Protein AF-A0A7U9R9L7-F1 (afdb_monomer_lite)

pLDDT: mean 89.04, std 12.91, range [28.12, 98.88]

Foldseek 3Di:
DVVLVVQLVVLVVLLVVLVVVLVVVLVVLCVVQVWDAFPLQVVLVVVLSVLLSVVCSVLQTCVLPFAPDFQPVLEAPDPPPVVVVCCVPVNPVSLVVLLQSQLSLLASCQLQEVVPLDLVSSCCLQLVLQVVSLVSCSRGNNGHSHPHSSVSNSNSSVNSNVVNVVCCVVCVCSNPNNYIGGDPDDDRDPCNVCVSVVSNVSSNCSNNVVSVVVNVVVVVVVVVVVVVVVVVVVVVVVVVVVVVVVVVVVVVVLDQAEDPDADDDDAQFQWKWKAFLVVSYTRHIDQQQDWAQCFQLLLLLLLVLLVVQDDQADKFFQAPQLVVDDPPDFALPDDGGWMAGNLLLSLSCFFSVHLSSQLRSQQVSLCRLVVHPPDDSVNSNVSSLVSSVVSLVVLVQPRAHPDGSSSADDPRGTGGQNSSVSSVSSLVVDPSSLVNFLDQWDFRDIPPDTDIGGGPDQCNHPPGPLHDPQKRGRHWGDDPQWIKDWTWGDEPNTIMIMIGTRHGPVSNSVRVVSSVCVVNVNDPPDPDPDPPPDDDD

Radius of gyration: 52.56 Å; chains: 1; bounding box: 102×72×144 Å

Sequence (537 aa):
MSDYVMSTGSYLLIGLLVYLVFRAVIWLLYYKGEMRVPILHEAGFVLLAFLFLALFASSVSPALGFSLKPDWKTISLIPVKGSIDLVKTQGIGALFGAVLKFIPFGFLIPVLFRRYQQFFKVLFLCGGVSLCIEVFQIFLTGATASLDEFLLSLAGIFLGYFLFGIVRIYFREIERMGTVKRSRRRDVPFVVKKELEFLVILLLVAVVGKGTGIEVQRVKEEKAAQAELEKKQEEERKAAKEAEAARIAEEEAKKLKVSEQMPDLSLEAGAACLFSLDDDMILYEKNGTERVVPASTTKLLTALTVLKYCGTDEVLTAGEEISLISQGASTASLKVGMRGSVRTFLGAMLIPSGNDAAYSLANYTGHKILGNENASTEEAVEAFMGAMNECAAELELEDSNFVRPDGDQVENQYTTARDMVRIAKACMENETIMEIVKGKSFRALFENADITYQNSNQLVRPGDTYYYEGAVGLKTGSLDETKCLVGALEAGGRRYVAAVMQDTDEGRYKDIKILFDEVTGGGGEAPEPEPEGEEEE

Structure (mmCIF, N/CA/C/O backbone):
data_AF-A0A7U9R9L7-F1
#
_entry.id   AF-A0A7U9R9L7-F1
#
loop_
_atom_site.group_PDB
_atom_site.id
_atom_site.type_symbol
_atom_site.label_atom_id
_atom_site.label_alt_id
_atom_site.label_comp_id
_atom_site.label_asym_id
_atom_site.label_entity_id
_atom_site.label_seq_id
_atom_site.pdbx_PDB_ins_code
_atom_site.Cartn_x
_atom_site.Cartn_y
_atom_site.Cartn_z
_atom_site.occupancy
_atom_site.B_iso_or_equiv
_atom_site.auth_seq_id
_atom_site.auth_comp_id
_atom_site.auth_asym_id
_atom_site.auth_atom_id
_atom_site.pdbx_PDB_model_num
ATOM 1 N N . MET A 1 1 ? -28.895 21.921 40.226 1.00 30.83 1 MET A N 1
ATOM 2 C CA . MET A 1 1 ? -29.992 22.574 40.990 1.00 30.83 1 MET A CA 1
ATOM 3 C C . MET A 1 1 ? -31.381 22.237 40.440 1.00 30.83 1 MET A C 1
ATOM 5 O O . MET A 1 1 ? -32.238 21.916 41.252 1.00 30.83 1 MET A O 1
ATOM 9 N N . SER A 1 2 ? -31.594 22.232 39.113 1.00 28.12 2 SER A N 1
ATOM 10 C CA . SER A 1 2 ? -32.857 21.806 38.465 1.00 28.12 2 SER A CA 1
ATOM 11 C C . SER A 1 2 ? -33.317 20.392 38.878 1.00 28.12 2 SER A C 1
ATOM 13 O O . SER A 1 2 ? -34.432 20.224 39.371 1.00 28.12 2 SER A O 1
ATOM 15 N N . ASP A 1 3 ? -32.418 19.401 38.828 1.00 40.28 3 ASP A N 1
ATOM 16 C CA . ASP A 1 3 ? -32.747 18.004 39.174 1.00 40.28 3 ASP A CA 1
ATOM 17 C C . ASP A 1 3 ? -33.026 17.781 40.668 1.00 40.28 3 ASP A C 1
ATOM 19 O O . ASP A 1 3 ? -33.827 16.926 41.047 1.00 40.28 3 ASP A O 1
ATOM 23 N N . TYR A 1 4 ? -32.429 18.600 41.538 1.00 43.84 4 TYR A N 1
ATOM 24 C CA . TYR A 1 4 ? -32.621 18.514 42.989 1.00 43.84 4 TYR A CA 1
ATOM 25 C C . TYR A 1 4 ? -34.026 18.986 43.404 1.00 43.84 4 TYR A C 1
ATOM 27 O O . TYR A 1 4 ? -34.670 18.390 44.271 1.00 43.84 4 TYR A O 1
ATOM 35 N N . VAL A 1 5 ? -34.542 20.029 42.743 1.00 38.72 5 VAL A N 1
ATOM 36 C CA . VAL A 1 5 ? -35.880 20.579 43.009 1.00 38.72 5 VAL A CA 1
ATOM 37 C C . VAL A 1 5 ? -36.973 19.680 42.415 1.00 38.72 5 VAL A C 1
ATOM 39 O O . VAL A 1 5 ? -37.970 19.421 43.093 1.00 38.72 5 VAL A O 1
ATOM 42 N N . MET A 1 6 ? -36.769 19.124 41.211 1.00 46.22 6 MET A N 1
ATOM 43 C CA . MET A 1 6 ? -37.716 18.168 40.612 1.00 46.22 6 MET A CA 1
ATOM 44 C C . MET A 1 6 ? -37.776 16.832 41.375 1.00 46.22 6 MET A C 1
ATOM 46 O O . MET A 1 6 ? -38.866 16.299 41.593 1.00 46.22 6 MET A O 1
ATOM 50 N N . SER A 1 7 ? -36.634 16.330 41.862 1.00 58.00 7 SER A N 1
ATOM 51 C CA . SER A 1 7 ? -36.555 15.114 42.686 1.00 58.00 7 SER A CA 1
ATOM 52 C C . SER A 1 7 ? -37.317 15.275 44.007 1.00 58.00 7 SER A C 1
ATOM 54 O O . SER A 1 7 ? -38.211 14.477 44.308 1.00 58.00 7 SER A O 1
ATOM 56 N N . THR A 1 8 ? -37.062 16.359 44.752 1.00 60.47 8 THR A N 1
ATOM 57 C CA . THR A 1 8 ? -37.680 16.609 46.071 1.00 60.47 8 THR A CA 1
ATOM 58 C C . THR A 1 8 ? -39.204 16.786 45.982 1.00 60.47 8 THR A C 1
ATOM 60 O O . THR A 1 8 ? -39.941 16.280 46.832 1.00 60.47 8 THR A O 1
ATOM 63 N N . GLY A 1 9 ? -39.701 17.428 44.916 1.00 66.75 9 GLY A N 1
ATOM 64 C CA . GLY A 1 9 ? -41.137 17.643 44.691 1.00 66.75 9 GLY A CA 1
ATOM 65 C C . GLY A 1 9 ? -41.948 16.347 44.614 1.00 66.75 9 GLY A C 1
ATOM 66 O O . GLY A 1 9 ? -43.081 16.276 45.092 1.00 66.75 9 GLY A O 1
ATOM 67 N N . SER A 1 10 ? -41.343 15.278 44.098 1.00 71.19 10 SER A N 1
ATOM 68 C CA . SER A 1 10 ? -41.992 13.978 43.986 1.00 71.19 10 SER A CA 1
ATOM 69 C C . SER A 1 10 ? -42.237 13.319 45.366 1.00 71.19 10 SER A C 1
ATOM 71 O O . SER A 1 10 ? -43.274 12.672 45.555 1.00 71.19 10 SER A O 1
ATOM 73 N N . TYR A 1 11 ? -41.354 13.523 46.352 1.00 75.75 11 TYR A N 1
ATOM 74 C CA . TYR A 1 11 ? -41.514 13.023 47.732 1.00 75.75 11 TYR A CA 1
ATOM 75 C C . TYR A 1 11 ? -42.521 13.845 48.524 1.00 75.75 11 TYR A C 1
ATOM 77 O O . TYR A 1 11 ? -43.325 13.294 49.276 1.00 75.75 11 TYR A O 1
ATOM 85 N N . LEU A 1 12 ? -42.523 15.159 48.302 1.00 79.19 12 LEU A N 1
ATOM 86 C CA . LEU A 1 12 ? -43.519 16.049 48.885 1.00 79.19 12 LEU A CA 1
ATOM 87 C C . LEU A 1 12 ? -44.932 15.662 48.429 1.00 79.19 12 LEU A C 1
ATOM 89 O O . LEU A 1 12 ? -45.838 15.598 49.255 1.00 79.19 12 LEU A O 1
ATOM 93 N N . LEU A 1 13 ? -45.112 15.313 47.149 1.00 83.50 13 LEU A N 1
ATOM 94 C CA . LEU A 1 13 ? -46.400 14.858 46.614 1.00 83.50 13 LEU A CA 1
ATOM 95 C C . LEU A 1 13 ? -46.885 13.546 47.250 1.00 83.50 13 LEU A C 1
ATOM 97 O O . LEU A 1 13 ? -48.041 13.467 47.667 1.00 83.50 13 LEU A O 1
ATOM 101 N N . ILE A 1 14 ? -46.024 12.523 47.355 1.00 84.38 14 ILE A N 1
ATOM 102 C CA . ILE A 1 14 ? -46.439 11.236 47.943 1.00 84.38 14 ILE A CA 1
ATOM 103 C C . ILE A 1 14 ? -46.692 11.359 49.449 1.00 84.38 14 ILE A C 1
ATOM 105 O O . ILE A 1 14 ? -47.676 10.821 49.951 1.00 84.38 14 ILE A O 1
ATOM 109 N N . GLY A 1 15 ? -45.861 12.123 50.162 1.00 85.38 15 GLY A N 1
ATOM 110 C CA . GLY A 1 15 ? -46.044 12.374 51.588 1.00 85.38 15 GLY A CA 1
ATOM 111 C C . GLY A 1 15 ? -47.296 13.194 51.890 1.00 85.38 15 GLY A C 1
ATOM 112 O O . GLY A 1 15 ? -48.018 12.877 52.832 1.00 85.38 15 GLY A O 1
ATOM 113 N N . LEU A 1 16 ? -47.610 14.195 51.059 1.00 88.44 16 LEU A N 1
ATOM 114 C CA . LEU A 1 16 ? -48.850 14.961 51.167 1.00 88.44 16 LEU A CA 1
ATOM 115 C C . LEU A 1 16 ? -50.076 14.071 50.939 1.00 88.44 16 LEU A C 1
ATOM 117 O O . LEU A 1 16 ? -51.026 14.142 51.714 1.00 88.44 16 LEU A O 1
ATOM 121 N N . LEU A 1 17 ? -50.054 13.202 49.924 1.00 89.94 17 LEU A N 1
ATOM 122 C CA . LEU A 1 17 ? -51.152 12.270 49.654 1.00 89.94 17 LEU A CA 1
ATOM 123 C C . LEU A 1 17 ? -51.375 11.312 50.833 1.00 89.94 17 LEU A C 1
ATOM 125 O O . LEU A 1 17 ? -52.505 11.158 51.298 1.00 89.94 17 LEU A O 1
ATOM 129 N N . VAL A 1 18 ? -50.298 10.729 51.367 1.00 90.19 18 VAL A N 1
ATOM 130 C CA . VAL A 1 18 ? -50.348 9.855 52.550 1.00 90.19 18 VAL A CA 1
ATOM 131 C C . VAL A 1 18 ? -50.887 10.603 53.768 1.00 90.19 18 VAL A C 1
ATOM 133 O O . VAL A 1 18 ? -51.750 10.080 54.476 1.00 90.19 18 VAL A O 1
ATOM 136 N N . TYR A 1 19 ? -50.446 11.844 53.983 1.00 92.69 19 TYR A N 1
ATOM 137 C CA . TYR A 1 19 ? -50.960 12.698 55.047 1.00 92.69 19 TYR A CA 1
ATOM 138 C C . TYR A 1 19 ? -52.459 12.972 54.901 1.00 92.69 19 TYR A C 1
ATOM 140 O O . TYR A 1 19 ? -53.191 12.820 55.874 1.00 92.69 19 TYR A O 1
ATOM 148 N N . LEU A 1 20 ? -52.937 13.344 53.710 1.00 92.75 20 LEU A N 1
ATOM 149 C CA . LEU A 1 20 ? -54.350 13.658 53.471 1.00 92.75 20 LEU A CA 1
ATOM 150 C C . LEU A 1 20 ? -55.251 12.442 53.713 1.00 92.75 20 LEU A C 1
ATOM 152 O O . LEU A 1 20 ? -56.279 12.563 54.383 1.00 92.75 20 LEU A O 1
ATOM 156 N N . VAL A 1 21 ? -54.840 11.261 53.238 1.00 92.31 21 VAL A N 1
ATOM 157 C CA . VAL A 1 21 ? -55.556 10.000 53.490 1.00 92.31 21 VAL A CA 1
ATOM 158 C C . VAL A 1 21 ? -55.584 9.694 54.986 1.00 92.31 21 VAL A C 1
ATOM 160 O O . VAL A 1 21 ? -56.649 9.445 55.553 1.00 92.31 21 VAL A O 1
ATOM 163 N N . PHE A 1 22 ? -54.431 9.772 55.655 1.00 92.75 22 PHE A N 1
ATOM 164 C CA . PHE A 1 22 ? -54.342 9.545 57.095 1.00 92.75 22 PHE A CA 1
ATOM 165 C C . PHE A 1 22 ? -55.193 10.548 57.888 1.00 92.75 22 PHE A C 1
ATOM 167 O O . PHE A 1 22 ? -55.903 10.172 58.824 1.00 92.75 22 PHE A O 1
ATOM 174 N N . ARG A 1 23 ? -55.196 11.819 57.475 1.00 91.81 23 ARG A N 1
ATOM 175 C CA . ARG A 1 23 ? -55.983 12.885 58.094 1.00 91.81 23 ARG A CA 1
ATOM 176 C C . ARG A 1 23 ? -57.478 12.630 57.955 1.00 91.81 23 ARG A C 1
ATOM 178 O O . ARG A 1 23 ? -58.191 12.785 58.943 1.00 91.81 23 ARG A O 1
ATOM 185 N N . ALA A 1 24 ? -57.945 12.191 56.788 1.00 91.50 24 ALA A N 1
ATOM 186 C CA . ALA A 1 24 ? -59.345 11.829 56.579 1.00 91.50 24 ALA A CA 1
ATOM 187 C C . ALA A 1 24 ? -59.784 10.688 57.516 1.00 91.50 24 ALA A C 1
ATOM 189 O O . ALA A 1 24 ? -60.855 10.759 58.124 1.00 91.50 24 ALA A O 1
ATOM 190 N N . VAL A 1 25 ? -58.928 9.675 57.706 1.00 91.44 25 VAL A N 1
ATOM 191 C CA . VAL A 1 25 ? -59.182 8.561 58.636 1.00 91.44 25 VAL A CA 1
ATOM 192 C C . VAL A 1 2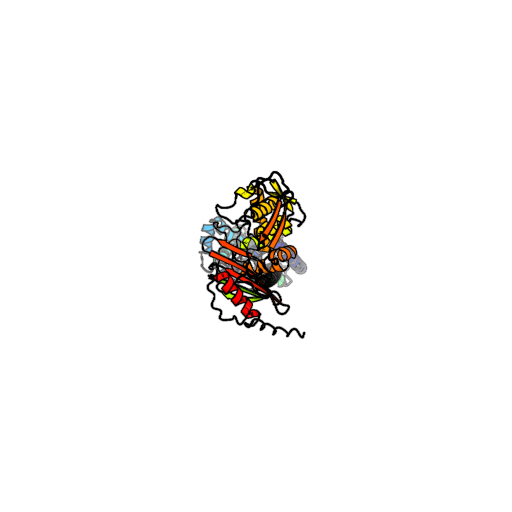5 ? -59.260 9.051 60.084 1.00 91.44 25 VAL A C 1
ATOM 194 O O . VAL A 1 25 ? -60.225 8.741 60.784 1.00 91.44 25 VAL A O 1
ATOM 197 N N . ILE A 1 26 ? -58.284 9.840 60.541 1.00 89.88 26 ILE A N 1
ATOM 198 C CA . ILE A 1 26 ? -58.262 10.381 61.909 1.00 89.88 26 ILE A CA 1
ATOM 199 C C . ILE A 1 26 ? -59.462 11.297 62.164 1.00 89.88 26 ILE A C 1
ATOM 201 O O . ILE A 1 26 ? -60.109 11.186 63.204 1.00 89.88 26 ILE A O 1
ATOM 205 N N . TRP A 1 27 ? -59.812 12.150 61.203 1.00 90.50 27 TRP A N 1
ATOM 206 C CA . TRP A 1 27 ? -60.969 13.036 61.298 1.00 90.50 27 TRP A CA 1
ATOM 207 C C . TRP A 1 27 ? -62.282 12.255 61.444 1.00 90.50 27 TRP A C 1
ATOM 209 O O . TRP A 1 27 ? -63.095 12.562 62.317 1.00 90.50 27 TRP A O 1
ATOM 219 N N . LEU A 1 28 ? -62.456 11.176 60.676 1.00 89.88 28 LEU A N 1
ATOM 220 C CA . LEU A 1 28 ? -63.617 10.292 60.790 1.00 89.88 28 LEU A CA 1
ATOM 221 C C . LEU A 1 28 ? -63.680 9.606 62.166 1.00 89.88 28 LEU A C 1
ATOM 223 O O . LEU A 1 28 ? -64.763 9.452 62.737 1.00 89.88 28 LEU A O 1
ATOM 227 N N . LEU A 1 29 ? -62.530 9.232 62.735 1.00 88.56 29 LEU A N 1
ATOM 228 C CA . LEU A 1 29 ? -62.448 8.675 64.088 1.00 88.56 29 LEU A CA 1
ATOM 229 C C . LEU A 1 29 ? -62.744 9.723 65.171 1.00 88.56 29 LEU A C 1
ATOM 231 O O . LEU A 1 29 ? -63.414 9.391 66.152 1.00 88.56 29 LEU A O 1
ATOM 235 N N . TYR A 1 30 ? -62.312 10.976 64.997 1.00 88.75 30 TYR A N 1
ATOM 236 C CA . TYR A 1 30 ? -62.703 12.087 65.871 1.00 88.75 30 TYR A CA 1
ATOM 237 C C . TYR A 1 30 ? -64.211 12.313 65.860 1.00 88.75 30 TYR A C 1
ATOM 239 O O . TYR A 1 30 ? -64.816 12.408 66.931 1.00 88.75 30 TYR A O 1
ATOM 247 N N . TYR A 1 31 ? -64.809 12.321 64.667 1.00 86.25 31 TYR A N 1
ATOM 248 C CA . TYR A 1 31 ? -66.244 12.483 64.473 1.00 86.25 31 TYR A CA 1
ATOM 249 C C . TYR A 1 31 ? -67.039 11.352 65.144 1.00 86.25 31 TYR A C 1
ATOM 251 O O . TYR A 1 31 ? -67.883 11.614 65.999 1.00 86.25 31 TYR A O 1
ATOM 259 N N . LYS A 1 32 ? -66.709 10.082 64.854 1.00 85.31 32 LYS A N 1
ATOM 260 C CA . LYS A 1 32 ? -67.362 8.912 65.481 1.00 85.31 32 LYS A CA 1
ATOM 261 C C . LYS A 1 32 ? -67.158 8.847 67.000 1.00 85.31 32 LYS A C 1
ATOM 263 O O . LYS A 1 32 ? -68.019 8.353 67.729 1.00 85.31 32 LYS A O 1
ATOM 268 N N . GLY A 1 33 ? -66.012 9.322 67.482 1.00 82.56 33 GLY A N 1
ATOM 269 C CA . GLY A 1 33 ? -65.667 9.351 68.901 1.00 82.56 33 GLY A CA 1
ATOM 270 C C . GLY A 1 33 ? -66.282 10.510 69.690 1.00 82.56 33 GLY A C 1
ATOM 271 O O . GLY A 1 33 ? -66.017 10.595 70.889 1.00 82.56 33 GLY A O 1
ATOM 272 N N . GLU A 1 34 ? -67.059 11.398 69.049 1.00 82.19 34 GLU A N 1
ATOM 273 C CA . GLU A 1 34 ? -67.597 12.634 69.650 1.00 82.19 34 GLU A CA 1
ATOM 274 C C . GLU A 1 34 ? -66.502 13.456 70.363 1.00 82.19 34 GLU A C 1
ATOM 276 O O . GLU A 1 34 ? -66.698 14.029 71.440 1.00 82.19 34 GLU A O 1
ATOM 281 N N . MET A 1 35 ? -65.298 13.468 69.783 1.00 85.56 35 MET A N 1
ATOM 282 C CA . MET A 1 35 ? -64.140 14.156 70.345 1.00 85.56 35 MET A CA 1
ATOM 283 C C . MET A 1 35 ? -64.164 15.635 69.964 1.00 85.56 35 MET A C 1
ATOM 285 O O . MET A 1 35 ? -64.422 15.995 68.819 1.00 85.56 35 MET A O 1
ATOM 289 N N . ARG A 1 36 ? -63.856 16.513 70.925 1.00 85.12 36 ARG A N 1
ATOM 290 C CA . ARG A 1 36 ? -63.698 17.947 70.651 1.00 85.12 36 ARG A CA 1
ATOM 291 C C . ARG A 1 36 ? -62.236 18.236 70.346 1.00 85.12 36 ARG A C 1
ATOM 293 O O . ARG A 1 36 ? -61.398 18.194 71.251 1.00 85.12 36 ARG A O 1
ATOM 300 N N . VAL A 1 37 ? -61.953 18.530 69.083 1.00 87.94 37 VAL A N 1
ATOM 301 C CA . VAL A 1 37 ? -60.611 18.843 68.582 1.00 87.94 37 VAL A CA 1
ATOM 302 C C . VAL A 1 37 ? -60.435 20.365 68.535 1.00 87.94 37 VAL A C 1
ATOM 304 O O . VAL A 1 37 ? -61.222 21.044 67.877 1.00 87.94 37 VAL A O 1
ATOM 307 N N . PRO A 1 38 ? -59.453 20.936 69.251 1.00 89.19 38 PRO A N 1
ATOM 308 C CA . PRO A 1 38 ? -59.141 22.358 69.148 1.00 89.19 38 PRO A CA 1
ATOM 309 C C . PRO A 1 38 ? -58.592 22.727 67.764 1.00 89.19 38 PRO A C 1
ATOM 311 O O . PRO A 1 38 ? -57.820 21.965 67.189 1.00 89.19 38 PRO A O 1
ATOM 314 N N . ILE A 1 39 ? -58.878 23.943 67.285 1.00 88.44 39 ILE A N 1
ATOM 315 C CA . ILE A 1 39 ? -58.275 24.488 66.049 1.00 88.44 39 ILE A CA 1
ATOM 316 C C . ILE A 1 39 ? -56.741 24.471 66.139 1.00 88.44 39 ILE A C 1
ATOM 318 O O . ILE A 1 39 ? -56.059 24.158 65.169 1.00 88.44 39 ILE A O 1
ATOM 322 N N . LEU A 1 40 ? -56.194 24.735 67.331 1.00 88.81 40 LEU A N 1
ATOM 323 C CA . LEU A 1 40 ? -54.755 24.670 67.577 1.00 88.81 40 LEU A CA 1
ATOM 324 C C . LEU A 1 40 ? -54.183 23.259 67.349 1.00 88.81 40 LEU A C 1
ATOM 326 O O . LEU A 1 40 ? -53.063 23.138 66.862 1.00 88.81 40 LEU A O 1
ATOM 330 N N . HIS A 1 41 ? -54.949 22.205 67.660 1.00 90.88 41 HIS A N 1
ATOM 331 C CA . HIS A 1 41 ? -54.539 20.829 67.380 1.00 90.88 41 HIS A CA 1
ATOM 332 C C . HIS A 1 41 ? -54.470 20.575 65.876 1.00 90.88 41 HIS A C 1
ATOM 334 O O . HIS A 1 41 ? -53.476 20.052 65.396 1.00 90.88 41 HIS A O 1
ATOM 340 N N . GLU A 1 42 ? -55.498 20.989 65.132 1.00 89.69 42 GLU A N 1
ATOM 341 C CA . GLU A 1 42 ? -55.557 20.852 63.669 1.00 89.69 42 GLU A CA 1
ATOM 342 C C . GLU A 1 42 ? -54.384 21.554 62.984 1.00 89.69 42 GLU A C 1
ATOM 344 O O . GLU A 1 42 ? -53.619 20.930 62.249 1.00 89.69 42 GLU A O 1
ATOM 349 N N . ALA A 1 43 ? -54.205 22.845 63.276 1.00 91.38 43 ALA A N 1
ATOM 350 C CA . ALA A 1 43 ? -53.145 23.650 62.683 1.00 91.38 43 ALA A CA 1
ATOM 351 C C . ALA A 1 43 ? -51.755 23.114 63.058 1.00 91.38 43 ALA A C 1
ATOM 353 O O . ALA A 1 43 ? -50.880 22.988 62.202 1.00 91.38 43 ALA A O 1
ATOM 354 N N . GLY A 1 44 ? -51.562 22.742 64.326 1.00 91.88 44 GLY A N 1
ATOM 355 C CA . GLY A 1 44 ? -50.305 22.170 64.790 1.00 91.88 44 GLY A CA 1
ATOM 356 C C . GLY A 1 44 ? -50.011 20.794 64.192 1.00 91.88 44 GLY A C 1
ATOM 357 O O . GLY A 1 44 ? -48.855 20.504 63.902 1.00 91.88 44 GLY A O 1
ATOM 358 N N . PHE A 1 45 ? -51.029 19.964 63.956 1.00 92.12 45 PHE A N 1
ATOM 359 C CA . PHE A 1 45 ? -50.867 18.646 63.341 1.00 92.12 45 PHE A CA 1
ATOM 360 C C . PHE A 1 45 ? -50.466 18.749 61.865 1.00 92.12 45 PHE A C 1
ATOM 362 O O . PHE A 1 45 ? -49.566 18.034 61.429 1.00 92.12 45 PHE A O 1
ATOM 369 N N . VAL A 1 46 ? -51.077 19.676 61.115 1.00 93.12 46 VAL A N 1
ATOM 370 C CA . VAL A 1 46 ? -50.679 19.996 59.731 1.00 93.12 46 VAL A CA 1
ATOM 371 C C . VAL A 1 46 ? -49.231 20.480 59.693 1.00 93.12 46 VAL A C 1
ATOM 373 O O . VAL A 1 46 ? -48.437 19.982 58.897 1.00 93.12 46 VAL A O 1
ATOM 376 N N . LEU A 1 47 ? -48.872 21.412 60.581 1.00 94.00 47 LEU A N 1
ATOM 377 C CA . LEU A 1 47 ? -47.510 21.931 60.673 1.00 94.00 47 LEU A CA 1
ATOM 378 C C . LEU A 1 47 ? -46.511 20.815 61.000 1.00 94.00 47 LEU A C 1
ATOM 380 O O . LEU A 1 47 ? -45.458 20.728 60.378 1.00 94.00 47 LEU A O 1
ATOM 384 N N . LEU A 1 48 ? -46.852 19.927 61.932 1.00 93.38 48 LEU A N 1
ATOM 385 C CA . LEU A 1 48 ? -46.002 18.808 62.320 1.00 93.38 48 LEU A CA 1
ATOM 386 C C . LEU A 1 48 ? -45.821 17.795 61.181 1.00 93.38 48 LEU A C 1
ATOM 388 O O . LEU A 1 48 ? -44.709 17.323 60.960 1.00 93.38 48 LEU A O 1
ATOM 392 N N . ALA A 1 49 ? -46.881 17.501 60.423 1.00 92.75 49 ALA A N 1
ATOM 393 C CA . ALA A 1 49 ? -46.804 16.660 59.232 1.00 92.75 49 ALA A CA 1
ATOM 394 C C . ALA A 1 49 ? -45.902 17.274 58.156 1.00 92.75 49 ALA A C 1
ATOM 396 O O . ALA A 1 49 ? -45.066 16.573 57.590 1.00 92.75 49 ALA A O 1
ATOM 397 N N . PHE A 1 50 ? -46.022 18.582 57.918 1.00 91.62 50 PHE A N 1
ATOM 398 C CA . PHE A 1 50 ? -45.149 19.300 56.994 1.00 91.62 50 PHE A CA 1
ATOM 399 C C . PHE A 1 50 ? -43.685 19.267 57.450 1.00 91.62 50 PHE A C 1
ATOM 401 O O . PHE A 1 50 ? -42.804 18.980 56.646 1.00 91.62 50 PHE A O 1
ATOM 408 N N . LEU A 1 51 ? -43.422 19.496 58.739 1.00 92.38 51 LEU A N 1
ATOM 409 C CA . LEU A 1 51 ? -42.072 19.456 59.303 1.00 92.38 51 LEU A CA 1
ATOM 410 C C . LEU A 1 51 ? -41.444 18.058 59.197 1.00 92.38 51 LEU A C 1
ATOM 412 O O . LEU A 1 51 ? -40.293 17.950 58.783 1.00 92.38 51 LEU A O 1
ATOM 416 N N . PHE A 1 52 ? -42.182 16.988 59.520 1.00 92.25 52 PHE A N 1
ATOM 417 C CA . PHE A 1 52 ? -41.691 15.615 59.342 1.00 92.25 52 PHE A CA 1
ATOM 418 C C . PHE A 1 52 ? -41.462 15.272 57.872 1.00 92.25 52 PHE A C 1
ATOM 420 O O . PHE A 1 52 ? -40.451 14.664 57.538 1.00 92.25 52 PHE A O 1
ATOM 427 N N . LEU A 1 53 ? -42.371 15.677 56.986 1.00 89.19 53 LEU A N 1
ATOM 428 C CA . LEU A 1 53 ? -42.229 15.429 55.559 1.00 89.19 53 LEU A CA 1
ATOM 429 C C . LEU A 1 53 ? -41.027 16.174 54.972 1.00 89.19 53 LEU A C 1
ATOM 431 O O . LEU A 1 53 ? -40.280 15.587 54.198 1.00 89.19 53 LEU A O 1
ATOM 435 N N . ALA A 1 54 ? -40.807 17.431 55.362 1.00 87.69 54 ALA A N 1
ATOM 436 C CA . ALA A 1 54 ? -39.632 18.195 54.960 1.00 87.69 54 ALA A CA 1
ATOM 437 C C . ALA A 1 54 ? -38.341 17.550 55.483 1.00 87.69 54 ALA A C 1
ATOM 439 O O . ALA A 1 54 ? -37.392 17.410 54.719 1.00 87.69 54 ALA A O 1
ATOM 440 N N . LEU A 1 55 ? -38.333 17.099 56.744 1.00 89.12 55 LEU A N 1
ATOM 441 C CA . LEU A 1 55 ? -37.201 16.400 57.353 1.00 89.12 55 LEU A CA 1
ATOM 442 C C . LEU A 1 55 ? -36.872 15.097 56.607 1.00 89.12 55 LEU A C 1
ATOM 444 O O . LEU A 1 55 ? -35.728 14.881 56.214 1.00 89.12 55 LEU A O 1
ATOM 448 N N . PHE A 1 56 ? -37.868 14.245 56.353 1.00 88.50 56 PHE A N 1
ATOM 449 C CA . PHE A 1 56 ? -37.655 13.004 55.608 1.00 88.50 56 PHE A CA 1
ATOM 450 C C . PHE A 1 56 ? -37.269 13.278 54.155 1.00 88.50 56 PHE A C 1
ATOM 452 O O . PHE A 1 56 ? -36.319 12.689 53.659 1.00 88.50 56 PHE A O 1
ATOM 459 N N . ALA A 1 57 ? -37.923 14.217 53.475 1.00 83.12 57 ALA A N 1
ATOM 460 C CA . ALA A 1 57 ? -37.564 14.567 52.106 1.00 83.12 57 ALA A CA 1
ATOM 461 C C . ALA A 1 57 ? -36.153 15.172 52.001 1.00 83.12 57 ALA A C 1
ATOM 463 O O . ALA A 1 57 ? -35.497 14.968 50.988 1.00 83.12 57 ALA A O 1
ATOM 464 N N . SER A 1 58 ? -35.648 15.884 53.015 1.00 81.75 58 SER A N 1
ATOM 465 C CA . SER A 1 58 ? -34.277 16.408 52.984 1.00 81.75 58 SER A CA 1
ATOM 466 C C . SER A 1 58 ? -33.218 15.364 53.326 1.00 81.75 58 SER A C 1
ATOM 468 O O . SER A 1 58 ? -32.106 15.454 52.818 1.00 81.75 58 SER A O 1
ATOM 470 N N . SER A 1 59 ? -33.544 14.400 54.190 1.00 81.12 59 SER A N 1
ATOM 471 C CA . SER A 1 59 ? -32.549 13.498 54.789 1.00 81.12 59 SER A CA 1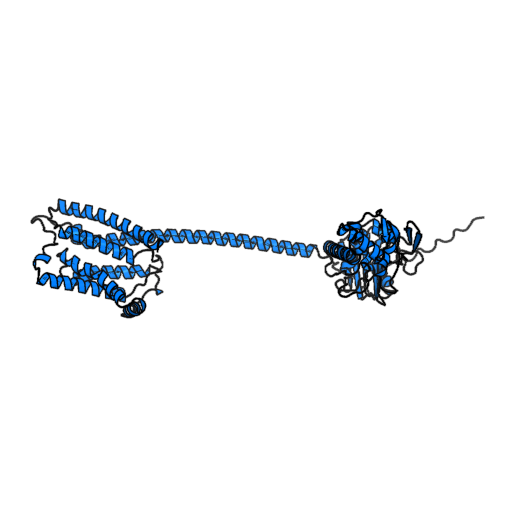
ATOM 472 C C . SER A 1 59 ? -32.605 12.060 54.265 1.00 81.12 59 SER A C 1
ATOM 474 O O . SER A 1 59 ? -31.657 11.308 54.453 1.00 81.12 59 SER A O 1
ATOM 476 N N . VAL A 1 60 ? -33.707 11.677 53.618 1.00 76.12 60 VAL A N 1
ATOM 477 C CA . VAL A 1 60 ? -34.014 10.316 53.129 1.00 76.12 60 VAL A CA 1
ATOM 478 C C . VAL A 1 60 ? -34.226 10.335 51.598 1.00 76.12 60 VAL A C 1
ATOM 480 O O . VAL A 1 60 ? -34.607 9.336 50.995 1.00 76.12 60 VAL A O 1
ATOM 483 N N . SER A 1 61 ? -33.996 11.475 50.932 1.00 69.44 61 SER A N 1
ATOM 484 C CA . SER A 1 61 ? -34.213 11.603 49.485 1.00 69.44 61 SER A CA 1
ATOM 485 C C . SER A 1 61 ? -33.164 10.844 48.660 1.00 69.44 61 SER A C 1
ATOM 487 O O . SER A 1 61 ? -31.970 10.984 48.907 1.00 69.44 61 SER A O 1
ATOM 489 N N . PRO A 1 62 ? -33.571 10.146 47.590 1.00 61.94 62 PRO A N 1
ATOM 490 C CA . PRO A 1 62 ? -32.688 9.549 46.585 1.00 61.94 62 PRO A CA 1
ATOM 491 C C . PRO A 1 62 ? -31.928 10.536 45.718 1.00 61.94 62 PRO A C 1
ATOM 493 O O . PRO A 1 62 ? -31.092 10.101 44.938 1.00 61.94 62 PRO A O 1
ATOM 496 N N . ALA A 1 63 ? -32.163 11.848 45.837 1.00 62.28 63 ALA A N 1
ATOM 497 C CA . ALA A 1 63 ? -31.183 12.815 45.337 1.00 62.28 63 ALA A CA 1
ATOM 498 C C . ALA A 1 63 ? -29.800 12.594 45.985 1.00 62.28 63 ALA A C 1
ATOM 500 O O . ALA A 1 63 ? -28.784 12.969 45.412 1.00 62.28 63 ALA A O 1
ATOM 501 N N . LEU A 1 64 ? -29.772 11.950 47.155 1.00 63.66 64 LEU A N 1
ATOM 502 C CA . LEU A 1 64 ? -28.572 11.499 47.847 1.00 63.66 64 LEU A CA 1
ATOM 503 C C . LEU A 1 64 ? -28.119 10.097 47.382 1.00 63.66 64 LEU A C 1
ATOM 505 O O . LEU A 1 64 ? -27.203 9.557 47.977 1.00 63.66 64 LEU A O 1
ATOM 509 N N . GLY A 1 65 ? -28.731 9.507 46.345 1.00 67.56 65 GLY A N 1
ATOM 510 C CA . GLY A 1 65 ? -28.418 8.194 45.757 1.00 67.56 65 GLY A CA 1
ATOM 511 C C . GLY A 1 65 ? -28.715 7.019 46.690 1.00 67.56 65 GLY A C 1
ATOM 512 O O . GLY A 1 65 ? -28.087 6.891 47.725 1.00 67.56 65 GLY A O 1
ATOM 513 N N . PHE A 1 66 ? -29.674 6.152 46.367 1.00 73.31 66 PHE A N 1
ATOM 514 C CA . PHE A 1 66 ? -30.025 5.006 47.220 1.00 73.31 66 PHE A CA 1
ATOM 515 C C . PHE A 1 66 ? -29.260 3.745 46.791 1.00 73.31 66 PHE A C 1
ATOM 517 O O . PHE A 1 66 ? -29.032 3.541 45.610 1.00 73.31 66 PHE A O 1
ATOM 524 N N . SER A 1 67 ? -28.881 2.871 47.724 1.00 71.00 67 SER A N 1
ATOM 525 C CA . SER A 1 67 ? -28.233 1.587 47.438 1.00 71.00 67 SER A CA 1
ATOM 526 C C . SER A 1 67 ? -28.740 0.502 48.386 1.00 71.00 67 SER A C 1
ATOM 528 O O . SER A 1 67 ? -28.789 0.686 49.597 1.00 71.00 67 SER A O 1
ATOM 530 N N . LEU A 1 68 ? -29.055 -0.683 47.847 1.00 69.25 68 LEU A N 1
ATOM 531 C CA . LEU A 1 68 ? -29.360 -1.871 48.662 1.00 69.25 68 LEU A CA 1
ATOM 532 C C . LEU A 1 68 ? -28.128 -2.405 49.405 1.00 69.25 68 LEU A C 1
ATOM 534 O O . LEU A 1 68 ? -28.265 -3.142 50.381 1.00 69.25 68 LEU A O 1
ATOM 538 N N . LYS A 1 69 ? -26.923 -2.060 48.937 1.00 77.56 69 LYS A N 1
ATOM 539 C CA . LYS A 1 69 ? -25.679 -2.363 49.639 1.00 77.56 69 LYS A CA 1
ATOM 540 C C . LYS A 1 69 ? -25.362 -1.203 50.589 1.00 77.56 69 LYS A C 1
ATOM 542 O O . LYS A 1 69 ? -25.181 -0.094 50.085 1.00 77.56 69 LYS A O 1
ATOM 547 N N . PRO A 1 70 ? -25.280 -1.442 51.910 1.00 78.88 70 PRO A N 1
ATOM 548 C CA . PRO A 1 70 ? -24.918 -0.402 52.867 1.00 78.88 70 PRO A CA 1
ATOM 549 C C . PRO A 1 70 ? -23.501 0.107 52.587 1.00 78.88 70 PRO A C 1
ATOM 551 O O . PRO A 1 70 ? -22.583 -0.698 52.395 1.00 78.88 70 PRO A O 1
ATOM 554 N N . ASP A 1 71 ? -23.323 1.427 52.586 1.00 80.50 71 ASP A N 1
ATOM 555 C CA . ASP A 1 71 ? -22.006 2.044 52.498 1.00 80.50 71 ASP A CA 1
ATOM 556 C C . ASP A 1 71 ? -21.447 2.278 53.902 1.00 80.50 71 ASP A C 1
ATOM 558 O O . ASP A 1 71 ? -21.679 3.287 54.561 1.00 80.50 71 ASP A O 1
ATOM 562 N N . TRP A 1 72 ? -20.682 1.305 54.386 1.00 80.12 72 TRP A N 1
ATOM 563 C CA . TRP A 1 72 ? -20.061 1.392 55.706 1.00 80.12 72 TRP A CA 1
ATOM 564 C C . TRP A 1 72 ? -18.979 2.480 55.795 1.00 80.12 72 TRP A C 1
ATOM 566 O O . TRP A 1 72 ? -18.555 2.814 56.901 1.00 80.12 72 TRP A O 1
ATOM 576 N N . LYS A 1 73 ? -18.510 3.031 54.663 1.00 78.56 73 LYS A N 1
ATOM 577 C CA . LYS A 1 73 ? -17.448 4.049 54.638 1.00 78.56 73 LYS A CA 1
ATOM 578 C C . LYS A 1 73 ? -17.965 5.454 54.942 1.00 78.56 73 LYS A C 1
ATOM 580 O O . LYS A 1 73 ? -17.162 6.312 55.300 1.00 78.56 73 LYS A O 1
ATOM 585 N N . THR A 1 74 ? -19.272 5.691 54.835 1.00 77.12 74 THR A N 1
ATOM 586 C CA . THR A 1 74 ? -19.898 7.005 55.063 1.00 77.12 74 THR A CA 1
ATOM 587 C C . THR A 1 74 ? -20.345 7.220 56.512 1.00 77.12 74 THR A C 1
ATOM 589 O O . THR A 1 74 ? -20.964 8.239 56.823 1.00 77.12 74 THR A O 1
ATOM 592 N N . ILE A 1 75 ? -20.011 6.295 57.422 1.00 84.00 75 ILE A N 1
ATOM 593 C CA . ILE A 1 75 ? -20.377 6.378 58.838 1.00 84.00 75 ILE A CA 1
ATOM 594 C C . ILE A 1 75 ? -19.317 7.161 59.622 1.00 84.00 75 ILE A C 1
ATOM 596 O O . ILE A 1 75 ? -18.155 6.760 59.708 1.00 84.00 75 ILE A O 1
ATOM 600 N N . SER A 1 76 ? -19.740 8.237 60.283 1.00 85.94 76 SER A N 1
ATOM 601 C CA . SER A 1 76 ? -18.922 8.997 61.228 1.00 85.94 76 SER A CA 1
ATOM 602 C C . SER A 1 76 ? -19.441 8.823 62.654 1.00 85.94 76 SER A C 1
ATOM 604 O O . SER A 1 76 ? -20.410 9.458 63.066 1.00 85.94 76 SER A O 1
ATOM 606 N N . LEU A 1 77 ? -18.768 7.979 63.441 1.00 84.19 77 LEU A N 1
ATOM 607 C CA . LEU A 1 77 ? -19.083 7.763 64.863 1.00 84.19 77 LEU A CA 1
ATOM 608 C C . LEU A 1 77 ? -18.236 8.615 65.814 1.00 84.19 77 LEU A C 1
ATOM 610 O O . LEU A 1 77 ? -18.293 8.415 67.024 1.00 84.19 77 LEU A O 1
ATOM 614 N N . ILE A 1 78 ? -17.417 9.529 65.290 1.00 84.44 78 ILE A N 1
ATOM 615 C CA . ILE A 1 78 ? -16.530 10.355 66.112 1.00 84.44 78 ILE A CA 1
ATOM 616 C C . ILE A 1 78 ? -17.340 11.544 66.642 1.00 84.44 78 ILE A C 1
ATOM 618 O O . ILE A 1 78 ? -17.700 12.404 65.836 1.00 84.44 78 ILE A O 1
ATOM 622 N N . PRO A 1 79 ? -17.598 11.638 67.962 1.00 83.69 79 PRO A N 1
ATOM 623 C CA . PRO A 1 79 ? -18.347 12.753 68.516 1.00 83.69 79 PRO A CA 1
ATOM 624 C C . PRO A 1 79 ? -17.597 14.070 68.311 1.00 83.69 79 PRO A C 1
ATOM 626 O O . PRO A 1 79 ? -16.372 14.129 68.415 1.00 83.69 79 PRO A O 1
ATOM 629 N N . VAL A 1 80 ? -18.348 15.142 68.093 1.00 84.75 80 VAL A N 1
ATOM 630 C CA . VAL A 1 80 ? -17.925 16.540 67.953 1.00 84.75 80 VAL A CA 1
ATOM 631 C C . VAL A 1 80 ? -17.109 16.840 66.684 1.00 84.75 80 VAL A C 1
ATOM 633 O O . VAL A 1 80 ? -17.013 18.002 66.285 1.00 84.75 80 VAL A O 1
ATOM 636 N N . LYS A 1 81 ? -16.554 15.836 66.000 1.00 86.12 81 LYS A N 1
ATOM 637 C CA . LYS A 1 81 ? -15.715 16.028 64.809 1.00 86.12 81 LYS A CA 1
ATOM 638 C C . LYS A 1 81 ? -16.486 16.649 63.641 1.00 86.12 81 LYS A C 1
ATOM 640 O O . LYS A 1 81 ? -16.080 17.689 63.138 1.00 86.12 81 LYS A O 1
ATOM 645 N N . GLY A 1 82 ? -17.604 16.053 63.248 1.00 81.38 82 GLY A N 1
ATOM 646 C CA . GLY A 1 82 ? -18.494 16.577 62.213 1.00 81.38 82 GLY A CA 1
ATOM 647 C C . GLY A 1 82 ? -19.077 17.942 62.579 1.00 81.38 82 GLY A C 1
ATOM 648 O O . GLY A 1 82 ? -19.201 18.801 61.715 1.00 81.38 82 GLY A O 1
ATOM 649 N N . SER A 1 83 ? -19.342 18.199 63.863 1.00 85.56 83 SER A N 1
ATOM 650 C CA . SER A 1 83 ? -19.739 19.538 64.332 1.00 85.56 83 SER A CA 1
ATOM 651 C C . SER A 1 83 ? -18.637 20.583 64.110 1.00 85.56 83 SER A C 1
ATOM 653 O O . SER A 1 83 ? -18.914 21.688 63.644 1.00 85.56 83 SER A O 1
ATOM 655 N N . ILE A 1 84 ? -17.378 20.247 64.414 1.00 86.75 84 ILE A N 1
ATOM 656 C CA . ILE A 1 84 ? -16.219 21.120 64.169 1.00 86.75 84 ILE A CA 1
ATOM 657 C C . ILE A 1 84 ? -16.013 21.330 62.668 1.00 86.75 84 ILE A C 1
ATOM 659 O O . ILE A 1 84 ? -15.793 22.460 62.231 1.00 86.75 84 ILE A O 1
ATOM 663 N N . ASP A 1 85 ? -16.092 20.259 61.884 1.00 84.88 85 ASP A N 1
ATOM 664 C CA . ASP A 1 85 ? -15.899 20.306 60.438 1.00 84.88 85 ASP A CA 1
ATOM 665 C C . ASP A 1 85 ? -16.998 21.141 59.767 1.00 84.88 85 ASP A C 1
ATOM 667 O O . ASP A 1 85 ? -16.701 21.969 58.905 1.00 84.88 85 ASP A O 1
ATOM 671 N N . LEU A 1 86 ? -18.245 21.039 60.233 1.00 84.25 86 LEU A N 1
ATOM 672 C CA . LEU A 1 86 ? -19.363 21.867 59.781 1.00 84.25 86 LEU A CA 1
ATOM 673 C C . LEU A 1 86 ? -19.119 23.358 60.054 1.00 84.25 86 LEU A C 1
ATOM 675 O O . LEU A 1 86 ? -19.329 24.191 59.176 1.00 84.25 86 LEU A O 1
ATOM 679 N N . VAL A 1 87 ? -18.618 23.707 61.243 1.00 88.62 87 VAL A N 1
ATOM 680 C CA . VAL A 1 87 ? -18.286 25.102 61.584 1.00 88.62 87 VAL A CA 1
ATOM 681 C C . VAL A 1 87 ? -17.106 25.614 60.759 1.00 88.62 87 VAL A C 1
ATOM 683 O O . VAL A 1 87 ? -17.129 26.758 60.311 1.00 88.62 87 VAL A O 1
ATOM 686 N N . LYS A 1 88 ? -16.084 24.786 60.530 1.00 89.56 88 LYS A N 1
ATOM 687 C CA . LYS A 1 88 ? -14.915 25.158 59.719 1.00 89.56 88 LYS A CA 1
ATOM 688 C C . LYS A 1 88 ? -15.264 25.372 58.247 1.00 89.56 88 LYS A C 1
ATOM 690 O O . LYS A 1 88 ? -14.681 26.244 57.615 1.00 89.56 88 LYS A O 1
ATOM 695 N N . THR A 1 89 ? -16.183 24.573 57.710 1.00 87.19 89 THR A N 1
ATOM 696 C CA . THR A 1 89 ? -16.526 24.574 56.279 1.00 87.19 89 THR A CA 1
ATOM 697 C C . THR A 1 89 ? -17.658 25.538 55.934 1.00 87.19 89 THR A C 1
ATOM 699 O O . THR A 1 89 ? -17.588 26.211 54.911 1.00 87.19 89 THR A O 1
ATOM 702 N N . GLN A 1 90 ? -18.691 25.627 56.774 1.00 85.88 90 GLN A N 1
ATOM 703 C CA . GLN A 1 90 ? -19.921 26.382 56.494 1.00 85.88 90 GLN A CA 1
ATOM 704 C C . GLN A 1 90 ? -20.205 27.487 57.525 1.00 85.88 90 GLN A C 1
ATOM 706 O O . GLN A 1 90 ? -21.214 28.189 57.439 1.00 85.88 90 GLN A O 1
ATOM 711 N N . GLY A 1 91 ? -19.314 27.670 58.501 1.00 90.94 91 GLY A N 1
ATOM 712 C CA . GLY A 1 91 ? -19.461 28.659 59.561 1.00 90.94 91 GLY A CA 1
ATOM 713 C C . GLY A 1 91 ? -20.406 28.221 60.681 1.00 90.94 91 GLY A C 1
ATOM 714 O O . GLY A 1 91 ? -21.144 27.238 60.595 1.00 90.94 91 GLY A O 1
ATOM 715 N N . ILE A 1 92 ? -20.414 28.999 61.766 1.00 89.75 92 ILE A N 1
ATOM 716 C CA . ILE A 1 92 ? -21.220 28.695 62.960 1.00 89.75 92 ILE A CA 1
ATOM 717 C C . ILE A 1 92 ? -22.734 28.690 62.679 1.00 89.75 92 ILE A C 1
ATOM 719 O O . ILE A 1 92 ? -23.492 27.996 63.354 1.00 89.75 92 ILE A O 1
ATOM 723 N N . GLY A 1 93 ? -23.181 29.414 61.647 1.00 87.25 93 GLY A N 1
ATOM 724 C CA . GLY A 1 93 ? -24.582 29.448 61.223 1.00 87.25 93 GLY A CA 1
ATOM 725 C C . GLY A 1 93 ? -25.120 28.083 60.782 1.00 87.25 93 GLY A C 1
ATOM 726 O O . GLY A 1 93 ? -26.282 27.782 61.045 1.00 87.25 93 GLY A O 1
ATOM 727 N N . ALA A 1 94 ? -24.284 27.227 60.187 1.00 85.31 94 ALA A N 1
ATOM 728 C CA . ALA A 1 94 ? -24.685 25.885 59.765 1.00 85.31 94 ALA A CA 1
ATOM 729 C C . ALA A 1 94 ? -24.959 24.960 60.960 1.00 85.31 94 ALA A C 1
ATOM 731 O O . ALA A 1 94 ? -25.952 24.229 60.966 1.00 85.31 94 ALA A O 1
ATOM 732 N N . LEU A 1 95 ? -24.145 25.071 62.015 1.00 88.44 95 LEU A N 1
ATOM 733 C CA . LEU A 1 95 ? -24.357 24.376 63.286 1.00 88.44 95 LEU A CA 1
ATOM 734 C C . LEU A 1 95 ? -25.693 24.791 63.923 1.00 88.44 95 LEU A C 1
ATOM 736 O O . LEU A 1 95 ? -26.497 23.939 64.303 1.00 88.44 95 LEU A O 1
ATOM 740 N N . PHE A 1 96 ? -25.971 26.099 63.979 1.00 88.56 96 PHE A N 1
ATOM 741 C CA . PHE A 1 96 ? -27.261 26.601 64.457 1.00 88.56 96 PHE A CA 1
ATOM 742 C C . PHE A 1 96 ? -28.421 26.124 63.586 1.00 88.56 96 PHE A C 1
ATOM 744 O O . PHE A 1 96 ? -29.455 25.739 64.122 1.00 88.56 96 PHE A O 1
ATOM 751 N N . GLY A 1 97 ? -28.252 26.099 62.263 1.00 86.56 97 GLY A N 1
ATOM 752 C CA . GLY A 1 97 ? -29.249 25.581 61.332 1.00 86.56 97 GLY A CA 1
ATOM 753 C C . GLY A 1 97 ? -29.590 24.111 61.585 1.00 86.56 97 GLY A C 1
ATOM 754 O O . GLY A 1 97 ? -30.767 23.752 61.573 1.00 86.56 97 GLY A O 1
ATOM 755 N N . ALA A 1 98 ? -28.590 23.269 61.866 1.00 87.00 98 ALA A N 1
ATOM 756 C CA . ALA A 1 98 ? -28.791 21.859 62.203 1.00 87.00 98 ALA A CA 1
ATOM 757 C C . ALA A 1 98 ? -29.625 21.685 63.483 1.00 87.00 98 ALA A C 1
ATOM 759 O O . ALA A 1 98 ? -30.575 20.907 63.494 1.00 87.00 98 ALA A O 1
ATOM 760 N N . VAL A 1 99 ? -29.343 22.472 64.525 1.00 93.00 99 VAL A N 1
ATOM 761 C CA . VAL A 1 99 ? -30.104 22.466 65.789 1.00 93.00 99 VAL A CA 1
ATOM 762 C C . VAL A 1 99 ? -31.517 23.035 65.598 1.00 93.00 99 VAL A C 1
ATOM 764 O O . VAL A 1 99 ? -32.499 22.456 66.068 1.00 93.00 99 VAL A O 1
ATOM 767 N N . LEU A 1 100 ? -31.641 24.157 64.880 1.00 92.56 100 LEU A N 1
ATOM 768 C CA . LEU A 1 100 ? -32.884 24.911 64.688 1.00 92.56 100 LEU A CA 1
ATOM 769 C C . LEU A 1 100 ? -33.985 24.069 64.036 1.00 92.56 100 LEU A C 1
ATOM 771 O O . LEU A 1 100 ? -35.145 24.183 64.428 1.00 92.56 100 LEU A O 1
ATOM 775 N N . LYS A 1 101 ? -33.624 23.180 63.101 1.00 90.81 101 LYS A N 1
ATOM 776 C CA . LYS A 1 101 ? -34.552 22.249 62.431 1.00 90.81 101 LYS A CA 1
ATOM 777 C C . LYS A 1 101 ? -35.357 21.392 63.411 1.00 90.81 101 LYS A C 1
ATOM 779 O O . LYS A 1 101 ? -36.502 21.054 63.120 1.00 90.81 101 LYS A O 1
ATOM 784 N N . PHE A 1 102 ? -34.790 21.061 64.573 1.00 94.25 102 PHE A N 1
ATOM 785 C CA . PHE A 1 102 ? -35.404 20.143 65.533 1.00 94.25 102 PHE A CA 1
ATOM 786 C C . PHE A 1 102 ? -36.164 20.834 66.681 1.00 94.25 102 PHE A C 1
ATOM 788 O O . PHE A 1 102 ? -36.982 20.198 67.354 1.00 94.25 102 PHE A O 1
ATOM 795 N N . ILE A 1 103 ? -35.969 22.145 66.866 1.00 95.75 103 ILE A N 1
ATOM 796 C CA . ILE A 1 103 ? -36.654 22.955 67.891 1.00 95.75 103 ILE A CA 1
ATOM 797 C C . ILE A 1 103 ? -38.188 22.878 67.775 1.00 95.75 103 ILE A C 1
ATOM 799 O O . ILE A 1 103 ? -38.842 22.651 68.799 1.00 95.75 103 ILE A O 1
ATOM 803 N N . PRO A 1 104 ? -38.803 22.999 66.578 1.00 96.19 104 PRO A N 1
ATOM 804 C CA . PRO A 1 104 ? -40.256 22.932 66.449 1.00 96.19 104 PRO A CA 1
ATOM 805 C C . PRO A 1 104 ? -40.856 21.629 66.981 1.00 96.19 104 PRO A C 1
ATOM 807 O O . PRO A 1 104 ? -41.920 21.660 67.591 1.00 96.19 104 PRO A O 1
ATOM 810 N N . PHE A 1 105 ? -40.177 20.490 66.821 1.00 95.50 105 PHE A N 1
ATOM 811 C CA . PHE A 1 105 ? -40.666 19.202 67.320 1.00 95.50 105 PHE A CA 1
ATOM 812 C C . PHE A 1 105 ? -40.642 19.143 68.848 1.00 95.50 105 PHE A C 1
ATOM 814 O O . PHE A 1 105 ? -41.621 18.719 69.463 1.00 95.50 105 PHE A O 1
ATOM 821 N N . GLY A 1 106 ? -39.555 19.624 69.465 1.00 94.75 106 GLY A N 1
ATOM 822 C CA . GLY A 1 106 ? -39.434 19.720 70.922 1.00 94.75 106 GLY A CA 1
ATOM 823 C C . GLY A 1 106 ? -40.517 20.599 71.556 1.00 94.75 106 GLY A C 1
ATOM 824 O O . GLY A 1 106 ? -40.974 20.308 72.659 1.00 94.75 106 GLY A O 1
ATOM 825 N N . PHE A 1 107 ? -40.956 21.638 70.838 1.00 95.50 107 PHE A N 1
ATOM 826 C CA . PHE A 1 107 ? -41.977 22.580 71.293 1.00 95.50 107 PHE A CA 1
ATOM 827 C C . PHE A 1 107 ? -43.415 22.126 70.988 1.00 95.50 107 PHE A C 1
ATOM 829 O O . PHE A 1 107 ? -44.253 22.069 71.883 1.00 95.50 107 PHE A O 1
ATOM 836 N N . LEU A 1 108 ? -43.728 21.798 69.731 1.00 94.69 108 LEU A N 1
ATOM 837 C CA . LEU A 1 108 ? -45.100 21.550 69.270 1.00 94.69 108 LEU A CA 1
ATOM 838 C C . LEU A 1 108 ? -45.678 20.245 69.816 1.00 94.69 108 LEU A C 1
ATOM 840 O O . LEU A 1 108 ? -46.850 20.189 70.180 1.00 94.69 108 LEU A O 1
ATOM 844 N N . ILE A 1 109 ? -44.874 19.186 69.901 1.00 94.50 109 ILE A N 1
ATOM 845 C CA . ILE A 1 109 ? -45.350 17.867 70.331 1.00 94.50 109 ILE A CA 1
ATOM 846 C C . ILE A 1 109 ? -45.943 17.894 71.755 1.00 94.50 109 ILE A C 1
ATOM 848 O O . ILE A 1 109 ? -47.072 17.427 71.926 1.00 94.50 109 ILE A O 1
ATOM 852 N N . PRO A 1 110 ? -45.283 18.455 72.787 1.00 93.62 110 PRO A N 1
ATOM 853 C CA . PRO A 1 110 ? -45.889 18.554 74.117 1.00 93.62 110 PRO A CA 1
ATOM 854 C C . PRO A 1 110 ? -47.069 19.545 74.200 1.00 93.62 110 PRO A C 1
ATOM 856 O O . PRO A 1 110 ? -47.924 19.376 75.075 1.00 93.62 110 PRO A O 1
ATOM 859 N N . VAL A 1 111 ? -47.152 20.539 73.301 1.00 93.00 111 VAL A N 1
ATOM 860 C CA . VAL A 1 111 ? -48.300 21.469 73.192 1.00 93.00 111 VAL A CA 1
ATOM 861 C C . VAL A 1 111 ? -49.543 20.754 72.660 1.00 93.00 111 VAL A C 1
ATOM 863 O O . VAL A 1 111 ? -50.646 20.934 73.180 1.00 93.00 111 VAL A O 1
ATOM 866 N N . LEU A 1 112 ? -49.373 19.934 71.624 1.00 91.38 112 LEU A N 1
ATOM 867 C CA . LEU A 1 112 ? -50.473 19.260 70.934 1.00 91.38 112 LEU A CA 1
ATOM 868 C C . LEU A 1 112 ? -50.908 17.988 71.672 1.00 91.38 112 LEU A C 1
ATOM 870 O O . LEU A 1 112 ? -52.101 17.713 71.811 1.00 91.38 112 LEU A O 1
ATOM 874 N N . PHE A 1 113 ? -49.954 17.236 72.228 1.00 91.25 113 PHE A N 1
ATOM 875 C CA . PHE A 1 113 ? -50.209 15.907 72.769 1.00 91.25 113 PHE A CA 1
ATOM 876 C C . PHE A 1 113 ? -49.903 15.812 74.261 1.00 91.25 113 PHE A C 1
ATOM 878 O O . PHE A 1 113 ? -48.755 15.712 74.695 1.00 91.25 113 PHE A O 1
ATOM 885 N N . ARG A 1 114 ? -50.960 15.661 75.068 1.00 87.50 114 ARG A N 1
ATOM 886 C CA . ARG A 1 114 ? -50.847 15.505 76.530 1.00 87.50 114 ARG A CA 1
ATOM 887 C C . ARG A 1 114 ? -49.919 14.361 76.955 1.00 87.50 114 ARG A C 1
ATOM 889 O O . ARG A 1 114 ? -49.231 14.451 77.966 1.00 87.50 114 ARG A O 1
ATOM 896 N N . ARG A 1 115 ? -49.893 13.268 76.184 1.00 88.19 115 ARG A N 1
ATOM 897 C CA . ARG A 1 115 ? -49.035 12.099 76.445 1.00 88.19 115 ARG A CA 1
ATOM 898 C C . ARG A 1 115 ? -47.549 12.463 76.447 1.00 88.19 115 ARG A C 1
ATOM 900 O O . ARG A 1 115 ? -46.794 11.813 77.166 1.00 88.19 115 ARG A O 1
ATOM 907 N N . TYR A 1 116 ? -47.163 13.475 75.678 1.00 91.31 116 TYR A N 1
ATOM 908 C CA . TYR A 1 116 ? -45.788 13.883 75.431 1.00 91.31 116 TYR A CA 1
ATOM 909 C C . TYR A 1 116 ? -45.357 15.104 76.252 1.00 91.31 116 TYR A C 1
ATOM 911 O O . TYR A 1 116 ? -44.289 15.644 76.029 1.00 91.31 116 TYR A O 1
ATOM 919 N N . GLN A 1 117 ? -46.115 15.504 77.275 1.00 89.81 117 GLN A N 1
ATOM 920 C CA . GLN A 1 117 ? -45.710 16.585 78.191 1.00 89.81 117 GLN A CA 1
ATOM 921 C C . GLN A 1 117 ? -44.520 16.235 79.097 1.00 89.81 117 GLN A C 1
ATOM 923 O O . GLN A 1 117 ? -44.067 17.078 79.862 1.00 89.81 117 GLN A O 1
ATOM 928 N N . GLN A 1 118 ? -44.041 14.989 79.062 1.00 92.44 118 GLN A N 1
ATOM 929 C CA . GLN A 1 118 ? -42.825 14.570 79.751 1.00 92.44 118 GLN A CA 1
ATOM 930 C C . GLN A 1 118 ? -41.664 14.558 78.762 1.00 92.44 118 GLN A C 1
ATOM 932 O O . GLN A 1 118 ? -41.744 13.868 77.745 1.00 92.44 118 GLN A O 1
ATOM 937 N N . PHE A 1 119 ? -40.573 15.241 79.114 1.00 92.62 119 PHE A N 1
ATOM 938 C CA . PHE A 1 119 ? -39.366 15.378 78.295 1.00 92.62 119 PHE A CA 1
ATOM 939 C C . PHE A 1 119 ? -38.909 14.059 77.672 1.00 92.62 119 PHE A C 1
ATOM 941 O O . PHE A 1 119 ? -38.800 13.962 76.454 1.00 92.62 119 PHE A O 1
ATOM 948 N N . PHE A 1 120 ? -38.739 13.014 78.488 1.00 93.44 120 PHE A N 1
ATOM 949 C CA . PHE A 1 120 ? -38.252 11.721 78.007 1.00 93.44 120 PHE A CA 1
ATOM 950 C C . PHE A 1 120 ? -39.131 11.119 76.907 1.00 93.44 120 PHE A C 1
ATOM 952 O O . PHE A 1 120 ? -38.614 10.476 76.007 1.00 93.44 120 PHE A O 1
ATOM 959 N N . LYS A 1 121 ? -40.448 11.361 76.906 1.00 92.81 121 LYS A N 1
ATOM 960 C CA . LYS A 1 121 ? -41.329 10.853 75.844 1.00 92.81 121 LYS A CA 1
ATOM 961 C C . LYS A 1 121 ? -41.143 11.604 74.528 1.00 92.81 121 LYS A C 1
ATOM 963 O O . LYS A 1 121 ? -41.227 10.976 73.477 1.00 92.81 121 LYS A O 1
ATOM 968 N N . VAL A 1 122 ? -40.901 12.915 74.583 1.00 93.44 122 VAL A N 1
ATOM 969 C CA . VAL A 1 122 ? -40.556 13.722 73.398 1.00 93.44 122 VAL A CA 1
ATOM 970 C C . VAL A 1 122 ? -39.195 13.292 72.865 1.00 93.44 122 VAL A C 1
ATOM 972 O O . VAL A 1 122 ? -39.055 13.043 71.672 1.00 93.44 122 VAL A O 1
ATOM 975 N N . LEU A 1 123 ? -38.225 13.118 73.767 1.00 93.44 123 LEU A N 1
ATOM 976 C CA . LEU A 1 123 ? -36.876 12.674 73.444 1.00 93.44 123 LEU A CA 1
ATOM 977 C C . LEU A 1 123 ? -36.872 11.291 72.781 1.00 93.44 123 LEU A C 1
ATOM 979 O O . LEU A 1 123 ? -36.251 11.133 71.740 1.00 93.44 123 LEU A O 1
ATOM 983 N N . PHE A 1 124 ? -37.593 10.305 73.326 1.00 93.25 124 PHE A N 1
ATOM 984 C CA . PHE A 1 124 ? -37.656 8.963 72.735 1.00 93.25 124 PHE A CA 1
ATOM 985 C C . PHE A 1 124 ? -38.324 8.951 71.360 1.00 93.25 124 PHE A C 1
ATOM 987 O O . PHE A 1 124 ? -37.868 8.232 70.478 1.00 93.25 124 PHE A O 1
ATOM 994 N N . LEU A 1 125 ? -39.386 9.737 71.159 1.00 92.19 125 LEU A N 1
ATOM 995 C CA . LEU A 1 125 ? -40.038 9.817 69.855 1.00 92.19 125 LEU A CA 1
ATOM 996 C C . LEU A 1 125 ? -39.125 10.492 68.828 1.00 92.19 125 LEU A C 1
ATOM 998 O O . LEU A 1 125 ? -38.795 9.889 67.815 1.00 92.19 125 LEU A O 1
ATOM 1002 N N . CYS A 1 126 ? -38.712 11.732 69.086 1.00 91.94 126 CYS A N 1
ATOM 1003 C CA . CYS A 1 126 ? -37.965 12.524 68.112 1.00 91.94 126 CYS A CA 1
ATOM 1004 C C . CYS A 1 126 ? -36.525 12.032 67.947 1.00 91.94 126 CYS A C 1
ATOM 1006 O O . CYS A 1 126 ? -36.017 12.006 66.832 1.00 91.94 126 CYS A O 1
ATOM 1008 N N . GLY A 1 127 ? -35.888 11.589 69.032 1.00 92.25 127 GLY A N 1
ATOM 1009 C CA . GLY A 1 127 ? -34.590 10.923 68.985 1.00 92.25 127 GLY A CA 1
ATOM 1010 C C . GLY A 1 127 ? -34.672 9.583 68.258 1.00 92.25 127 GLY A C 1
ATOM 1011 O O . GLY A 1 127 ? -33.810 9.291 67.443 1.00 92.25 127 GLY A O 1
ATOM 1012 N N . GLY A 1 128 ? -35.741 8.804 68.455 1.00 91.50 128 GLY A N 1
ATOM 1013 C CA . GLY A 1 128 ? -35.974 7.585 67.676 1.00 91.50 128 GLY A CA 1
ATOM 1014 C C . GLY A 1 128 ? -36.103 7.867 66.177 1.00 91.50 128 GLY A C 1
ATOM 1015 O O . GLY A 1 128 ? -35.472 7.192 65.373 1.00 91.50 128 GLY A O 1
ATOM 1016 N N . VAL A 1 129 ? -36.853 8.908 65.801 1.00 91.31 129 VAL A N 1
ATOM 1017 C CA . VAL A 1 129 ? -36.972 9.350 64.400 1.00 91.31 129 VAL A CA 1
ATOM 1018 C C . VAL A 1 129 ? -35.626 9.782 63.827 1.00 91.31 129 VAL A C 1
ATOM 1020 O O . VAL A 1 129 ? -35.280 9.357 62.730 1.00 91.31 129 VAL A O 1
ATOM 1023 N N . SER A 1 130 ? -34.870 10.592 64.568 1.00 91.75 130 SER A N 1
ATOM 1024 C CA . SER A 1 130 ? -33.539 11.044 64.159 1.00 91.75 130 SER A CA 1
ATOM 1025 C C . SER A 1 130 ? -32.590 9.863 63.943 1.00 91.75 130 SER A C 1
ATOM 1027 O O . SER A 1 130 ? -32.001 9.727 62.879 1.00 91.75 130 SER A O 1
ATOM 1029 N N . LEU A 1 131 ? -32.550 8.916 64.883 1.00 91.56 131 LEU A N 1
ATOM 1030 C CA . LEU A 1 131 ? -31.742 7.705 64.752 1.00 91.56 131 LEU A CA 1
ATOM 1031 C C . LEU A 1 131 ? -32.148 6.857 63.536 1.00 91.56 131 LEU A C 1
ATOM 1033 O O . LEU A 1 131 ? -31.288 6.320 62.847 1.00 91.56 131 LEU A O 1
ATOM 1037 N N . CYS A 1 132 ? -33.448 6.735 63.249 1.00 89.12 132 CYS A N 1
ATOM 1038 C CA . CYS A 1 132 ? -33.915 6.032 62.053 1.00 89.12 132 CYS A CA 1
ATOM 1039 C C . CYS A 1 132 ? -33.437 6.698 60.756 1.00 89.12 132 CYS A C 1
ATOM 1041 O O . CYS A 1 132 ? -33.149 5.987 59.796 1.00 89.12 132 CYS A O 1
ATOM 1043 N N . ILE A 1 133 ? -33.348 8.031 60.725 1.00 89.25 133 ILE A N 1
ATOM 1044 C CA . ILE A 1 133 ? -32.806 8.771 59.581 1.00 89.25 133 ILE A CA 1
ATOM 1045 C C . ILE A 1 133 ? -31.322 8.436 59.398 1.00 89.25 133 ILE A C 1
ATOM 1047 O O . ILE A 1 133 ? -30.938 8.051 58.299 1.00 89.25 133 ILE A O 1
ATOM 1051 N N . GLU A 1 134 ? -30.522 8.487 60.465 1.00 89.31 134 GLU A N 1
ATOM 1052 C CA . GLU A 1 134 ? -29.088 8.148 60.417 1.00 89.31 134 GLU A CA 1
ATOM 1053 C C . GLU A 1 134 ? -28.852 6.716 59.924 1.00 89.31 134 GLU A C 1
ATOM 1055 O O . GLU A 1 134 ? -28.026 6.465 59.050 1.00 89.31 134 GLU A O 1
ATOM 1060 N N . VAL A 1 135 ? -29.626 5.754 60.438 1.00 88.19 135 VAL A N 1
ATOM 1061 C CA . VAL A 1 135 ? -29.542 4.354 59.991 1.00 88.19 135 VAL A CA 1
ATOM 1062 C C . VAL A 1 135 ? -29.907 4.228 58.513 1.00 88.19 135 VAL A C 1
ATOM 1064 O O . VAL A 1 135 ? -29.296 3.441 57.793 1.00 88.19 135 VAL A O 1
ATOM 1067 N N . PHE A 1 136 ? -30.886 5.000 58.040 1.00 84.50 136 PHE A N 1
ATOM 1068 C CA . PHE A 1 136 ? -31.266 4.993 56.633 1.00 84.50 136 PHE A CA 1
ATOM 1069 C C . PHE A 1 136 ? -30.200 5.627 55.731 1.00 84.50 136 PHE A C 1
ATOM 1071 O O . PHE A 1 136 ? -29.975 5.138 54.628 1.00 84.50 136 PHE A O 1
ATOM 1078 N N . GLN A 1 137 ? -29.503 6.666 56.198 1.00 86.44 137 GLN A N 1
ATOM 1079 C CA . GLN A 1 137 ? -28.434 7.329 55.444 1.00 86.44 137 GLN A CA 1
ATOM 1080 C C . GLN A 1 137 ? -27.250 6.408 55.123 1.00 86.44 137 GLN A C 1
ATOM 1082 O O . GLN A 1 137 ? -26.551 6.658 54.152 1.00 86.44 137 GLN A O 1
ATOM 1087 N N . ILE A 1 138 ? -27.070 5.295 55.843 1.00 86.06 138 ILE A N 1
ATOM 1088 C CA . ILE A 1 138 ? -26.083 4.251 55.493 1.00 86.06 138 ILE A CA 1
ATOM 1089 C C . ILE A 1 138 ? -26.378 3.637 54.111 1.00 86.06 138 ILE A C 1
ATOM 1091 O O . ILE A 1 138 ? -25.481 3.163 53.415 1.00 86.06 138 ILE A O 1
ATOM 1095 N N . PHE A 1 139 ? -27.643 3.645 53.695 1.00 81.50 139 PHE A N 1
ATOM 1096 C CA . PHE A 1 139 ? -28.084 3.173 52.383 1.00 81.50 139 PHE A CA 1
ATOM 1097 C C . PHE A 1 139 ? -28.123 4.299 51.343 1.00 81.50 139 PHE A C 1
ATOM 1099 O O . PHE A 1 139 ? -28.614 4.079 50.236 1.00 81.50 139 PHE A O 1
ATOM 1106 N N . LEU A 1 140 ? -27.632 5.497 51.682 1.00 80.62 140 LEU A N 1
ATOM 1107 C CA . LEU A 1 140 ? -27.563 6.643 50.785 1.00 80.62 140 LEU A CA 1
ATOM 1108 C C . LEU A 1 140 ? -26.103 6.972 50.437 1.00 80.62 140 LEU A C 1
ATOM 1110 O O . LEU A 1 140 ? -25.314 7.333 51.302 1.00 80.62 140 LEU A O 1
ATOM 1114 N N . THR A 1 141 ? -25.734 6.886 49.161 1.00 74.38 141 THR A N 1
ATOM 1115 C CA . THR A 1 141 ? -24.352 7.045 48.667 1.00 74.38 141 THR A CA 1
ATOM 1116 C C . THR A 1 141 ? -23.807 8.474 48.777 1.00 74.38 141 THR A C 1
ATOM 1118 O O . THR A 1 141 ? -22.603 8.691 48.771 1.00 74.38 141 THR A O 1
ATOM 1121 N N . GLY A 1 142 ? -24.692 9.463 48.846 1.00 73.81 142 GLY A N 1
ATOM 1122 C CA . GLY A 1 142 ? -24.410 10.893 48.960 1.00 73.81 142 GLY A CA 1
ATOM 1123 C C . GLY A 1 142 ? -24.799 11.472 50.318 1.00 73.81 142 GLY A C 1
ATOM 1124 O O . GLY A 1 142 ? -24.823 12.693 50.466 1.00 73.81 142 GLY A O 1
ATOM 1125 N N . ALA A 1 143 ? -25.128 10.619 51.293 1.00 78.69 143 ALA A N 1
ATOM 1126 C CA . ALA A 1 143 ? -25.350 11.019 52.674 1.00 78.69 143 ALA A CA 1
ATOM 1127 C C . ALA A 1 143 ? -24.304 10.374 53.588 1.00 78.69 143 ALA A C 1
ATOM 1129 O O . ALA A 1 143 ? -23.724 9.335 53.279 1.00 78.69 143 ALA A O 1
ATOM 1130 N N . THR A 1 144 ? -24.079 10.997 54.737 1.00 81.81 144 THR A N 1
ATOM 1131 C CA . THR A 1 144 ? -23.186 10.477 55.770 1.00 81.81 144 THR A CA 1
ATOM 1132 C C . THR A 1 144 ? -23.971 10.290 57.050 1.00 81.81 144 THR A C 1
ATOM 1134 O O . THR A 1 144 ? -24.456 11.275 57.599 1.00 81.81 144 THR A O 1
ATOM 1137 N N . ALA A 1 145 ? -24.058 9.052 57.533 1.00 86.12 145 ALA A N 1
ATOM 1138 C CA . ALA A 1 145 ? -24.622 8.773 58.847 1.00 86.12 145 ALA A CA 1
ATOM 1139 C C . ALA A 1 145 ? -23.649 9.291 59.917 1.00 86.12 145 ALA A C 1
ATOM 1141 O O . ALA A 1 145 ? -22.520 8.803 60.037 1.00 86.12 145 ALA A O 1
ATOM 1142 N N . SER A 1 146 ? -24.057 10.304 60.672 1.00 87.12 146 SER A N 1
ATOM 1143 C CA . SER A 1 146 ? -23.195 11.067 61.564 1.00 87.12 146 SER A CA 1
ATOM 1144 C C . SER A 1 146 ? -23.742 11.081 62.983 1.00 87.12 146 SER A C 1
ATOM 1146 O O . SER A 1 146 ? -24.819 11.603 63.272 1.00 87.12 146 SER A O 1
ATOM 1148 N N . LEU A 1 147 ? -22.925 10.598 63.922 1.00 88.69 147 LEU A N 1
ATOM 1149 C CA . LEU A 1 147 ? -23.230 10.711 65.346 1.00 88.69 147 LEU A CA 1
ATOM 1150 C C . LEU A 1 147 ? -23.449 12.175 65.764 1.00 88.69 147 LEU A C 1
ATOM 1152 O O . LEU A 1 147 ? -24.235 12.445 66.669 1.00 88.69 147 LEU A O 1
ATOM 1156 N N . ASP A 1 148 ? -22.805 13.128 65.091 1.00 88.75 148 ASP A N 1
ATOM 1157 C CA . ASP A 1 148 ? -22.952 14.547 65.401 1.00 88.75 148 ASP A CA 1
ATOM 1158 C C . ASP A 1 148 ? -24.279 15.133 64.942 1.00 88.75 148 ASP A C 1
ATOM 1160 O O . ASP A 1 148 ? -24.855 15.943 65.664 1.00 88.75 148 ASP A O 1
ATOM 1164 N N . GLU A 1 149 ? -24.803 14.710 63.793 1.00 88.81 149 GLU A N 1
ATOM 1165 C CA . GLU A 1 149 ? -26.134 15.134 63.342 1.00 88.81 149 GLU A CA 1
ATOM 1166 C C . GLU A 1 149 ? -27.211 14.619 64.298 1.00 88.81 149 GLU A C 1
ATOM 1168 O O . GLU A 1 149 ? -28.071 15.389 64.749 1.00 88.81 149 GLU A O 1
ATOM 1173 N N . PHE A 1 150 ? -27.075 13.365 64.735 1.00 92.44 150 PHE A N 1
ATOM 1174 C CA . PHE A 1 150 ? -27.901 12.809 65.796 1.00 92.44 150 PHE A CA 1
ATOM 1175 C C . PHE A 1 150 ? -27.817 13.644 67.083 1.00 92.44 150 PHE A C 1
ATOM 1177 O O . PHE A 1 150 ? -28.849 14.054 67.619 1.00 92.44 150 PHE A O 1
ATOM 1184 N N . LEU A 1 151 ? -26.619 13.970 67.573 1.00 92.94 151 LEU A N 1
ATOM 1185 C CA . LEU A 1 151 ? -26.447 14.770 68.793 1.00 92.94 151 LEU A CA 1
ATOM 1186 C C . LEU A 1 151 ? -27.018 16.193 68.658 1.00 92.94 151 LEU A C 1
ATOM 1188 O O . LEU A 1 151 ? -27.683 16.679 69.579 1.00 92.94 151 LEU A O 1
ATOM 1192 N N . LEU A 1 152 ? -26.827 16.850 67.511 1.00 92.69 152 LEU A N 1
ATOM 1193 C CA . LEU A 1 152 ? -27.386 18.176 67.227 1.00 92.69 152 LEU A CA 1
ATOM 1194 C C . LEU A 1 152 ? -28.918 18.143 67.167 1.00 92.69 152 LEU A C 1
ATOM 1196 O O . LEU A 1 152 ? -29.576 19.071 67.649 1.00 92.69 152 LEU A O 1
ATOM 1200 N N . SER A 1 153 ? -29.500 17.051 66.663 1.00 93.62 153 SER A N 1
ATOM 1201 C CA . SER A 1 153 ? -30.949 16.850 66.689 1.00 93.62 153 SER A CA 1
ATOM 1202 C C . SER A 1 153 ? -31.490 16.767 68.120 1.00 93.62 153 SER A C 1
ATOM 1204 O O . SER A 1 153 ? -32.486 17.420 68.445 1.00 93.62 153 SER A O 1
ATOM 1206 N N . LEU A 1 154 ? -30.794 16.048 69.013 1.00 95.50 154 LEU A N 1
ATOM 1207 C CA . LEU A 1 154 ? -31.158 15.945 70.428 1.00 95.50 154 LEU A CA 1
ATOM 1208 C C . LEU A 1 154 ? -31.057 17.303 71.131 1.00 95.50 154 LEU A C 1
ATOM 1210 O O . LEU A 1 154 ? -31.941 17.647 71.920 1.00 95.50 154 LEU A O 1
ATOM 1214 N N . ALA A 1 155 ? -30.031 18.098 70.811 1.00 95.44 155 ALA A N 1
ATOM 1215 C CA . ALA A 1 155 ? -29.884 19.458 71.325 1.00 95.44 155 ALA A CA 1
ATOM 1216 C C . ALA A 1 155 ? -31.052 20.364 70.893 1.00 95.44 155 ALA A C 1
ATOM 1218 O O . ALA A 1 155 ? -31.607 21.095 71.716 1.00 95.44 155 ALA A O 1
ATOM 1219 N N . GLY A 1 156 ? -31.485 20.272 69.631 1.00 95.88 156 GLY A N 1
ATOM 1220 C CA . GLY A 1 156 ? -32.643 21.014 69.124 1.00 95.88 156 GLY A CA 1
ATOM 1221 C C . GLY A 1 156 ? -33.953 20.594 69.793 1.00 95.88 156 GLY A C 1
ATOM 1222 O O . GLY A 1 156 ? -34.727 21.449 70.227 1.00 95.88 156 GLY A O 1
ATOM 1223 N N . ILE A 1 157 ? -34.174 19.285 69.966 1.00 96.44 157 ILE A N 1
ATOM 1224 C CA . ILE A 1 157 ? -35.332 18.742 70.698 1.00 96.44 157 ILE A CA 1
ATOM 1225 C C . ILE A 1 157 ? -35.352 19.264 72.139 1.00 96.44 157 ILE A C 1
ATOM 1227 O O . ILE A 1 157 ? -36.399 19.701 72.625 1.00 96.44 157 ILE A O 1
ATOM 1231 N N . PHE A 1 158 ? -34.203 19.242 72.820 1.00 97.06 158 PHE A N 1
ATOM 1232 C CA . PHE A 1 158 ? -34.066 19.758 74.179 1.00 97.06 158 PHE A CA 1
ATOM 1233 C C . PHE A 1 158 ? -34.404 21.248 74.253 1.00 97.06 158 PHE A C 1
ATOM 1235 O O . PHE A 1 158 ? -35.212 21.642 75.093 1.00 97.06 158 PHE A O 1
ATOM 1242 N N . LEU A 1 159 ? -33.856 22.065 73.351 1.00 96.94 159 LEU A N 1
ATOM 1243 C CA . LEU A 1 159 ? -34.105 23.505 73.327 1.00 96.94 159 LEU A CA 1
ATOM 1244 C C . LEU A 1 159 ? -35.580 23.828 73.040 1.00 96.94 159 LEU A C 1
ATOM 1246 O O . LEU A 1 159 ? -36.172 24.663 73.721 1.00 96.94 159 LEU A O 1
ATOM 1250 N N . GLY A 1 160 ? -36.212 23.116 72.104 1.00 96.69 160 GLY A N 1
ATOM 1251 C CA . GLY A 1 160 ? -37.649 23.237 71.843 1.00 96.69 160 GLY A CA 1
ATOM 1252 C C . GLY A 1 160 ? -38.511 22.879 73.053 1.00 96.69 160 GLY A C 1
ATOM 1253 O O . GLY A 1 160 ? -39.454 23.597 73.389 1.00 96.69 160 GLY A O 1
ATOM 1254 N N . TYR A 1 161 ? -38.162 21.801 73.757 1.00 96.06 161 TYR A N 1
ATOM 1255 C CA . TYR A 1 161 ? -38.867 21.400 74.972 1.00 96.06 161 TYR A CA 1
ATOM 1256 C C . TYR A 1 161 ? -38.640 22.388 76.127 1.00 96.06 161 TYR A C 1
ATOM 1258 O O . TYR A 1 161 ? -39.558 22.680 76.895 1.00 96.06 161 TYR A O 1
ATOM 1266 N N . PHE A 1 162 ? -37.433 22.939 76.246 1.00 96.19 162 PHE A N 1
ATOM 1267 C CA . PHE A 1 162 ? -37.113 23.982 77.215 1.00 96.19 162 PHE A CA 1
ATOM 1268 C C . PHE A 1 162 ? -37.953 25.243 76.975 1.00 96.19 162 PHE A C 1
ATOM 1270 O O . PHE A 1 162 ? -38.555 25.763 77.915 1.00 96.19 162 PHE A O 1
ATOM 1277 N N . LEU A 1 163 ? -38.093 25.673 75.715 1.00 95.62 163 LEU A N 1
ATOM 1278 C CA . LEU A 1 163 ? -38.990 26.768 75.331 1.00 95.62 163 LEU A CA 1
ATOM 1279 C C . LEU A 1 163 ? -40.447 26.468 75.700 1.00 95.62 163 LEU A C 1
ATOM 1281 O O . LEU A 1 163 ? -41.127 27.335 76.248 1.00 95.62 163 LEU A O 1
ATOM 1285 N N . PHE A 1 164 ? -40.919 25.237 75.482 1.00 94.38 164 PHE A N 1
ATOM 1286 C CA . PHE A 1 164 ? -42.241 24.815 75.954 1.00 94.38 164 PHE A CA 1
ATOM 1287 C C . PHE A 1 164 ? -42.361 24.957 77.480 1.00 94.38 164 PHE A C 1
ATOM 1289 O O . PHE A 1 164 ? -43.364 25.473 77.971 1.00 94.38 164 PHE A O 1
ATOM 1296 N N . GLY A 1 165 ? -41.327 24.566 78.230 1.00 92.88 165 GLY A N 1
ATOM 1297 C CA . GLY A 1 165 ? -41.247 24.734 79.681 1.00 92.88 165 GLY A CA 1
ATOM 1298 C C . GLY A 1 165 ? -41.340 26.193 80.137 1.00 92.88 165 GLY A C 1
ATOM 1299 O O . GLY A 1 165 ? -42.091 26.483 81.066 1.00 92.88 165 GLY A O 1
ATOM 1300 N N . ILE A 1 166 ? -40.646 27.116 79.463 1.00 93.75 166 ILE A N 1
ATOM 1301 C CA . ILE A 1 166 ? -40.736 28.559 79.741 1.00 93.75 166 ILE A CA 1
ATOM 1302 C C . ILE A 1 166 ? -42.154 29.059 79.472 1.00 93.75 166 ILE A C 1
ATOM 1304 O O . ILE A 1 166 ? -42.779 29.650 80.351 1.00 93.75 166 ILE A O 1
ATOM 1308 N N . VAL A 1 167 ? -42.693 28.793 78.280 1.00 92.06 167 VAL A N 1
ATOM 1309 C CA . VAL A 1 167 ? -44.036 29.257 77.905 1.00 92.06 167 VAL A CA 1
ATOM 1310 C C . VAL A 1 167 ? -45.086 28.706 78.869 1.00 92.06 167 VAL A C 1
ATOM 1312 O O . VAL A 1 167 ? -45.988 29.431 79.273 1.00 92.06 167 VAL A O 1
ATOM 1315 N N . ARG A 1 168 ? -44.929 27.461 79.321 1.00 89.38 168 ARG A N 1
ATOM 1316 C CA . ARG A 1 168 ? -45.787 26.818 80.321 1.00 89.38 168 ARG A CA 1
ATOM 1317 C C . ARG A 1 168 ? -45.804 27.544 81.673 1.00 89.38 168 ARG A C 1
ATOM 1319 O O . ARG A 1 168 ? -46.845 27.540 82.330 1.00 89.38 168 ARG A O 1
ATOM 1326 N N . ILE A 1 169 ? -44.693 28.151 82.101 1.00 89.94 169 ILE A N 1
ATOM 1327 C CA . ILE A 1 169 ? -44.626 28.917 83.360 1.00 89.94 169 ILE A CA 1
ATOM 1328 C C . ILE A 1 169 ? -45.531 30.153 83.282 1.00 89.94 169 ILE A C 1
ATOM 1330 O O . ILE A 1 169 ? -46.292 30.407 84.216 1.00 89.94 169 ILE A O 1
ATOM 1334 N N . TYR A 1 170 ? -45.484 30.878 82.162 1.00 90.56 170 TYR A N 1
ATOM 1335 C CA . TYR A 1 170 ? -46.241 32.119 81.964 1.00 90.56 170 TYR A CA 1
ATOM 1336 C C . TYR A 1 170 ? -47.684 31.880 81.490 1.00 90.56 170 TYR A C 1
ATOM 1338 O O . TYR A 1 170 ? -48.593 32.609 81.878 1.00 90.56 170 TYR A O 1
ATOM 1346 N N . PHE A 1 171 ? -47.919 30.824 80.710 1.00 89.62 171 PHE A N 1
ATOM 1347 C CA . PHE A 1 171 ? -49.210 30.474 80.118 1.00 89.62 171 PHE A CA 1
ATOM 1348 C C . PHE A 1 171 ? -49.614 29.053 80.511 1.00 89.62 171 PHE A C 1
ATOM 1350 O O . PHE A 1 171 ? -49.530 28.113 79.721 1.00 89.62 171 PHE A O 1
ATOM 1357 N N . ARG A 1 172 ? -50.114 28.884 81.741 1.00 80.50 172 ARG A N 1
ATOM 1358 C CA . ARG A 1 172 ? -50.535 27.572 82.279 1.00 80.50 172 ARG A CA 1
ATOM 1359 C C . ARG A 1 172 ? -51.590 26.851 81.431 1.00 80.50 172 ARG A C 1
ATOM 1361 O O . ARG A 1 172 ? -51.709 25.629 81.494 1.00 80.50 172 ARG A O 1
ATOM 1368 N N . GLU A 1 173 ? -52.362 27.588 80.640 1.00 81.50 173 GLU A N 1
ATOM 1369 C CA . GLU A 1 173 ? -53.413 27.036 79.782 1.00 81.50 173 GLU A CA 1
ATOM 1370 C C . GLU A 1 173 ? -52.877 26.307 78.542 1.00 81.50 173 GLU A C 1
ATOM 1372 O O . GLU A 1 173 ? -53.595 25.472 77.984 1.00 81.50 173 GLU A O 1
ATOM 1377 N N . ILE A 1 174 ? -51.614 26.538 78.152 1.00 80.81 174 ILE A N 1
ATOM 1378 C CA . ILE A 1 174 ? -51.014 25.945 76.946 1.00 80.81 174 ILE A CA 1
ATOM 1379 C C . ILE A 1 174 ? -51.064 24.412 76.957 1.00 80.81 174 ILE A C 1
ATOM 1381 O O . ILE A 1 174 ? -51.285 23.785 75.924 1.00 80.81 174 ILE A O 1
ATOM 1385 N N . GLU A 1 175 ? -50.989 23.802 78.144 1.00 75.44 175 GLU A N 1
ATOM 1386 C CA . GLU A 1 175 ? -51.104 22.353 78.343 1.00 75.44 175 GLU A CA 1
ATOM 1387 C C . GLU A 1 175 ? -52.455 21.767 77.919 1.00 75.44 175 GLU A C 1
ATOM 1389 O O . GLU A 1 175 ? -52.581 20.555 77.743 1.00 75.44 175 GLU A O 1
ATOM 1394 N N . ARG A 1 176 ? -53.492 22.606 77.856 1.00 77.12 176 ARG A N 1
ATOM 1395 C CA . ARG A 1 176 ? -54.878 22.202 77.606 1.00 77.12 176 ARG A CA 1
ATOM 1396 C C . ARG A 1 176 ? -55.414 22.752 76.288 1.00 77.12 176 ARG A C 1
ATOM 1398 O O . ARG A 1 176 ? -56.424 22.234 75.814 1.00 77.12 176 ARG A O 1
ATOM 1405 N N . MET A 1 177 ? -54.752 23.754 75.708 1.00 78.31 177 MET A N 1
ATOM 1406 C CA . MET A 1 177 ? -55.170 24.448 74.485 1.00 78.31 177 MET A CA 1
ATOM 1407 C C . MET A 1 177 ? -55.105 23.558 73.244 1.00 78.31 177 MET A C 1
ATOM 1409 O O . MET A 1 177 ? -56.054 23.537 72.465 1.00 78.31 177 MET A O 1
ATOM 1413 N N . GLY A 1 178 ? -54.014 22.808 73.071 1.00 73.38 178 GLY A N 1
ATOM 1414 C CA . GLY A 1 178 ? -53.822 21.927 71.916 1.00 73.38 178 GLY A CA 1
ATOM 1415 C C . GLY A 1 178 ? -54.422 20.535 72.094 1.00 73.38 178 GLY A C 1
ATOM 1416 O O . GLY A 1 178 ? -54.557 19.803 71.130 1.00 73.38 178 GLY A O 1
ATOM 1417 N N . THR A 1 179 ? -54.812 20.144 73.308 1.00 79.56 179 THR A N 1
ATOM 1418 C CA . THR A 1 179 ? -55.157 18.741 73.581 1.00 79.56 179 THR A CA 1
ATOM 1419 C C . THR A 1 179 ? -56.603 18.400 73.215 1.00 79.56 179 THR A C 1
ATOM 1421 O O . THR A 1 179 ? -57.544 19.085 73.625 1.00 79.56 179 THR A O 1
ATOM 1424 N N . VAL A 1 180 ? -56.793 17.295 72.489 1.00 80.19 180 VAL A N 1
ATOM 1425 C CA . VAL A 1 180 ? -58.120 16.768 72.132 1.00 80.19 180 VAL A CA 1
ATOM 1426 C C . VAL A 1 180 ? -58.905 16.385 73.395 1.00 80.19 180 VAL A C 1
ATOM 1428 O O . VAL A 1 180 ? -58.445 15.592 74.227 1.00 80.19 180 VAL A O 1
ATOM 1431 N N . LYS A 1 181 ? -60.110 16.950 73.555 1.00 77.00 181 LYS A N 1
ATOM 1432 C CA . LYS A 1 181 ? -60.974 16.738 74.729 1.00 77.00 181 LYS A CA 1
ATOM 1433 C C . LYS A 1 181 ? -61.937 15.567 74.497 1.00 77.00 181 LYS A C 1
ATOM 1435 O O . LYS A 1 181 ? -62.552 15.445 73.439 1.00 77.00 181 LYS A O 1
ATOM 1440 N N . ARG A 1 182 ? -62.070 14.711 75.518 1.00 70.94 182 ARG A N 1
ATOM 1441 C CA . ARG A 1 182 ? -62.811 13.434 75.476 1.00 70.94 182 ARG A CA 1
ATOM 1442 C C . ARG A 1 182 ? -64.289 13.596 75.855 1.00 70.94 182 ARG A C 1
ATOM 1444 O O . ARG A 1 182 ? -64.597 14.342 76.785 1.00 70.94 182 ARG A O 1
ATOM 1451 N N . SER A 1 183 ? -65.170 12.817 75.223 1.00 59.28 183 SER A N 1
ATOM 1452 C CA . SER A 1 183 ? -66.518 12.523 75.736 1.00 59.28 183 SER A CA 1
ATOM 1453 C C . SER A 1 183 ? -66.423 11.523 76.903 1.00 59.28 183 SER A C 1
ATOM 1455 O O . SER A 1 183 ? -65.624 10.588 76.863 1.00 59.28 183 SER A O 1
ATOM 1457 N N . ARG A 1 184 ? -67.204 11.717 77.975 1.00 57.25 184 ARG A N 1
ATOM 1458 C CA . ARG A 1 184 ? -67.085 10.983 79.258 1.00 57.25 184 ARG A CA 1
ATOM 1459 C C . ARG A 1 184 ? -67.489 9.491 79.206 1.00 57.25 184 ARG A C 1
ATOM 1461 O O . ARG A 1 184 ? -67.475 8.859 80.256 1.00 57.25 184 ARG A O 1
ATOM 1468 N N . ARG A 1 185 ? -67.858 8.919 78.047 1.00 58.91 185 ARG A N 1
ATOM 1469 C CA . ARG A 1 185 ? -68.481 7.575 77.968 1.00 58.91 185 ARG A CA 1
ATOM 1470 C C . ARG A 1 185 ? -67.958 6.602 76.893 1.00 58.91 185 ARG A C 1
ATOM 1472 O O . ARG A 1 185 ? -68.488 5.500 76.820 1.00 58.91 185 ARG A O 1
ATOM 1479 N N . ARG A 1 186 ? -66.946 6.935 76.078 1.00 65.50 186 ARG A N 1
ATOM 1480 C CA . ARG A 1 186 ? -66.409 6.017 75.042 1.00 65.50 186 ARG A CA 1
ATOM 1481 C C . ARG A 1 186 ? -64.893 5.848 75.121 1.00 65.50 186 ARG A C 1
ATOM 1483 O O . ARG A 1 186 ? -64.169 6.806 75.393 1.00 65.50 186 ARG A O 1
ATOM 1490 N N . ASP A 1 187 ? -64.430 4.632 74.834 1.00 73.38 187 ASP A N 1
ATOM 1491 C CA . ASP A 1 187 ? -63.011 4.328 74.671 1.00 73.38 187 ASP A CA 1
ATOM 1492 C C . ASP A 1 187 ? -62.445 4.974 73.401 1.00 73.38 187 ASP A C 1
ATOM 1494 O O . ASP A 1 187 ? -63.052 4.939 72.331 1.00 73.38 187 ASP A O 1
ATOM 1498 N N . VAL A 1 188 ? -61.256 5.570 73.518 1.00 74.50 188 VAL A N 1
ATOM 1499 C CA . VAL A 1 188 ? -60.570 6.197 72.378 1.00 74.50 188 VAL A CA 1
ATOM 1500 C C . VAL A 1 188 ? -59.918 5.103 71.520 1.00 74.50 188 VAL A C 1
ATOM 1502 O O . VAL A 1 188 ? -59.136 4.316 72.076 1.00 74.50 188 VAL A O 1
ATOM 1505 N N . PRO A 1 189 ? -60.169 5.067 70.194 1.00 83.56 189 PRO A N 1
ATOM 1506 C CA . PRO A 1 189 ? -59.538 4.110 69.291 1.00 83.56 189 PRO A CA 1
ATOM 1507 C C . PRO A 1 189 ? -58.012 4.128 69.410 1.00 83.56 189 PRO A C 1
ATOM 1509 O O . PRO A 1 189 ? -57.400 5.186 69.578 1.00 83.56 189 PRO A O 1
ATOM 1512 N N . PHE A 1 190 ? -57.382 2.958 69.290 1.00 85.12 190 PHE A N 1
ATOM 1513 C CA . PHE A 1 190 ? -55.924 2.829 69.377 1.00 85.12 190 PHE A CA 1
ATOM 1514 C C . PHE A 1 190 ? -55.193 3.735 68.374 1.00 85.12 190 PHE A C 1
ATOM 1516 O O . PHE A 1 190 ? -54.228 4.395 68.749 1.00 85.12 190 PHE A O 1
ATOM 1523 N N . VAL A 1 191 ? -55.713 3.835 67.145 1.00 85.94 191 VAL A N 1
ATOM 1524 C CA . VAL A 1 191 ? -55.161 4.679 66.071 1.00 85.94 191 VAL A CA 1
ATOM 1525 C C . VAL A 1 191 ? -55.094 6.151 66.483 1.00 85.94 191 VAL A C 1
ATOM 1527 O O . VAL A 1 191 ? -54.074 6.793 66.278 1.00 85.94 191 VAL A O 1
ATOM 1530 N N . VAL A 1 192 ? -56.125 6.661 67.162 1.00 85.81 192 VAL A N 1
ATOM 1531 C CA . VAL A 1 192 ? -56.160 8.045 67.666 1.00 85.81 192 VAL A CA 1
ATOM 1532 C C . VAL A 1 192 ? -55.195 8.237 68.842 1.00 85.81 192 VAL A C 1
ATOM 1534 O O . VAL A 1 192 ? -54.505 9.245 68.935 1.00 85.81 192 VAL A O 1
ATOM 1537 N N . LYS A 1 193 ? -55.064 7.244 69.737 1.00 85.94 193 LYS A N 1
ATOM 1538 C CA . LYS A 1 193 ? -54.080 7.288 70.844 1.00 85.94 193 LYS A CA 1
ATOM 1539 C C . LYS A 1 193 ? -52.620 7.311 70.362 1.00 85.94 193 LYS A C 1
ATOM 1541 O O . LYS A 1 193 ? -51.736 7.614 71.170 1.00 85.94 193 LYS A O 1
ATOM 1546 N N . LYS A 1 194 ? -52.387 6.909 69.112 1.00 89.94 194 LYS A N 1
ATOM 1547 C CA . LYS A 1 194 ? -51.082 6.706 68.474 1.00 89.94 194 LYS A CA 1
ATOM 1548 C C . LYS A 1 194 ? -50.923 7.502 67.178 1.00 89.94 194 LYS A C 1
ATOM 1550 O O . LYS A 1 194 ? -50.095 7.170 66.337 1.00 89.94 194 LYS A O 1
ATOM 1555 N N . GLU A 1 195 ? -51.742 8.532 66.994 1.00 91.00 195 GLU A N 1
ATOM 1556 C CA . GLU A 1 195 ? -51.857 9.241 65.719 1.00 91.00 195 GLU A CA 1
ATOM 1557 C C . GLU A 1 195 ? -50.558 9.925 65.283 1.00 91.00 195 GLU A C 1
ATOM 1559 O O . GLU A 1 195 ? -50.257 9.969 64.094 1.00 91.00 195 GLU A O 1
ATOM 1564 N N . LEU A 1 196 ? -49.757 10.396 66.241 1.00 91.50 196 LEU A N 1
ATOM 1565 C CA . LEU A 1 196 ? -48.448 10.975 65.970 1.00 91.50 196 LEU A CA 1
ATOM 1566 C C . LEU A 1 196 ? -47.451 9.911 65.501 1.00 91.50 196 LEU A C 1
ATOM 1568 O O . LEU A 1 196 ? -46.762 10.107 64.505 1.00 91.50 196 LEU A O 1
ATOM 1572 N N . GLU A 1 197 ? -47.384 8.772 66.191 1.00 92.88 197 GLU A N 1
ATOM 1573 C CA . GLU A 1 197 ? -46.489 7.682 65.802 1.00 92.88 197 GLU A CA 1
ATOM 1574 C C . GLU A 1 197 ? -46.866 7.101 64.432 1.00 92.88 197 GLU A C 1
ATOM 1576 O O . GLU A 1 197 ? -45.986 6.845 63.612 1.00 92.88 197 GLU A O 1
ATOM 1581 N N . PHE A 1 198 ? -48.164 6.954 64.146 1.00 92.56 198 PHE A N 1
ATOM 1582 C CA . PHE A 1 198 ? -48.635 6.514 62.833 1.00 92.56 198 PHE A CA 1
ATOM 1583 C C . PHE A 1 198 ? -48.306 7.518 61.727 1.00 92.56 198 PHE A C 1
ATOM 1585 O O . PHE A 1 198 ? -47.850 7.097 60.668 1.00 92.56 198 PHE A O 1
ATOM 1592 N N . LEU A 1 199 ? -48.477 8.822 61.971 1.00 92.12 199 LEU A N 1
ATOM 1593 C CA . LEU A 1 199 ? -48.091 9.864 61.017 1.00 92.12 199 LEU A CA 1
ATOM 1594 C C . LEU A 1 199 ? -46.608 9.749 60.642 1.00 92.12 199 LEU A C 1
ATOM 1596 O O . LEU A 1 199 ? -46.268 9.717 59.463 1.00 92.12 199 LEU A O 1
ATOM 1600 N N . VAL A 1 200 ? -45.739 9.658 61.649 1.00 90.88 200 VAL A N 1
ATOM 1601 C CA . VAL A 1 200 ? -44.287 9.548 61.471 1.00 90.88 200 VAL A CA 1
ATOM 1602 C C . VAL A 1 200 ? -43.922 8.310 60.648 1.00 90.88 200 VAL A C 1
ATOM 1604 O O . VAL A 1 200 ? -43.190 8.426 59.669 1.00 90.88 200 VAL A O 1
ATOM 1607 N N . ILE A 1 201 ? -44.460 7.139 61.009 1.00 90.56 201 ILE A N 1
ATOM 1608 C CA . ILE A 1 201 ? -44.171 5.875 60.314 1.00 90.56 201 ILE A CA 1
ATOM 1609 C C . ILE A 1 201 ? -44.656 5.928 58.861 1.00 90.56 201 ILE A C 1
ATOM 1611 O O . ILE A 1 201 ? -43.918 5.549 57.955 1.00 90.56 201 ILE A O 1
ATOM 1615 N N . LEU A 1 202 ? -45.878 6.410 58.625 1.00 90.94 202 LEU A N 1
ATOM 1616 C CA . LEU A 1 202 ? -46.464 6.469 57.286 1.00 90.94 202 LEU A CA 1
ATOM 1617 C C . LEU A 1 202 ? -45.684 7.400 56.354 1.00 90.94 202 LEU A C 1
ATOM 1619 O O . LEU A 1 202 ? -45.432 7.039 55.206 1.00 90.94 202 LEU A O 1
ATOM 1623 N N . LEU A 1 203 ? -45.271 8.573 56.845 1.00 90.00 203 LEU A N 1
ATOM 1624 C CA . LEU A 1 203 ? -44.463 9.507 56.061 1.00 90.00 203 LEU A CA 1
ATOM 1625 C C . LEU A 1 203 ? -43.073 8.936 55.756 1.00 90.00 203 LEU A C 1
ATOM 1627 O O . LEU A 1 203 ? -42.619 9.036 54.618 1.00 90.00 203 LEU A O 1
ATOM 1631 N N . LEU A 1 204 ? -42.427 8.292 56.733 1.00 86.38 204 LEU A N 1
ATOM 1632 C CA . LEU A 1 204 ? -41.121 7.663 56.534 1.00 86.38 204 LEU A CA 1
ATOM 1633 C C . LEU A 1 204 ? -41.194 6.544 55.481 1.00 86.38 204 LEU A C 1
ATOM 1635 O O . LEU A 1 204 ? -40.418 6.548 54.528 1.00 86.38 204 LEU A O 1
ATOM 1639 N N . VAL A 1 205 ? -42.164 5.629 55.596 1.00 86.00 205 VAL A N 1
ATOM 1640 C CA . VAL A 1 205 ? -42.357 4.522 54.639 1.00 86.00 205 VAL A CA 1
ATOM 1641 C C . VAL A 1 205 ? -42.634 5.040 53.227 1.00 86.00 205 VAL A C 1
ATOM 1643 O O . VAL A 1 205 ? -42.108 4.488 52.263 1.00 86.00 205 VAL A O 1
ATOM 1646 N N . ALA A 1 206 ? -43.421 6.109 53.085 1.00 85.44 206 ALA A N 1
ATOM 1647 C CA . ALA A 1 206 ? -43.730 6.695 51.783 1.00 85.44 206 ALA A CA 1
ATOM 1648 C C . ALA A 1 206 ? -42.484 7.247 51.072 1.00 85.44 206 ALA A C 1
ATOM 1650 O O . ALA A 1 206 ? -42.307 7.026 49.872 1.00 85.44 206 ALA A O 1
ATOM 1651 N N . VAL A 1 207 ? -41.611 7.939 51.812 1.00 82.38 207 VAL A N 1
ATOM 1652 C CA . VAL A 1 207 ? -40.365 8.501 51.269 1.00 82.38 207 VAL A CA 1
ATOM 1653 C C . VAL A 1 207 ? -39.378 7.387 50.915 1.00 82.38 207 VAL A C 1
ATOM 1655 O O . VAL A 1 207 ? -38.872 7.362 49.793 1.00 82.38 207 VAL A O 1
ATOM 1658 N N . VAL A 1 208 ? -39.184 6.416 51.814 1.00 79.00 208 VAL A N 1
ATOM 1659 C CA . VAL A 1 208 ? -38.300 5.260 51.590 1.00 79.00 208 VAL A CA 1
ATOM 1660 C C . VAL A 1 208 ? -38.765 4.415 50.399 1.00 79.00 208 VAL A C 1
ATOM 1662 O O . VAL A 1 208 ? -37.975 4.102 49.510 1.00 79.00 208 VAL A O 1
ATOM 1665 N N . GLY A 1 209 ? -40.057 4.078 50.337 1.00 78.94 209 GLY A N 1
ATOM 1666 C CA . GLY A 1 209 ? -40.625 3.259 49.265 1.00 78.94 209 GLY A CA 1
ATOM 1667 C C . GLY A 1 209 ? -40.478 3.918 47.896 1.00 78.94 209 GLY A C 1
ATOM 1668 O O . GLY A 1 209 ? -40.026 3.282 46.944 1.00 78.94 209 GLY A O 1
ATOM 1669 N N . LYS A 1 210 ? -40.760 5.222 47.800 1.00 78.81 210 LYS A N 1
ATOM 1670 C CA . LYS A 1 210 ? -40.534 5.971 46.560 1.00 78.81 210 LYS A CA 1
ATOM 1671 C C . LYS A 1 210 ? -39.062 5.971 46.154 1.00 78.81 210 LYS A C 1
ATOM 1673 O O . LYS A 1 210 ? -38.763 5.861 44.966 1.00 78.81 210 LYS A O 1
ATOM 1678 N N . GLY A 1 211 ? -38.161 6.041 47.132 1.00 72.19 211 GLY A N 1
ATOM 1679 C CA . GLY A 1 211 ? -36.740 6.079 46.848 1.00 72.19 211 GLY A CA 1
ATOM 1680 C C . GLY A 1 211 ? -36.139 4.786 46.330 1.00 72.19 211 GLY A C 1
ATOM 1681 O O . GLY A 1 211 ? -35.366 4.810 45.375 1.00 72.19 211 GLY A O 1
ATOM 1682 N N . THR A 1 212 ? -36.584 3.655 46.868 1.00 71.31 212 THR A N 1
ATOM 1683 C CA . THR A 1 212 ? -36.191 2.336 46.356 1.00 71.31 212 THR A CA 1
ATOM 1684 C C . THR A 1 212 ? -36.613 2.122 44.896 1.00 71.31 212 THR A C 1
ATOM 1686 O O . THR A 1 212 ? -35.860 1.542 44.117 1.00 71.31 212 THR A O 1
ATOM 1689 N N . GLY A 1 213 ? -37.793 2.617 44.497 1.00 71.62 213 GLY A N 1
ATOM 1690 C CA . GLY A 1 213 ? -38.325 2.430 43.144 1.00 71.62 213 GLY A CA 1
ATOM 1691 C C . GLY A 1 213 ? -37.522 3.148 42.056 1.00 71.62 213 GLY A C 1
ATOM 1692 O O . GLY A 1 213 ? -37.294 2.578 40.992 1.00 71.62 213 GLY A O 1
ATOM 1693 N N . ILE A 1 214 ? -37.059 4.369 42.335 1.00 72.31 214 ILE A N 1
ATOM 1694 C CA . ILE A 1 214 ? -36.274 5.170 41.381 1.00 72.31 214 ILE A CA 1
ATOM 1695 C C . ILE A 1 214 ? -34.892 4.548 41.139 1.00 72.31 214 ILE A C 1
ATOM 1697 O O . ILE A 1 214 ? -34.451 4.459 39.995 1.00 72.31 214 ILE A O 1
ATOM 1701 N N . GLU A 1 215 ? -34.236 4.039 42.183 1.00 68.69 215 GLU A N 1
ATOM 1702 C CA . GLU A 1 215 ? -32.911 3.426 42.037 1.00 68.69 215 GLU A CA 1
ATOM 1703 C C . GLU A 1 215 ? -32.946 2.127 41.223 1.00 68.69 215 GLU A C 1
ATOM 1705 O O . GLU A 1 215 ? -32.084 1.883 40.379 1.00 68.69 215 GLU A O 1
ATOM 1710 N N . VAL A 1 216 ? -33.972 1.296 41.428 1.00 71.06 216 VAL A N 1
ATOM 1711 C CA . VAL A 1 216 ? -34.145 0.060 40.650 1.00 71.06 216 VAL A CA 1
ATOM 1712 C C . VAL A 1 216 ? -34.268 0.360 39.155 1.00 71.06 216 VAL A C 1
ATOM 1714 O O . VAL A 1 216 ? -33.814 -0.439 38.334 1.00 71.06 216 VAL A O 1
ATOM 1717 N N . GLN A 1 217 ? -34.869 1.493 38.792 1.00 74.88 217 GLN A N 1
ATOM 1718 C CA . GLN A 1 217 ? -34.962 1.921 37.403 1.00 74.88 217 GLN A CA 1
ATOM 1719 C C . GLN A 1 217 ? -33.601 2.386 36.863 1.00 74.88 217 GLN A C 1
ATOM 1721 O O . GLN A 1 217 ? -33.174 1.895 35.820 1.00 74.88 217 GLN A O 1
ATOM 1726 N N . ARG A 1 218 ? -32.877 3.224 37.616 1.00 77.44 218 ARG A N 1
ATOM 1727 C CA . ARG A 1 218 ? -31.539 3.718 37.247 1.00 77.44 218 ARG A CA 1
ATOM 1728 C C . ARG A 1 218 ? -30.545 2.583 36.979 1.00 77.44 218 ARG A C 1
ATOM 1730 O O . ARG A 1 218 ? -29.895 2.556 35.941 1.00 77.44 218 ARG A O 1
ATOM 1737 N N . VAL A 1 219 ? -30.488 1.588 37.869 1.00 72.44 219 VAL A N 1
ATOM 1738 C CA . VAL A 1 219 ? -29.580 0.431 37.735 1.00 72.44 219 VAL A CA 1
ATOM 1739 C C . VAL A 1 219 ? -29.912 -0.427 36.508 1.00 72.44 219 VAL A C 1
ATOM 1741 O O . VAL A 1 219 ? -29.020 -1.036 35.917 1.00 72.44 219 VAL A O 1
ATOM 1744 N N . LYS A 1 220 ? -31.189 -0.512 36.113 1.00 78.12 220 LYS A N 1
ATOM 1745 C CA . LYS A 1 220 ? -31.580 -1.226 34.887 1.00 78.12 220 LYS A CA 1
ATOM 1746 C C . LYS A 1 220 ? -31.103 -0.492 33.637 1.00 78.12 220 LYS A C 1
ATOM 1748 O O . LYS A 1 220 ? -30.604 -1.147 32.727 1.00 78.12 220 LYS A O 1
ATOM 1753 N N . GLU A 1 221 ? -31.244 0.829 33.611 1.00 80.88 221 GLU A N 1
ATOM 1754 C CA . GLU A 1 221 ? -30.808 1.673 32.494 1.00 80.88 221 GLU A CA 1
ATOM 1755 C C . GLU A 1 221 ? -29.278 1.641 32.337 1.00 80.88 221 GLU A C 1
ATOM 1757 O O . GLU A 1 221 ? -28.788 1.389 31.238 1.00 80.88 221 GLU A O 1
ATOM 1762 N N . GLU A 1 222 ? -28.520 1.764 33.434 1.00 79.31 222 GLU A N 1
ATOM 1763 C CA . GLU A 1 222 ? -27.049 1.673 33.411 1.00 79.31 222 GLU A CA 1
ATOM 1764 C C . GLU A 1 222 ? -26.552 0.314 32.901 1.00 79.31 222 GLU A C 1
ATOM 1766 O O . GLU A 1 222 ? -25.656 0.252 32.061 1.00 79.31 222 GLU A O 1
ATOM 1771 N N . LYS A 1 223 ? -27.162 -0.791 33.353 1.00 81.88 223 LYS A N 1
ATOM 1772 C CA . LYS A 1 223 ? -26.803 -2.133 32.867 1.00 81.88 223 LYS A CA 1
ATOM 1773 C C . LYS A 1 223 ? -27.107 -2.330 31.384 1.00 81.88 223 LYS A C 1
ATOM 1775 O O . LYS A 1 223 ? -26.340 -3.007 30.705 1.00 81.88 223 LYS A O 1
ATOM 1780 N N . ALA A 1 224 ? -28.214 -1.775 30.890 1.00 85.56 224 ALA A N 1
ATOM 1781 C CA . ALA A 1 224 ? -28.566 -1.858 29.475 1.00 85.56 224 ALA A CA 1
ATOM 1782 C C . ALA A 1 224 ? -27.571 -1.070 28.608 1.00 85.56 224 ALA A C 1
ATOM 1784 O O . ALA A 1 224 ? -27.065 -1.611 27.629 1.00 85.56 224 ALA A O 1
ATOM 1785 N N . ALA A 1 225 ? -27.227 0.155 29.021 1.00 85.12 225 ALA A N 1
ATOM 1786 C CA . ALA A 1 225 ? -26.233 0.979 28.335 1.00 85.12 225 ALA A CA 1
ATOM 1787 C C . ALA A 1 225 ? -24.845 0.318 28.318 1.00 85.12 225 ALA A C 1
ATOM 1789 O O . ALA A 1 225 ? -24.150 0.351 27.304 1.00 85.12 225 ALA A O 1
ATOM 1790 N N . GLN A 1 226 ? -24.450 -0.327 29.419 1.00 85.12 226 GLN A N 1
ATOM 1791 C CA . GLN A 1 226 ? -23.171 -1.026 29.491 1.00 85.12 226 GLN A CA 1
ATOM 1792 C C . GLN A 1 226 ? -23.125 -2.263 28.581 1.00 85.12 226 GLN A C 1
ATOM 1794 O O . GLN A 1 226 ? -22.131 -2.461 27.889 1.00 85.12 226 GLN A O 1
ATOM 1799 N N . ALA A 1 227 ? -24.210 -3.039 28.505 1.00 87.00 227 ALA A N 1
ATOM 1800 C CA . ALA A 1 227 ? -24.302 -4.173 27.585 1.00 87.00 227 ALA A CA 1
ATOM 1801 C C . ALA A 1 227 ? -24.263 -3.741 26.106 1.00 87.00 227 ALA A C 1
ATOM 1803 O O . ALA A 1 227 ? -23.668 -4.423 25.273 1.00 87.00 227 ALA A O 1
ATOM 1804 N N . GLU A 1 228 ? -24.876 -2.602 25.768 1.00 89.44 228 GLU A N 1
ATOM 1805 C CA . GLU A 1 228 ? -24.826 -2.042 24.412 1.00 89.44 228 GLU A CA 1
ATOM 1806 C C . GLU A 1 228 ? -23.412 -1.566 24.045 1.00 89.44 228 GLU A C 1
ATOM 1808 O O . GLU A 1 228 ? -22.930 -1.844 22.944 1.00 89.44 228 GLU A O 1
ATOM 1813 N N . LEU A 1 229 ? -22.714 -0.921 24.986 1.00 89.38 229 LEU A N 1
ATOM 1814 C CA . LEU A 1 229 ? -21.326 -0.497 24.804 1.00 89.38 229 LEU A CA 1
ATOM 1815 C C . LEU A 1 229 ? -20.382 -1.692 24.608 1.00 89.38 229 LEU A C 1
ATOM 1817 O O . LEU A 1 229 ? -19.560 -1.667 23.695 1.00 89.38 229 LEU A O 1
ATOM 1821 N N . GLU A 1 230 ? -20.515 -2.739 25.426 1.00 89.69 230 GLU A N 1
ATOM 1822 C CA . GLU A 1 230 ? -19.717 -3.968 25.307 1.00 89.69 230 GLU A CA 1
ATOM 1823 C C . GLU A 1 230 ? -19.929 -4.644 23.948 1.00 89.69 230 GLU A C 1
ATOM 1825 O O . GLU A 1 230 ? -18.960 -5.021 23.287 1.00 89.69 230 GLU A O 1
ATOM 1830 N N . LYS A 1 231 ? -21.181 -4.719 23.480 1.00 91.69 231 LYS A N 1
ATOM 1831 C CA . LYS A 1 231 ? -21.502 -5.273 22.161 1.00 91.69 231 LYS A CA 1
ATOM 1832 C C . LYS A 1 231 ? -20.848 -4.471 21.033 1.00 91.69 231 LYS A C 1
ATOM 1834 O O . LYS A 1 231 ? -20.249 -5.059 20.135 1.00 91.69 231 LYS A O 1
ATOM 1839 N N . LYS A 1 232 ? -20.917 -3.137 21.093 1.00 90.12 232 LYS A N 1
ATOM 1840 C CA . LYS A 1 232 ? -20.289 -2.262 20.094 1.00 90.12 232 LYS A CA 1
ATOM 1841 C C . LYS A 1 232 ? -18.765 -2.422 20.077 1.00 90.12 232 LYS A C 1
ATOM 1843 O O . LYS A 1 232 ? -18.172 -2.529 19.009 1.00 90.12 232 LYS A O 1
ATOM 1848 N N . GLN A 1 233 ? -18.137 -2.496 21.251 1.00 90.00 233 GLN A N 1
ATOM 1849 C CA . GLN A 1 233 ? -16.694 -2.727 21.370 1.00 90.00 233 GLN A CA 1
ATOM 1850 C C . GLN A 1 233 ? -16.275 -4.097 20.817 1.00 90.00 233 GLN A C 1
ATOM 1852 O O . GLN A 1 233 ? -15.203 -4.225 20.226 1.00 90.00 233 GLN A O 1
ATOM 1857 N N . GLU A 1 234 ? -17.100 -5.130 20.991 1.00 91.31 234 GLU A N 1
ATOM 1858 C CA . GLU A 1 234 ? -16.831 -6.455 20.433 1.00 91.31 234 GLU A CA 1
ATOM 1859 C C . GLU A 1 234 ? -16.937 -6.475 18.901 1.00 91.31 234 GLU A C 1
ATOM 1861 O O . GLU A 1 234 ? -16.064 -7.042 18.239 1.00 91.31 234 GLU A O 1
ATOM 1866 N N . GLU A 1 235 ? -17.948 -5.807 18.338 1.00 90.81 235 GLU A N 1
ATOM 1867 C CA . GLU A 1 235 ? -18.106 -5.627 16.890 1.00 90.81 235 GLU A CA 1
ATOM 1868 C C . GLU A 1 235 ? -16.913 -4.863 16.286 1.00 90.81 235 GLU A C 1
ATOM 1870 O O . GLU A 1 235 ? -16.321 -5.327 15.310 1.00 90.81 235 GLU A O 1
ATOM 1875 N N . GLU A 1 236 ? -16.483 -3.762 16.912 1.00 89.50 236 GLU A N 1
ATOM 1876 C CA . GLU A 1 236 ? -15.296 -2.997 16.499 1.00 89.50 236 GLU A CA 1
ATOM 1877 C C . GLU A 1 236 ? -14.014 -3.843 16.578 1.00 89.50 236 GLU A C 1
ATOM 1879 O O . GLU A 1 236 ? -13.204 -3.846 15.648 1.00 89.50 236 GLU A O 1
ATOM 1884 N N . ARG A 1 237 ? -13.837 -4.630 17.650 1.00 90.94 237 ARG A N 1
ATOM 1885 C CA . ARG A 1 237 ? -12.671 -5.517 17.795 1.00 90.94 237 ARG A CA 1
ATOM 1886 C C . ARG A 1 237 ? -12.655 -6.619 16.738 1.00 90.94 237 ARG A C 1
ATOM 1888 O O . ARG A 1 237 ? -11.579 -7.022 16.298 1.00 90.94 237 ARG A O 1
ATOM 1895 N N . LYS A 1 238 ? -13.823 -7.142 16.358 1.00 91.62 238 LYS A N 1
ATOM 1896 C CA . LYS A 1 238 ? -13.941 -8.151 15.303 1.00 91.62 238 LYS A CA 1
ATOM 1897 C C . LYS A 1 238 ? -13.593 -7.553 13.938 1.00 91.62 238 LYS A C 1
ATOM 1899 O O . LYS A 1 238 ? -12.750 -8.120 13.252 1.00 91.62 238 LYS A O 1
ATOM 1904 N N . ALA A 1 239 ? -14.140 -6.381 13.612 1.00 90.56 239 ALA A N 1
ATOM 1905 C CA . ALA A 1 239 ? -13.827 -5.666 12.376 1.00 90.56 239 ALA A CA 1
ATOM 1906 C C . ALA A 1 239 ? -12.328 -5.328 12.261 1.00 90.56 239 ALA A C 1
ATOM 1908 O O . ALA A 1 239 ? -11.727 -5.542 11.213 1.00 90.56 239 ALA A O 1
ATOM 1909 N N . ALA A 1 240 ? -11.693 -4.884 13.352 1.00 90.31 240 ALA A N 1
ATOM 1910 C CA . ALA A 1 240 ? -10.257 -4.599 13.369 1.00 90.31 240 ALA A CA 1
ATOM 1911 C C . ALA A 1 240 ? -9.397 -5.849 13.103 1.00 90.31 240 ALA A C 1
ATOM 1913 O O . ALA A 1 240 ? -8.405 -5.776 12.384 1.00 90.31 240 ALA A O 1
ATOM 1914 N N . LYS A 1 241 ? -9.784 -7.010 13.650 1.00 91.06 241 LYS A N 1
ATOM 1915 C CA . LYS A 1 241 ? -9.087 -8.280 13.386 1.00 91.06 241 LYS A CA 1
ATOM 1916 C C . LYS A 1 241 ? -9.249 -8.747 11.943 1.00 91.06 241 LYS A C 1
ATOM 1918 O O . LYS A 1 241 ? -8.293 -9.261 11.376 1.00 91.06 241 LYS A O 1
ATOM 1923 N N . GLU A 1 242 ? -10.441 -8.596 11.372 1.00 89.69 242 GLU A N 1
ATOM 1924 C CA . GLU A 1 242 ? -10.704 -8.949 9.972 1.00 89.69 242 GLU A CA 1
ATOM 1925 C C . GLU A 1 242 ? -9.910 -8.050 9.013 1.00 89.69 242 GLU A C 1
ATOM 1927 O O . GLU A 1 242 ? -9.300 -8.558 8.077 1.00 89.69 242 GLU A O 1
ATOM 1932 N N . ALA A 1 243 ? -9.835 -6.744 9.291 1.00 87.12 243 ALA A N 1
ATOM 1933 C CA . ALA A 1 243 ? -9.025 -5.807 8.513 1.00 87.12 243 ALA A CA 1
ATOM 1934 C C . ALA A 1 243 ? -7.522 -6.130 8.580 1.00 87.12 243 ALA A C 1
ATOM 1936 O O . ALA A 1 243 ? -6.846 -6.130 7.554 1.00 87.12 243 ALA A O 1
ATOM 1937 N N . GLU A 1 244 ? -7.003 -6.458 9.766 1.00 88.62 244 GLU A N 1
ATOM 1938 C CA . GLU A 1 244 ? -5.594 -6.831 9.924 1.00 88.62 244 GLU A CA 1
ATOM 1939 C C . GLU A 1 244 ? -5.265 -8.160 9.229 1.00 88.62 244 GLU A C 1
ATOM 1941 O O . GLU A 1 244 ? -4.229 -8.282 8.582 1.00 88.62 244 GLU A O 1
ATOM 1946 N N . ALA A 1 245 ? -6.164 -9.146 9.298 1.00 86.06 245 ALA A N 1
ATOM 1947 C CA . ALA A 1 245 ? -5.996 -10.403 8.573 1.00 86.06 245 ALA A CA 1
ATOM 1948 C C . ALA A 1 245 ? -5.998 -10.196 7.049 1.00 86.06 245 ALA A C 1
ATOM 1950 O O . ALA A 1 245 ? -5.197 -10.815 6.353 1.00 86.06 245 ALA A O 1
ATOM 1951 N N . ALA A 1 246 ? -6.858 -9.310 6.534 1.00 85.19 246 ALA A N 1
ATOM 1952 C CA . ALA A 1 246 ? -6.877 -8.956 5.117 1.00 85.19 246 ALA A CA 1
ATOM 1953 C C . ALA A 1 246 ? -5.573 -8.268 4.679 1.00 85.19 246 ALA A C 1
ATOM 1955 O O . ALA A 1 246 ? -5.028 -8.623 3.638 1.00 85.19 246 ALA A O 1
ATOM 1956 N N . ARG A 1 247 ? -5.033 -7.355 5.500 1.00 84.88 247 ARG A N 1
ATOM 1957 C CA . ARG A 1 247 ? -3.747 -6.687 5.242 1.00 84.88 247 ARG A CA 1
ATOM 1958 C C . ARG A 1 247 ? -2.589 -7.684 5.162 1.00 84.88 247 ARG A C 1
ATOM 1960 O O . ARG A 1 247 ? -1.795 -7.617 4.233 1.00 84.88 247 ARG A O 1
ATOM 1967 N N . ILE A 1 248 ? -2.510 -8.623 6.108 1.00 82.81 248 ILE A N 1
ATOM 1968 C CA . ILE A 1 248 ? -1.466 -9.662 6.115 1.00 82.81 248 ILE A CA 1
ATOM 1969 C C . ILE A 1 248 ? -1.590 -10.562 4.880 1.00 82.81 248 ILE A C 1
ATOM 1971 O O . ILE A 1 248 ? -0.586 -10.856 4.240 1.00 82.81 248 ILE A O 1
ATOM 1975 N N . ALA A 1 249 ? -2.811 -10.965 4.517 1.00 78.31 249 ALA A N 1
ATOM 1976 C CA . ALA A 1 249 ? -3.040 -11.783 3.328 1.00 78.31 249 ALA A CA 1
ATOM 1977 C C . ALA A 1 249 ? -2.656 -11.049 2.030 1.00 78.31 249 ALA A C 1
ATOM 1979 O O . ALA A 1 249 ? -2.110 -11.667 1.119 1.00 78.31 249 ALA A O 1
ATOM 1980 N N . GLU A 1 250 ? -2.908 -9.740 1.946 1.00 78.38 250 GLU A N 1
ATOM 1981 C CA . GLU A 1 250 ? -2.465 -8.912 0.821 1.00 78.38 250 GLU A CA 1
ATOM 1982 C C . GLU A 1 250 ? -0.932 -8.813 0.768 1.00 78.38 250 GLU A C 1
ATOM 1984 O O . GLU A 1 250 ? -0.347 -9.015 -0.291 1.00 78.38 250 GLU A O 1
ATOM 1989 N N . GLU A 1 251 ? -0.263 -8.573 1.900 1.00 76.38 251 GLU A N 1
ATOM 1990 C CA . GLU A 1 251 ? 1.206 -8.531 1.973 1.00 76.38 251 GLU A CA 1
ATOM 1991 C C . GLU A 1 251 ? 1.862 -9.873 1.618 1.00 76.38 251 GLU A C 1
ATOM 1993 O O . GLU A 1 251 ? 2.927 -9.893 1.003 1.00 76.38 251 GLU A O 1
ATOM 1998 N N . GLU A 1 252 ? 1.245 -11.000 1.981 1.00 74.31 252 GLU A N 1
ATOM 1999 C CA . GLU A 1 252 ? 1.719 -12.324 1.568 1.00 74.31 252 GLU A CA 1
ATOM 2000 C C . GLU A 1 252 ? 1.503 -12.581 0.074 1.00 74.31 252 GLU A C 1
ATOM 2002 O O . GLU A 1 252 ? 2.360 -13.199 -0.555 1.00 74.31 252 GLU A O 1
ATOM 2007 N N . ALA A 1 253 ? 0.411 -12.083 -0.513 1.00 70.69 253 ALA A N 1
ATOM 2008 C CA . ALA A 1 253 ? 0.122 -12.254 -1.936 1.00 70.69 253 ALA A CA 1
ATOM 2009 C C . ALA A 1 253 ? 1.094 -11.492 -2.858 1.00 70.69 253 ALA A C 1
ATOM 2011 O O . ALA A 1 253 ? 1.327 -11.941 -3.976 1.00 70.69 253 ALA A O 1
ATOM 2012 N N . LYS A 1 254 ? 1.671 -10.374 -2.394 1.00 70.44 254 LYS A N 1
ATOM 2013 C CA . LYS A 1 254 ? 2.629 -9.545 -3.162 1.00 70.44 254 LYS A CA 1
ATOM 2014 C C . LYS A 1 254 ? 4.043 -10.127 -3.236 1.00 70.44 254 LYS A C 1
ATOM 2016 O O . LYS A 1 254 ? 4.850 -9.759 -4.095 1.00 70.44 254 LYS A O 1
ATOM 2021 N N . LYS A 1 255 ? 4.377 -11.053 -2.334 1.00 78.00 255 LYS A N 1
ATOM 2022 C CA . LYS A 1 255 ? 5.695 -11.690 -2.325 1.00 78.00 255 LYS A CA 1
ATOM 2023 C C . LYS A 1 255 ? 5.785 -12.708 -3.451 1.00 78.00 255 LYS A C 1
ATOM 2025 O O . LYS A 1 255 ? 4.968 -13.623 -3.540 1.00 78.00 255 LYS A O 1
ATOM 2030 N N . LEU A 1 256 ? 6.832 -12.593 -4.268 1.00 80.62 256 LEU A N 1
ATOM 2031 C CA . LEU A 1 256 ? 7.157 -13.631 -5.242 1.00 80.62 256 LEU A CA 1
ATOM 2032 C C . LEU A 1 256 ? 7.369 -14.962 -4.515 1.00 80.62 256 LEU A C 1
ATOM 2034 O O . LEU A 1 256 ? 8.085 -15.029 -3.510 1.00 80.62 256 LEU A O 1
ATOM 2038 N N . LYS A 1 257 ? 6.756 -16.026 -5.035 1.00 87.94 257 LYS A N 1
ATOM 2039 C CA . LYS A 1 257 ? 6.979 -17.380 -4.527 1.00 87.94 257 LYS A CA 1
ATOM 2040 C C . LYS A 1 257 ? 8.433 -17.755 -4.768 1.00 87.94 257 LYS A C 1
ATOM 2042 O O . LYS A 1 257 ? 8.969 -17.476 -5.836 1.00 87.94 257 LYS A O 1
ATOM 2047 N N . VAL A 1 258 ? 9.056 -18.407 -3.798 1.00 89.75 258 VAL A N 1
ATOM 2048 C CA . VAL A 1 258 ? 10.431 -18.904 -3.906 1.00 89.75 258 VAL A CA 1
ATOM 2049 C C . VAL A 1 258 ? 10.385 -20.424 -3.866 1.00 89.75 258 VAL A C 1
ATOM 2051 O O . VAL A 1 258 ? 9.664 -20.991 -3.044 1.00 89.75 258 VAL A O 1
ATOM 2054 N N . SER A 1 259 ? 11.131 -21.074 -4.756 1.00 89.56 259 SER A N 1
ATOM 2055 C CA . SER A 1 259 ? 11.291 -22.527 -4.761 1.00 89.56 259 SER A CA 1
ATOM 2056 C C . SER A 1 259 ? 11.802 -23.018 -3.402 1.00 89.56 259 SER A C 1
ATOM 2058 O O . SER A 1 259 ? 12.742 -22.454 -2.843 1.00 89.56 259 SER A O 1
ATOM 2060 N N . GLU A 1 260 ? 11.212 -24.098 -2.878 1.00 85.94 260 GLU A N 1
ATOM 2061 C CA . GLU A 1 260 ? 11.637 -24.709 -1.607 1.00 85.94 260 GLU A CA 1
ATOM 2062 C C . GLU A 1 260 ? 13.074 -25.251 -1.663 1.00 85.94 260 GLU A C 1
ATOM 2064 O O . GLU A 1 260 ? 13.745 -25.367 -0.637 1.00 85.94 260 GLU A O 1
ATOM 2069 N N . GLN A 1 261 ? 13.542 -25.595 -2.863 1.00 85.94 261 GLN A N 1
ATOM 2070 C CA . GLN A 1 261 ? 14.895 -26.068 -3.122 1.00 85.94 261 GLN A CA 1
ATOM 2071 C C . GLN A 1 261 ? 15.503 -25.192 -4.211 1.00 85.94 261 GLN A C 1
ATOM 2073 O O . GLN A 1 261 ? 15.005 -25.163 -5.338 1.00 85.94 261 GLN A O 1
ATOM 2078 N N . MET A 1 262 ? 16.563 -24.470 -3.856 1.00 88.44 262 MET A N 1
ATOM 2079 C CA . MET A 1 262 ? 17.368 -23.707 -4.804 1.00 88.44 262 MET A CA 1
ATOM 2080 C C . MET A 1 262 ? 18.644 -24.491 -5.133 1.00 88.44 262 MET A C 1
ATOM 2082 O O . MET A 1 262 ? 19.241 -25.071 -4.218 1.00 88.44 262 MET A O 1
ATOM 2086 N N . PRO A 1 263 ? 19.064 -24.524 -6.406 1.00 90.38 263 PRO A N 1
ATOM 2087 C CA . PRO A 1 263 ? 20.303 -25.177 -6.803 1.00 90.38 263 PRO A CA 1
ATOM 2088 C C . PRO A 1 263 ? 21.519 -24.441 -6.224 1.00 90.38 263 PRO A C 1
ATOM 2090 O O . PRO A 1 263 ? 21.495 -23.224 -6.029 1.00 90.38 263 PRO A O 1
ATOM 2093 N N . ASP A 1 264 ? 22.597 -25.178 -5.952 1.00 90.62 264 ASP A N 1
ATOM 2094 C CA . ASP A 1 264 ? 23.874 -24.601 -5.518 1.00 90.62 264 ASP A CA 1
ATOM 2095 C C . ASP A 1 264 ? 24.698 -24.204 -6.750 1.00 90.62 264 ASP A C 1
ATOM 2097 O O . ASP A 1 264 ? 25.427 -25.016 -7.324 1.00 90.62 264 ASP A O 1
ATOM 2101 N N . LEU A 1 265 ? 24.516 -22.961 -7.201 1.00 93.56 265 LEU A N 1
ATOM 2102 C CA . LEU A 1 265 ? 25.197 -22.397 -8.368 1.00 93.56 265 LEU A CA 1
ATOM 2103 C C . LEU A 1 265 ? 26.308 -21.438 -7.932 1.00 93.56 265 LEU A C 1
ATOM 2105 O O . LEU A 1 265 ? 26.100 -20.557 -7.093 1.00 93.56 265 LEU A O 1
ATOM 2109 N N . SER A 1 266 ? 27.482 -21.570 -8.553 1.00 93.25 266 SER A N 1
ATOM 2110 C CA . SER A 1 266 ? 28.610 -20.660 -8.352 1.00 93.25 266 SER A CA 1
ATOM 2111 C C . SER A 1 266 ? 28.584 -19.558 -9.411 1.00 93.25 266 SER A C 1
ATOM 2113 O O . SER A 1 266 ? 28.907 -19.810 -10.568 1.00 93.25 266 SER A O 1
ATOM 2115 N N . LEU A 1 267 ? 28.175 -18.357 -8.998 1.00 96.00 267 LEU A N 1
ATOM 2116 C CA . LEU A 1 267 ? 28.108 -17.152 -9.834 1.00 96.00 267 LEU A CA 1
ATOM 2117 C C . LEU A 1 267 ? 29.144 -16.120 -9.370 1.00 96.00 267 LEU A C 1
ATOM 2119 O O . LEU A 1 267 ? 29.336 -15.952 -8.157 1.00 96.00 267 LEU A O 1
ATOM 2123 N N . GLU A 1 268 ? 29.763 -15.400 -10.303 1.00 96.06 268 GLU A N 1
ATOM 2124 C CA . GLU A 1 268 ? 30.661 -14.268 -10.033 1.00 96.06 268 GLU A CA 1
ATOM 2125 C C . GLU A 1 268 ? 29.885 -13.009 -9.605 1.00 96.06 268 GLU A C 1
ATOM 2127 O O . GLU A 1 268 ? 30.337 -12.279 -8.719 1.00 96.06 268 GLU A O 1
ATOM 2132 N N . ALA A 1 269 ? 28.686 -12.804 -10.149 1.00 97.00 269 ALA A N 1
ATOM 2133 C CA . ALA A 1 269 ? 27.828 -11.649 -9.922 1.00 97.00 269 ALA A CA 1
ATOM 2134 C C . ALA A 1 269 ? 27.537 -11.368 -8.445 1.00 97.00 269 ALA A C 1
ATOM 2136 O O . ALA A 1 269 ? 27.265 -12.283 -7.659 1.00 97.00 269 ALA A O 1
ATOM 2137 N N . GLY A 1 270 ? 27.520 -10.089 -8.064 1.00 97.25 270 GLY A N 1
ATOM 2138 C CA . GLY A 1 270 ? 27.169 -9.655 -6.710 1.00 97.25 270 GLY A CA 1
ATOM 2139 C C . GLY A 1 270 ? 25.727 -9.993 -6.323 1.00 97.25 270 GLY A C 1
ATOM 2140 O O . GLY A 1 270 ? 25.491 -10.423 -5.194 1.00 97.25 270 GLY A O 1
ATOM 2141 N N . ALA A 1 271 ? 24.786 -9.888 -7.267 1.00 98.19 271 ALA A N 1
ATOM 2142 C CA . ALA A 1 271 ? 23.398 -10.303 -7.073 1.00 98.19 271 ALA A CA 1
ATOM 2143 C C . ALA A 1 271 ? 22.804 -10.939 -8.338 1.00 98.19 271 ALA A C 1
ATOM 2145 O O . ALA A 1 271 ? 23.088 -10.512 -9.456 1.00 98.19 271 ALA A O 1
ATOM 2146 N N . ALA A 1 272 ? 21.949 -11.946 -8.166 1.00 98.44 272 ALA A N 1
ATOM 2147 C CA . ALA A 1 272 ? 21.285 -12.645 -9.257 1.00 98.44 272 ALA A CA 1
ATOM 2148 C C . ALA A 1 272 ? 19.895 -13.163 -8.859 1.00 98.44 272 ALA A C 1
ATOM 2150 O O . ALA A 1 272 ? 19.636 -13.451 -7.691 1.00 98.44 272 ALA A O 1
ATOM 2151 N N . CYS A 1 273 ? 19.004 -13.306 -9.837 1.00 98.25 273 CYS A N 1
ATOM 2152 C CA . CYS A 1 273 ? 17.682 -13.905 -9.668 1.00 98.25 273 CYS A CA 1
ATOM 2153 C C . CYS A 1 273 ? 17.256 -14.602 -10.965 1.00 98.25 273 CYS A C 1
ATOM 2155 O O . CYS A 1 273 ? 17.386 -14.013 -12.036 1.00 98.25 273 CYS A O 1
ATOM 2157 N N . LEU A 1 274 ? 16.736 -15.825 -10.867 1.00 98.31 274 LEU A N 1
ATOM 2158 C CA . LEU A 1 274 ? 16.124 -16.589 -11.955 1.00 98.31 274 LEU A CA 1
ATOM 2159 C C . LEU A 1 274 ? 14.660 -16.856 -11.617 1.00 98.31 274 LEU A C 1
ATOM 2161 O O . LEU A 1 274 ? 14.344 -17.350 -10.534 1.00 98.31 274 LEU A O 1
ATOM 2165 N N . PHE A 1 275 ? 13.772 -16.570 -12.561 1.00 98.00 275 PHE A N 1
ATOM 2166 C CA . PHE A 1 275 ? 12.332 -16.604 -12.361 1.00 98.00 275 PHE A CA 1
ATOM 2167 C C . PHE A 1 275 ? 11.624 -17.349 -13.496 1.00 98.00 275 PHE A C 1
ATOM 2169 O O . PHE A 1 275 ? 11.879 -17.093 -14.675 1.00 98.00 275 PHE A O 1
ATOM 2176 N N . SER A 1 276 ? 10.709 -18.248 -13.132 1.00 97.06 276 SER A N 1
ATOM 2177 C CA . SER A 1 276 ? 9.785 -18.926 -14.044 1.00 97.06 276 SER A CA 1
ATOM 2178 C C . SER A 1 276 ? 8.504 -18.114 -14.175 1.00 97.06 276 SER A C 1
ATOM 2180 O O . SER A 1 276 ? 7.787 -17.927 -13.189 1.00 97.06 276 SER A O 1
ATOM 2182 N N . LEU A 1 277 ? 8.193 -17.653 -15.389 1.00 95.69 277 LEU A N 1
ATOM 2183 C CA . LEU A 1 277 ? 6.963 -16.899 -15.644 1.00 95.69 277 LEU A CA 1
ATOM 2184 C C . LEU A 1 277 ? 5.729 -17.789 -15.523 1.00 95.69 277 LEU A C 1
ATOM 2186 O O . LEU A 1 277 ? 4.699 -17.333 -15.036 1.00 95.69 277 LEU A O 1
ATOM 2190 N N . ASP A 1 278 ? 5.827 -19.042 -15.964 1.00 93.81 278 ASP A N 1
ATOM 2191 C CA . ASP A 1 278 ? 4.676 -19.944 -16.013 1.00 93.81 278 ASP A CA 1
ATOM 2192 C C . ASP A 1 278 ? 4.324 -20.531 -14.635 1.00 93.81 278 ASP A C 1
ATOM 2194 O O . ASP A 1 278 ? 3.157 -20.826 -14.385 1.00 93.81 278 ASP A O 1
ATOM 2198 N N . ASP A 1 279 ? 5.299 -20.654 -13.723 1.00 93.12 279 ASP A N 1
ATOM 2199 C CA . ASP A 1 279 ? 5.045 -21.047 -12.323 1.00 93.12 279 ASP A CA 1
ATOM 2200 C C . ASP A 1 279 ? 4.830 -19.849 -11.388 1.00 93.12 279 ASP A C 1
ATOM 2202 O O . ASP A 1 279 ? 4.432 -20.034 -10.234 1.00 93.12 279 ASP A O 1
ATOM 2206 N N . ASP A 1 280 ? 5.114 -18.635 -11.871 1.00 92.62 280 ASP A N 1
ATOM 2207 C CA . ASP A 1 280 ? 5.148 -17.401 -11.084 1.00 92.62 280 ASP A CA 1
ATOM 2208 C C . ASP A 1 280 ? 6.047 -17.540 -9.837 1.00 92.62 280 ASP A C 1
ATOM 2210 O O . ASP A 1 280 ? 5.629 -17.304 -8.699 1.00 92.62 280 ASP A O 1
ATOM 2214 N N . MET A 1 281 ? 7.280 -18.018 -10.053 1.00 94.56 281 MET A N 1
ATOM 2215 C CA . MET A 1 281 ? 8.165 -18.494 -8.985 1.00 94.56 281 MET A CA 1
ATOM 2216 C C . MET A 1 281 ? 9.649 -18.200 -9.248 1.00 94.56 281 MET A C 1
ATOM 2218 O O . MET A 1 281 ? 10.172 -18.460 -10.332 1.00 94.56 281 MET A O 1
ATOM 2222 N N . ILE A 1 282 ? 10.349 -17.717 -8.219 1.00 96.56 282 ILE A N 1
ATOM 2223 C CA . ILE A 1 282 ? 11.811 -17.617 -8.161 1.00 96.56 282 ILE A CA 1
ATOM 2224 C C . ILE A 1 282 ? 12.388 -19.028 -8.025 1.00 96.56 282 ILE A C 1
ATOM 2226 O O . ILE A 1 282 ? 12.083 -19.744 -7.071 1.00 96.56 282 ILE A O 1
ATOM 2230 N N . LEU A 1 283 ? 13.234 -19.415 -8.976 1.00 96.81 283 LEU A N 1
ATOM 2231 C CA . LEU A 1 283 ? 13.901 -20.718 -9.017 1.00 96.81 283 LEU A CA 1
ATOM 2232 C C . LEU A 1 283 ? 15.284 -20.685 -8.360 1.00 96.81 283 LEU A C 1
ATOM 2234 O O . LEU A 1 283 ? 15.717 -21.675 -7.779 1.00 96.81 283 LEU A O 1
ATOM 2238 N N . TYR A 1 284 ? 15.964 -19.542 -8.442 1.00 97.50 284 TYR A N 1
ATOM 2239 C CA . TYR A 1 284 ? 17.262 -19.310 -7.821 1.00 97.50 284 TYR A CA 1
ATOM 2240 C C . TYR A 1 284 ? 17.431 -17.826 -7.503 1.00 97.50 284 TYR A C 1
ATOM 2242 O O . TYR A 1 284 ? 17.004 -16.967 -8.277 1.00 97.50 284 TYR A O 1
ATOM 2250 N N . GLU A 1 285 ? 18.115 -17.518 -6.405 1.00 95.81 285 GLU A N 1
ATOM 2251 C CA . GLU A 1 285 ? 18.574 -16.167 -6.110 1.00 95.81 285 GLU A CA 1
ATOM 2252 C C . GLU A 1 285 ? 19.904 -16.153 -5.353 1.00 95.81 285 GLU A C 1
ATOM 2254 O O . GLU A 1 285 ? 20.183 -16.999 -4.506 1.00 95.81 285 GLU A O 1
ATOM 2259 N N . LYS A 1 286 ? 20.697 -15.117 -5.618 1.00 97.12 286 LYS A N 1
ATOM 2260 C CA . LYS A 1 286 ? 21.892 -14.741 -4.863 1.00 97.12 286 LYS A CA 1
ATOM 2261 C C . LYS A 1 286 ? 21.750 -13.267 -4.523 1.00 97.12 286 LYS A C 1
ATOM 2263 O O . LYS A 1 286 ? 21.639 -12.459 -5.437 1.00 97.12 286 LYS A O 1
ATOM 2268 N N . ASN A 1 287 ? 21.706 -12.911 -3.239 1.00 96.81 287 ASN A N 1
ATOM 2269 C CA . ASN A 1 287 ? 21.506 -11.522 -2.799 1.00 96.81 287 ASN A CA 1
ATOM 2270 C C . ASN A 1 287 ? 20.321 -10.825 -3.509 1.00 96.81 287 ASN A C 1
ATOM 2272 O O . ASN A 1 287 ? 20.393 -9.658 -3.884 1.00 96.81 287 ASN A O 1
ATOM 2276 N N . GLY A 1 288 ? 19.217 -11.553 -3.723 1.00 95.12 288 GLY A N 1
ATOM 2277 C CA . GLY A 1 288 ? 18.121 -11.121 -4.598 1.00 95.12 288 GLY A CA 1
ATOM 2278 C C . GLY A 1 288 ? 17.455 -9.796 -4.201 1.00 95.12 288 GLY A C 1
ATOM 2279 O O . GLY A 1 288 ? 16.936 -9.102 -5.073 1.00 95.12 288 GLY A O 1
ATOM 2280 N N . THR A 1 289 ? 17.495 -9.439 -2.912 1.00 95.69 289 THR A N 1
ATOM 2281 C CA . THR A 1 289 ? 16.960 -8.192 -2.328 1.00 95.69 289 THR A CA 1
ATOM 2282 C C . THR A 1 289 ? 18.036 -7.138 -2.052 1.00 95.69 289 THR A C 1
ATOM 2284 O O . THR A 1 289 ? 17.749 -6.110 -1.444 1.00 95.69 289 THR A O 1
ATOM 2287 N N . GLU A 1 290 ? 19.298 -7.389 -2.407 1.00 97.06 290 GLU A N 1
ATOM 2288 C CA . GLU A 1 290 ? 20.364 -6.412 -2.198 1.00 97.06 290 GLU A CA 1
ATOM 2289 C C . GLU A 1 290 ? 20.187 -5.227 -3.151 1.00 97.06 290 GLU A C 1
ATOM 2291 O O . GLU A 1 290 ? 19.935 -5.398 -4.347 1.00 97.06 290 GLU A O 1
ATOM 2296 N N . ARG A 1 291 ? 20.309 -4.011 -2.606 1.00 97.31 291 ARG A N 1
ATOM 2297 C CA . ARG A 1 291 ? 20.205 -2.778 -3.386 1.00 97.31 291 ARG A CA 1
ATOM 2298 C C . ARG A 1 291 ? 21.465 -2.595 -4.216 1.00 97.31 291 ARG A C 1
ATOM 2300 O O . ARG A 1 291 ? 22.550 -2.384 -3.681 1.00 97.31 291 ARG A O 1
ATOM 2307 N N . VAL A 1 292 ? 21.293 -2.623 -5.527 1.00 96.44 292 VAL A N 1
ATOM 2308 C CA . VAL A 1 292 ? 22.360 -2.546 -6.523 1.00 96.44 292 VAL A CA 1
ATOM 2309 C C . VAL A 1 292 ? 22.058 -1.460 -7.549 1.00 96.44 292 VAL A C 1
ATOM 2311 O O . VAL A 1 292 ? 20.918 -1.022 -7.713 1.00 96.44 292 VAL A O 1
ATOM 2314 N N . VAL A 1 293 ? 23.085 -1.012 -8.269 1.00 95.44 293 VAL A N 1
ATOM 2315 C CA . VAL A 1 293 ? 22.901 -0.032 -9.343 1.00 95.44 293 VAL A CA 1
ATOM 2316 C C . VAL A 1 293 ? 22.339 -0.742 -10.585 1.00 95.44 293 VAL A C 1
ATOM 2318 O O . VAL A 1 293 ? 22.940 -1.715 -11.046 1.00 95.44 293 VAL A O 1
ATOM 2321 N N . PRO A 1 294 ? 21.215 -0.281 -11.168 1.00 96.06 294 PRO A N 1
ATOM 2322 C CA . PRO A 1 294 ? 20.621 -0.933 -12.339 1.00 96.06 294 PRO A CA 1
ATOM 2323 C C . PRO A 1 294 ? 21.448 -0.763 -13.622 1.00 96.06 294 PRO A C 1
ATOM 2325 O O . PRO A 1 294 ? 21.351 -1.582 -14.545 1.00 96.06 294 PRO A O 1
ATOM 2328 N N . ALA A 1 295 ? 22.245 0.307 -13.716 1.00 96.19 295 ALA A N 1
ATOM 2329 C CA . ALA A 1 295 ? 22.837 0.770 -14.970 1.00 96.19 295 ALA A CA 1
ATOM 2330 C C . ALA A 1 295 ? 21.765 0.841 -16.085 1.00 96.19 295 ALA A C 1
ATOM 2332 O O . ALA A 1 295 ? 20.574 0.998 -15.823 1.00 96.19 295 ALA A O 1
ATOM 2333 N N . SER A 1 296 ? 22.144 0.662 -17.354 1.00 97.75 296 SER A N 1
ATOM 2334 C CA . SER A 1 296 ? 21.192 0.738 -18.480 1.00 97.75 296 SER A CA 1
ATOM 2335 C C . SER A 1 296 ? 20.061 -0.306 -18.491 1.00 97.75 296 SER A C 1
ATOM 2337 O O . SER A 1 296 ? 19.203 -0.226 -19.371 1.00 97.75 296 SER A O 1
ATOM 2339 N N . THR A 1 297 ? 20.001 -1.251 -17.544 1.00 98.38 297 THR A N 1
ATOM 2340 C CA . THR A 1 297 ? 18.829 -2.138 -17.417 1.00 98.38 297 THR A CA 1
ATOM 2341 C C . THR A 1 297 ? 17.569 -1.371 -16.985 1.00 98.38 297 THR A C 1
ATOM 2343 O O . THR A 1 297 ? 16.467 -1.777 -17.348 1.00 98.38 297 THR A O 1
ATOM 2346 N N . THR A 1 298 ? 17.726 -0.185 -16.373 1.00 98.50 298 THR A N 1
ATOM 2347 C CA . THR A 1 298 ? 16.658 0.800 -16.104 1.00 98.50 298 THR A CA 1
ATOM 2348 C C . THR A 1 298 ? 15.780 1.092 -17.321 1.00 98.50 298 THR A C 1
ATOM 2350 O O . THR A 1 298 ? 14.569 1.266 -17.188 1.00 98.50 298 THR A O 1
ATOM 2353 N N . LYS A 1 299 ? 16.365 1.081 -18.527 1.00 98.81 299 LYS A N 1
ATOM 2354 C CA . LYS A 1 299 ? 15.663 1.398 -19.778 1.00 98.81 299 LYS A CA 1
ATOM 2355 C C . LYS A 1 299 ? 14.508 0.436 -20.089 1.00 98.81 299 LYS A C 1
ATOM 2357 O O . LYS A 1 299 ? 13.634 0.788 -20.877 1.00 98.81 299 LYS A O 1
ATOM 2362 N N . LEU A 1 300 ? 14.478 -0.753 -19.477 1.00 98.88 300 LEU A N 1
ATOM 2363 C CA . LEU A 1 300 ? 13.327 -1.658 -19.543 1.00 98.88 300 LEU A CA 1
ATOM 2364 C C . LEU A 1 300 ? 12.088 -1.027 -18.886 1.00 98.88 300 LEU A C 1
ATOM 2366 O O . LEU A 1 300 ? 11.027 -0.969 -19.504 1.00 98.88 300 LEU A O 1
ATOM 2370 N N . LEU A 1 301 ? 12.239 -0.469 -17.680 1.00 98.88 301 LEU A N 1
ATOM 2371 C CA . LEU A 1 301 ? 11.161 0.240 -16.989 1.00 98.88 301 LEU A CA 1
ATOM 2372 C C . LEU A 1 301 ? 10.802 1.553 -17.701 1.00 98.88 301 LEU A C 1
ATOM 2374 O O . LEU A 1 301 ? 9.627 1.903 -17.797 1.00 98.88 301 LEU A O 1
ATOM 2378 N N . THR A 1 302 ? 11.786 2.248 -18.275 1.00 98.88 302 THR A N 1
ATOM 2379 C CA . THR A 1 302 ? 11.543 3.422 -19.130 1.00 98.88 302 THR A CA 1
ATOM 2380 C C . THR A 1 302 ? 10.671 3.064 -20.328 1.00 98.88 302 THR A C 1
ATOM 2382 O O . THR A 1 302 ? 9.697 3.760 -20.594 1.00 98.88 302 THR A O 1
ATOM 2385 N N . ALA A 1 303 ? 10.963 1.959 -21.023 1.00 98.88 303 ALA A N 1
ATOM 2386 C CA . ALA A 1 303 ? 10.164 1.499 -22.157 1.00 98.88 303 ALA A CA 1
ATOM 2387 C C . ALA A 1 303 ? 8.726 1.146 -21.749 1.00 98.88 303 ALA A C 1
ATOM 2389 O O . ALA A 1 303 ? 7.786 1.572 -22.419 1.00 98.88 303 ALA A O 1
ATOM 2390 N N . LEU A 1 304 ? 8.553 0.419 -20.638 1.00 98.88 304 LEU A N 1
ATOM 2391 C CA . LEU A 1 304 ? 7.229 0.111 -20.087 1.00 98.88 304 LEU A CA 1
ATOM 2392 C C . LEU A 1 304 ? 6.445 1.388 -19.768 1.00 98.88 304 LEU A C 1
ATOM 2394 O O . LEU A 1 304 ? 5.282 1.502 -20.143 1.00 98.88 304 LEU A O 1
ATOM 2398 N N . THR A 1 305 ? 7.098 2.367 -19.139 1.00 98.88 305 THR A N 1
ATOM 2399 C CA . THR A 1 305 ? 6.479 3.649 -18.779 1.00 98.88 305 THR A CA 1
ATOM 2400 C C . THR A 1 305 ? 6.060 4.423 -20.026 1.00 98.88 305 THR A C 1
ATOM 2402 O O . THR A 1 305 ? 4.912 4.837 -20.120 1.00 98.88 305 THR A O 1
ATOM 2405 N N . VAL A 1 306 ? 6.936 4.561 -21.028 1.00 98.88 306 VAL A N 1
ATOM 2406 C CA . VAL A 1 306 ? 6.613 5.223 -22.308 1.00 98.88 306 VAL A CA 1
ATOM 2407 C C . VAL A 1 306 ? 5.369 4.606 -22.949 1.00 98.88 306 VAL A C 1
ATOM 2409 O O . VAL A 1 306 ? 4.456 5.327 -23.347 1.00 98.88 306 VAL A O 1
ATOM 2412 N N . LEU A 1 307 ? 5.300 3.275 -23.014 1.00 98.75 307 LEU A N 1
ATOM 2413 C CA . LEU A 1 307 ? 4.207 2.559 -23.678 1.00 98.75 307 LEU A CA 1
ATOM 2414 C C . LEU A 1 307 ? 2.861 2.641 -22.939 1.00 98.75 307 LEU A C 1
ATOM 2416 O O . LEU A 1 307 ? 1.837 2.305 -23.529 1.00 98.75 307 LEU A O 1
ATOM 2420 N N . LYS A 1 308 ? 2.823 3.126 -21.689 1.00 98.25 308 LYS A N 1
ATOM 2421 C CA . LYS A 1 308 ? 1.563 3.459 -21.000 1.00 98.25 308 LYS A CA 1
ATOM 2422 C C . LYS A 1 308 ? 0.922 4.747 -21.514 1.00 98.25 308 LYS A C 1
ATOM 2424 O O . LYS A 1 308 ? -0.298 4.883 -21.462 1.00 98.25 308 LYS A O 1
ATOM 2429 N N . TYR A 1 309 ? 1.729 5.693 -21.990 1.00 98.44 309 TYR A N 1
ATOM 2430 C CA . TYR A 1 309 ? 1.274 7.042 -22.344 1.00 98.44 309 TYR A CA 1
ATOM 2431 C C . TYR A 1 309 ? 1.356 7.332 -23.844 1.00 98.44 309 TYR A C 1
ATOM 2433 O O . TYR A 1 309 ? 0.633 8.199 -24.341 1.00 98.44 309 TYR A O 1
ATOM 2441 N N . CYS A 1 310 ? 2.216 6.623 -24.573 1.00 98.38 310 CYS A N 1
ATOM 2442 C CA . CYS A 1 310 ? 2.498 6.876 -25.978 1.00 98.38 310 CYS A CA 1
ATOM 2443 C C . CYS A 1 310 ? 2.194 5.651 -26.846 1.00 98.38 310 CYS A C 1
ATOM 2445 O O . CYS A 1 310 ? 2.661 4.544 -26.583 1.00 98.38 310 CYS A O 1
ATOM 2447 N N . GLY A 1 311 ? 1.464 5.875 -27.936 1.00 98.38 311 GLY A N 1
ATOM 2448 C CA . GLY A 1 311 ? 1.332 4.930 -29.034 1.00 98.38 311 GLY A CA 1
ATOM 2449 C C . GLY A 1 311 ? 2.635 4.809 -29.824 1.00 98.38 311 GLY A C 1
ATOM 2450 O O . GLY A 1 311 ? 3.375 5.775 -30.002 1.00 98.38 311 GLY A O 1
ATOM 2451 N N . THR A 1 312 ? 2.905 3.613 -30.338 1.00 98.25 312 THR A N 1
ATOM 2452 C CA . THR A 1 312 ? 4.163 3.270 -31.022 1.00 98.25 312 THR A CA 1
ATOM 2453 C C . THR A 1 312 ? 4.420 4.073 -32.296 1.00 98.25 312 THR A C 1
ATOM 2455 O O . THR A 1 312 ? 5.580 4.306 -32.638 1.00 98.25 312 THR A O 1
ATOM 2458 N N . ASP A 1 313 ? 3.352 4.502 -32.972 1.00 98.25 313 ASP A N 1
ATOM 2459 C CA . ASP A 1 313 ? 3.398 5.231 -34.246 1.00 98.25 313 ASP A CA 1
ATOM 2460 C C . ASP A 1 313 ? 3.439 6.756 -34.066 1.00 98.25 313 ASP A C 1
ATOM 2462 O O . ASP A 1 313 ? 3.591 7.492 -35.043 1.00 98.25 313 ASP A O 1
ATOM 2466 N N . GLU A 1 314 ? 3.308 7.251 -32.830 1.00 98.50 314 GLU A N 1
ATOM 2467 C CA . GLU A 1 314 ? 3.443 8.678 -32.543 1.00 98.50 314 GLU A CA 1
ATOM 2468 C C . GLU A 1 314 ? 4.853 9.155 -32.903 1.00 98.50 314 GLU A C 1
ATOM 2470 O O . GLU A 1 314 ? 5.837 8.454 -32.668 1.00 98.50 314 GLU A O 1
ATOM 2475 N N . VAL A 1 315 ? 4.959 10.346 -33.492 1.00 98.12 315 VAL A N 1
ATOM 2476 C CA . VAL A 1 315 ? 6.238 10.907 -33.944 1.00 98.12 315 VAL A CA 1
ATOM 2477 C C . VAL A 1 315 ? 6.738 11.914 -32.920 1.00 98.12 315 VAL A C 1
ATOM 2479 O O . VAL A 1 315 ? 6.049 12.891 -32.625 1.00 98.12 315 VAL A O 1
ATOM 2482 N N . LEU A 1 316 ? 7.966 11.712 -32.447 1.00 97.62 316 LEU A N 1
ATOM 2483 C CA . LEU A 1 316 ? 8.683 12.667 -31.609 1.00 97.62 316 LEU A CA 1
ATOM 2484 C C . LEU A 1 316 ? 9.911 13.230 -32.331 1.00 97.62 316 LEU A C 1
ATOM 2486 O O . LEU A 1 316 ? 10.397 12.671 -33.319 1.00 97.62 316 LEU A O 1
ATOM 2490 N N . THR A 1 317 ? 10.391 14.370 -31.835 1.00 97.88 317 THR A N 1
ATOM 2491 C CA . THR A 1 317 ? 11.602 15.045 -32.316 1.00 97.88 317 THR A CA 1
ATOM 2492 C C . THR A 1 317 ? 12.613 15.081 -31.179 1.00 97.88 317 THR A C 1
ATOM 2494 O O . THR A 1 317 ? 12.270 15.575 -30.112 1.00 97.88 317 THR A O 1
ATOM 2497 N N . ALA A 1 318 ? 13.837 14.604 -31.407 1.00 97.75 318 ALA A N 1
ATOM 2498 C CA . ALA A 1 318 ? 14.927 14.777 -30.449 1.00 97.75 318 ALA A CA 1
ATOM 2499 C C . ALA A 1 318 ? 15.276 16.271 -30.331 1.00 97.75 318 ALA A C 1
ATOM 2501 O O . ALA A 1 318 ? 15.577 16.917 -31.341 1.00 97.75 318 ALA A O 1
ATOM 2502 N N . GLY A 1 319 ? 15.221 16.819 -29.125 1.00 96.69 319 GLY A N 1
ATOM 2503 C CA . GLY A 1 319 ? 15.524 18.209 -28.797 1.00 96.69 319 GLY A CA 1
ATOM 2504 C C . GLY A 1 319 ? 16.830 18.363 -28.016 1.00 96.69 319 GLY A C 1
ATOM 2505 O O . GLY A 1 319 ? 17.758 17.562 -28.146 1.00 96.69 319 GLY A O 1
ATOM 2506 N N . GLU A 1 320 ? 16.921 19.430 -27.221 1.00 95.25 320 GLU A N 1
ATOM 2507 C CA . GLU A 1 320 ? 18.104 19.747 -26.408 1.00 95.25 320 GLU A CA 1
ATOM 2508 C C . GLU A 1 320 ? 18.322 18.754 -25.252 1.00 95.25 320 GLU A C 1
ATOM 2510 O O . GLU A 1 320 ? 19.435 18.664 -24.731 1.00 95.25 320 GLU A O 1
ATOM 2515 N N . GLU A 1 321 ? 17.319 17.942 -24.899 1.00 97.19 321 GLU A N 1
ATOM 2516 C CA . GLU A 1 321 ? 17.394 16.918 -23.851 1.00 97.19 321 GLU A CA 1
ATOM 2517 C C . GLU A 1 321 ? 18.497 15.881 -24.085 1.00 97.19 321 GLU A C 1
ATOM 2519 O O . GLU A 1 321 ? 19.015 15.303 -23.133 1.00 97.19 321 GLU A O 1
ATOM 2524 N N . ILE A 1 322 ? 18.927 15.676 -25.335 1.00 96.19 322 ILE A N 1
ATOM 2525 C CA . ILE A 1 322 ? 20.039 14.766 -25.647 1.00 96.19 322 ILE A CA 1
ATOM 2526 C C . ILE A 1 322 ? 21.373 15.236 -25.044 1.00 96.19 322 ILE A C 1
ATOM 2528 O O . ILE A 1 322 ? 22.311 14.449 -24.962 1.00 96.19 322 ILE A O 1
ATOM 2532 N N . SER A 1 323 ? 21.472 16.504 -24.624 1.00 94.69 323 SER A N 1
ATOM 2533 C CA . SER A 1 323 ? 22.638 17.057 -23.924 1.00 94.69 323 SER A CA 1
ATOM 2534 C C . SER A 1 323 ? 22.683 16.720 -22.429 1.00 94.69 323 SER A C 1
ATOM 2536 O O . SER A 1 323 ? 23.714 16.940 -21.797 1.00 94.69 323 SER A O 1
ATOM 2538 N N . LEU A 1 324 ? 21.606 16.150 -21.871 1.00 94.69 324 LEU A N 1
ATOM 2539 C CA . LEU A 1 324 ? 21.532 15.732 -20.465 1.00 94.69 324 LEU A CA 1
ATOM 2540 C C . LEU A 1 324 ? 22.319 14.445 -20.176 1.00 94.69 324 LEU A C 1
ATOM 2542 O O . LEU A 1 324 ? 22.494 14.081 -19.014 1.00 94.69 324 LEU A O 1
ATOM 2546 N N . ILE A 1 325 ? 22.790 13.750 -21.215 1.00 95.12 325 ILE A N 1
ATOM 2547 C CA . ILE A 1 325 ? 23.550 12.508 -21.065 1.00 95.12 325 ILE A CA 1
ATOM 2548 C C . ILE A 1 325 ? 24.961 12.784 -20.533 1.00 95.12 325 ILE A C 1
ATOM 2550 O O . ILE A 1 325 ? 25.633 13.732 -20.946 1.00 95.12 325 ILE A O 1
ATOM 2554 N N . SER A 1 326 ? 25.450 11.908 -19.657 1.00 92.44 326 SER A N 1
ATOM 2555 C CA . SER A 1 326 ? 26.819 11.992 -19.143 1.00 92.44 326 SER A CA 1
ATOM 2556 C C . SER A 1 326 ? 27.872 11.782 -20.237 1.00 92.44 326 SER A C 1
ATOM 2558 O O . SER A 1 326 ? 27.675 11.053 -21.214 1.00 92.44 326 SER A O 1
ATOM 2560 N N . GLN A 1 327 ? 29.039 12.404 -20.059 1.00 88.25 327 GLN A N 1
ATOM 2561 C CA . GLN A 1 327 ? 30.157 12.265 -20.991 1.00 88.25 327 GLN A CA 1
ATOM 2562 C C . GLN A 1 327 ? 30.618 10.800 -21.077 1.00 88.25 327 GLN A C 1
ATOM 2564 O O . GLN A 1 327 ? 30.918 10.177 -20.065 1.00 88.25 327 GLN A O 1
ATOM 2569 N N . GLY A 1 328 ? 30.717 10.262 -22.298 1.00 84.44 328 GLY A N 1
ATOM 2570 C CA . GLY A 1 328 ? 31.128 8.871 -22.531 1.00 84.44 328 GLY A CA 1
ATOM 2571 C C . GLY A 1 328 ? 30.002 7.842 -22.383 1.00 84.44 328 GLY A C 1
ATOM 2572 O O . GLY A 1 328 ? 30.250 6.650 -22.561 1.00 84.44 328 GLY A O 1
ATOM 2573 N N . ALA A 1 329 ? 28.772 8.282 -22.103 1.00 91.12 329 ALA A N 1
ATOM 2574 C CA . ALA A 1 329 ? 27.623 7.396 -22.057 1.00 91.12 329 ALA A CA 1
ATOM 2575 C C . ALA A 1 329 ? 27.268 6.824 -23.442 1.00 91.12 329 ALA A C 1
ATOM 2577 O O . ALA A 1 329 ? 27.578 7.400 -24.488 1.00 91.12 329 ALA A O 1
ATOM 2578 N N . SER A 1 330 ? 26.593 5.671 -23.448 1.00 94.06 330 SER A N 1
ATOM 2579 C CA . SER A 1 330 ? 26.122 5.043 -24.687 1.00 94.06 330 SER A CA 1
ATOM 2580 C C . SER A 1 330 ? 25.088 5.928 -25.386 1.00 94.06 330 SER A C 1
ATOM 2582 O O . SER A 1 330 ? 24.193 6.485 -24.755 1.00 94.06 330 SER A O 1
ATOM 2584 N N . THR A 1 331 ? 25.196 6.046 -26.706 1.00 95.62 331 THR A N 1
ATOM 2585 C CA . THR A 1 331 ? 24.363 6.929 -27.533 1.00 95.62 331 THR A CA 1
ATOM 2586 C C . THR A 1 331 ? 23.896 6.190 -28.781 1.00 95.62 331 THR A C 1
ATOM 2588 O O . THR A 1 331 ? 24.638 5.406 -29.373 1.00 95.62 331 THR A O 1
ATOM 2591 N N . ALA A 1 332 ? 22.667 6.470 -29.211 1.00 96.62 332 ALA A N 1
ATOM 2592 C CA . ALA A 1 332 ? 22.136 6.059 -30.505 1.00 96.62 332 ALA A CA 1
ATOM 2593 C C . ALA A 1 332 ? 22.558 7.008 -31.648 1.00 96.62 332 ALA A C 1
ATOM 2595 O O . ALA A 1 332 ? 22.095 6.864 -32.783 1.00 96.62 332 ALA A O 1
ATOM 2596 N N . SER A 1 333 ? 23.468 7.944 -31.356 1.00 95.19 333 SER A N 1
ATOM 2597 C CA . SER A 1 333 ? 23.964 9.007 -32.232 1.00 95.19 333 SER A CA 1
ATOM 2598 C C . SER A 1 333 ? 22.862 9.944 -32.731 1.00 95.19 333 SER A C 1
ATOM 2600 O O . SER A 1 333 ? 22.906 10.405 -33.876 1.00 95.19 333 SER A O 1
ATOM 2602 N N . LEU A 1 334 ? 21.870 10.222 -31.879 1.00 96.62 334 LEU A N 1
ATOM 2603 C CA . LEU A 1 334 ? 20.798 11.156 -32.201 1.00 96.62 334 LEU A CA 1
ATOM 2604 C C . LEU A 1 334 ? 21.325 12.590 -32.283 1.00 96.62 334 LEU A C 1
ATOM 2606 O O . LEU A 1 334 ? 22.314 12.967 -31.654 1.00 96.62 334 LEU A O 1
ATOM 2610 N N . LYS A 1 335 ? 20.641 13.407 -33.080 1.00 95.88 335 LYS A N 1
ATOM 2611 C CA . LYS A 1 335 ? 20.916 14.836 -33.231 1.00 95.88 335 LYS A CA 1
ATOM 2612 C C . LYS A 1 335 ? 19.632 15.620 -33.032 1.00 95.88 335 LYS A C 1
ATOM 2614 O O . LYS A 1 335 ? 18.560 15.148 -33.410 1.00 95.88 335 LYS A O 1
ATOM 2619 N N . VAL A 1 336 ? 19.769 16.840 -32.520 1.00 97.12 336 VAL A N 1
ATOM 2620 C CA . VAL A 1 336 ? 18.656 17.787 -32.410 1.00 97.12 336 VAL A CA 1
ATOM 2621 C C . VAL A 1 336 ? 17.959 17.923 -33.767 1.00 97.12 336 VAL A C 1
ATOM 2623 O O . VAL A 1 336 ? 18.611 18.102 -34.799 1.00 97.12 336 VAL A O 1
ATOM 2626 N N . GLY A 1 337 ? 16.633 17.810 -33.764 1.00 96.62 337 GLY A N 1
ATOM 2627 C CA . GLY A 1 337 ? 15.785 17.852 -34.951 1.00 96.62 337 GLY A CA 1
ATOM 2628 C C . GLY A 1 337 ? 15.568 16.502 -35.642 1.00 96.62 337 GLY A C 1
ATOM 2629 O O . GLY A 1 337 ? 14.805 16.451 -36.605 1.00 96.62 337 GLY A O 1
ATOM 2630 N N . MET A 1 338 ? 16.191 15.405 -35.191 1.00 97.44 338 MET A N 1
ATOM 2631 C CA . MET A 1 338 ? 15.870 14.070 -35.711 1.00 97.44 338 MET A CA 1
ATOM 2632 C C . MET A 1 338 ? 14.457 13.658 -35.304 1.00 97.44 338 MET A C 1
ATOM 2634 O O . MET A 1 338 ? 14.093 13.736 -34.133 1.00 97.44 338 MET A O 1
ATOM 2638 N N . ARG A 1 339 ? 13.675 13.193 -36.282 1.00 98.31 339 ARG A N 1
ATOM 2639 C CA . ARG A 1 339 ? 12.262 12.832 -36.128 1.00 98.31 339 ARG A CA 1
ATOM 2640 C C . ARG A 1 339 ? 12.039 11.366 -36.438 1.00 98.31 339 ARG A C 1
ATOM 2642 O O . ARG A 1 339 ? 12.579 10.851 -37.417 1.00 98.31 339 ARG A O 1
ATOM 2649 N N . GLY A 1 340 ? 11.236 10.698 -35.624 1.00 98.31 340 GLY A N 1
ATOM 2650 C CA . GLY A 1 340 ? 10.935 9.281 -35.783 1.00 98.31 340 GLY A CA 1
ATOM 2651 C C . GLY A 1 340 ? 9.800 8.841 -34.871 1.00 98.31 340 GLY A C 1
ATOM 2652 O O . GLY A 1 340 ? 9.404 9.568 -33.962 1.00 98.31 340 GLY A O 1
ATOM 2653 N N . SER A 1 341 ? 9.276 7.646 -35.134 1.00 98.69 341 SER A N 1
ATOM 2654 C CA . SER A 1 341 ? 8.222 7.059 -34.305 1.00 98.69 341 SER A CA 1
ATOM 2655 C C . SER A 1 341 ? 8.724 6.729 -32.893 1.00 98.69 341 SER A C 1
ATOM 2657 O O . SER A 1 341 ? 9.916 6.461 -32.706 1.00 98.69 341 SER A O 1
ATOM 2659 N N . VAL A 1 342 ? 7.824 6.654 -31.911 1.00 98.75 342 VAL A N 1
ATOM 2660 C CA . VAL A 1 342 ? 8.121 6.139 -30.564 1.00 98.75 342 VAL A CA 1
ATOM 2661 C C . VAL A 1 342 ? 8.775 4.761 -30.657 1.00 98.75 342 VAL A C 1
ATOM 2663 O O . VAL A 1 342 ? 9.782 4.526 -29.996 1.00 98.75 342 VAL A O 1
ATOM 2666 N N . ARG A 1 343 ? 8.310 3.878 -31.552 1.00 98.69 343 ARG A N 1
ATOM 2667 C CA . ARG A 1 343 ? 8.948 2.573 -31.810 1.00 98.69 343 ARG A CA 1
ATOM 2668 C C . ARG A 1 343 ? 10.397 2.705 -32.284 1.00 98.69 343 ARG A C 1
ATOM 2670 O O . ARG A 1 343 ? 11.255 1.938 -31.848 1.00 98.69 343 ARG A O 1
ATOM 2677 N N . THR A 1 344 ? 10.687 3.671 -33.157 1.00 98.69 344 THR A N 1
ATOM 2678 C CA . THR A 1 344 ? 12.050 3.964 -33.630 1.00 98.69 344 THR A CA 1
ATOM 2679 C C . THR A 1 344 ? 12.947 4.372 -32.460 1.00 98.69 344 THR A C 1
ATOM 2681 O O . THR A 1 344 ? 14.048 3.837 -32.320 1.00 98.69 344 THR A O 1
ATOM 2684 N N . PHE A 1 345 ? 12.472 5.272 -31.596 1.00 98.75 345 PHE A N 1
ATOM 2685 C CA . PHE A 1 345 ? 13.221 5.725 -30.422 1.00 98.75 345 PHE A CA 1
ATOM 2686 C C . PHE A 1 345 ? 13.355 4.638 -29.345 1.00 98.75 345 PHE A C 1
ATOM 2688 O O . PHE A 1 345 ? 14.423 4.510 -28.753 1.00 98.75 345 PHE A O 1
ATOM 2695 N N . LEU A 1 346 ? 12.339 3.794 -29.136 1.00 98.88 346 LEU A N 1
ATOM 2696 C CA . LEU A 1 346 ? 12.430 2.619 -28.261 1.00 98.88 346 LEU A CA 1
ATOM 2697 C C . LEU A 1 346 ? 13.497 1.640 -28.762 1.00 98.88 346 LEU A C 1
ATOM 2699 O O . LEU A 1 346 ? 14.307 1.161 -27.972 1.00 98.88 346 LEU A O 1
ATOM 2703 N N . GLY A 1 347 ? 13.563 1.392 -30.073 1.00 98.62 347 GLY A N 1
ATOM 2704 C CA . GLY A 1 347 ? 14.635 0.600 -30.676 1.00 98.62 347 GLY A CA 1
ATOM 2705 C C . GLY A 1 347 ? 16.014 1.236 -30.489 1.00 98.62 347 GLY A C 1
ATOM 2706 O O . GLY A 1 347 ? 16.949 0.562 -30.060 1.00 98.62 347 GLY A O 1
ATOM 2707 N N . ALA A 1 348 ? 16.136 2.543 -30.727 1.00 98.56 348 ALA A N 1
ATOM 2708 C CA . ALA A 1 348 ? 17.362 3.308 -30.485 1.00 98.56 348 ALA A CA 1
ATOM 2709 C C . ALA A 1 348 ? 17.793 3.298 -29.002 1.00 98.56 348 ALA A C 1
ATOM 2711 O O . ALA A 1 348 ? 18.982 3.305 -28.694 1.00 98.56 348 ALA A O 1
ATOM 2712 N N . MET A 1 349 ? 16.845 3.219 -28.069 1.00 98.75 349 MET A N 1
ATOM 2713 C CA . MET A 1 349 ? 17.120 3.123 -26.637 1.00 98.75 349 MET A CA 1
ATOM 2714 C C . MET A 1 349 ? 17.523 1.702 -26.220 1.00 98.75 349 MET A C 1
ATOM 2716 O O . MET A 1 349 ? 18.514 1.521 -25.515 1.00 98.75 349 MET A O 1
ATOM 2720 N N . LEU A 1 350 ? 16.769 0.682 -26.628 1.00 98.75 350 LEU A N 1
ATOM 2721 C CA . LEU A 1 350 ? 16.920 -0.678 -26.104 1.00 98.75 350 LEU A CA 1
ATOM 2722 C C . LEU A 1 350 ? 18.059 -1.461 -26.775 1.00 98.75 350 LEU A C 1
ATOM 2724 O O . LEU A 1 350 ? 18.706 -2.271 -26.114 1.00 98.75 350 LEU A O 1
ATOM 2728 N N . ILE A 1 351 ? 18.352 -1.199 -28.051 1.00 98.31 351 ILE A N 1
ATOM 2729 C CA . ILE A 1 351 ? 19.258 -2.029 -28.863 1.00 98.31 351 ILE A CA 1
ATOM 2730 C C . ILE A 1 351 ? 20.727 -1.607 -28.686 1.00 98.31 351 ILE A C 1
ATOM 2732 O O . ILE A 1 351 ? 21.494 -2.390 -28.109 1.00 98.31 351 ILE A O 1
ATOM 2736 N N . PRO A 1 352 ? 21.141 -0.376 -29.060 1.00 97.56 352 PRO A N 1
ATOM 2737 C CA . PRO A 1 352 ? 22.491 0.123 -28.798 1.00 97.56 352 PRO A CA 1
ATOM 2738 C C . PRO A 1 352 ? 22.639 0.731 -27.392 1.00 97.56 352 PRO A C 1
ATOM 2740 O O . PRO A 1 352 ? 23.702 1.247 -27.062 1.00 97.56 352 PRO A O 1
ATOM 2743 N N . SER A 1 353 ? 21.595 0.680 -26.552 1.00 97.44 353 SER A N 1
ATOM 2744 C CA . SER A 1 353 ? 21.588 1.277 -25.210 1.00 97.44 353 SER A CA 1
ATOM 2745 C C . SER A 1 353 ? 21.638 2.814 -25.187 1.00 97.44 353 SER A C 1
ATOM 2747 O O . SER A 1 353 ? 22.211 3.376 -24.257 1.00 97.44 353 SER A O 1
ATOM 2749 N N . GLY A 1 354 ? 21.065 3.500 -26.185 1.00 98.12 354 GLY A N 1
ATOM 2750 C CA . GLY A 1 354 ? 21.173 4.957 -26.328 1.00 98.12 354 GLY A CA 1
ATOM 2751 C C . GLY A 1 354 ? 20.537 5.741 -25.175 1.00 98.12 354 GLY A C 1
ATOM 2752 O O . GLY A 1 354 ? 19.328 5.658 -24.949 1.00 98.12 354 GLY A O 1
ATOM 2753 N N . ASN A 1 355 ? 21.343 6.516 -24.444 1.00 98.38 355 ASN A N 1
ATOM 2754 C CA . ASN A 1 355 ? 20.877 7.406 -23.376 1.00 98.38 355 ASN A CA 1
ATOM 2755 C C . ASN A 1 355 ? 20.169 8.642 -23.948 1.00 98.38 355 ASN A C 1
ATOM 2757 O O . ASN A 1 355 ? 19.169 9.090 -23.399 1.00 98.38 355 ASN A O 1
ATOM 2761 N N . ASP A 1 356 ? 20.637 9.142 -25.091 1.00 98.31 356 ASP A N 1
ATOM 2762 C CA . ASP A 1 356 ? 20.000 10.213 -25.864 1.00 98.31 356 ASP A CA 1
ATOM 2763 C C . ASP A 1 356 ? 18.559 9.853 -26.248 1.00 98.31 356 ASP A C 1
ATOM 2765 O O . ASP A 1 356 ? 17.646 10.664 -26.092 1.00 98.31 356 ASP A O 1
ATOM 2769 N N . ALA A 1 357 ? 18.333 8.611 -26.680 1.00 98.62 357 ALA A N 1
ATOM 2770 C CA . ALA A 1 357 ? 16.998 8.096 -26.960 1.00 98.62 357 ALA A CA 1
ATOM 2771 C C . ALA A 1 357 ? 16.140 7.975 -25.688 1.00 98.62 357 ALA A C 1
ATOM 2773 O O . ALA A 1 357 ? 14.956 8.301 -25.732 1.00 98.62 357 ALA A O 1
ATOM 2774 N N . ALA A 1 358 ? 16.725 7.564 -24.555 1.00 98.75 358 ALA A N 1
ATOM 2775 C CA . ALA A 1 358 ? 16.014 7.492 -23.275 1.00 98.75 358 ALA A CA 1
ATOM 2776 C C . ALA A 1 358 ? 15.527 8.871 -22.806 1.00 98.75 358 ALA A C 1
ATOM 2778 O O . ALA A 1 358 ? 14.360 9.013 -22.449 1.00 98.75 358 ALA A O 1
ATOM 2779 N N . TYR A 1 359 ? 16.384 9.894 -22.874 1.00 98.69 359 TYR A N 1
ATOM 2780 C CA . TYR A 1 359 ? 15.995 11.267 -22.546 1.00 98.69 359 TYR A CA 1
ATOM 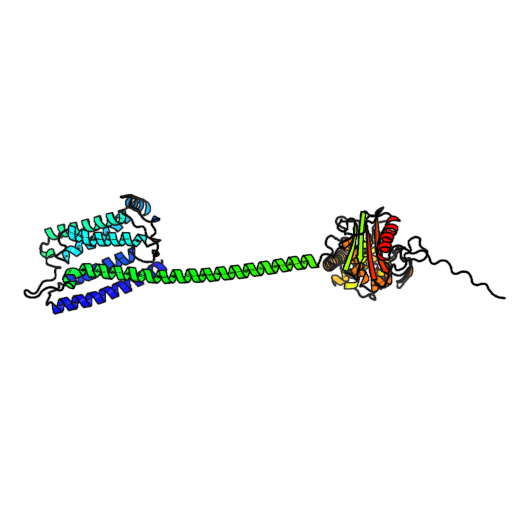2781 C C . TYR A 1 359 ? 14.987 11.842 -23.545 1.00 98.69 359 TYR A C 1
ATOM 2783 O O . TYR A 1 359 ? 14.029 12.475 -23.114 1.00 98.69 359 TYR A O 1
ATOM 2791 N N . SER A 1 360 ? 15.125 11.561 -24.846 1.00 98.75 360 SER A N 1
ATOM 2792 C CA . SER A 1 360 ? 14.146 12.001 -25.859 1.00 98.75 360 SER A CA 1
ATOM 2793 C C . SER A 1 360 ? 12.750 11.422 -25.594 1.00 98.75 360 SER A C 1
ATOM 2795 O O . SER A 1 360 ? 11.746 12.131 -25.655 1.00 98.75 360 SER A O 1
ATOM 2797 N N . LEU A 1 361 ? 12.681 10.130 -25.256 1.00 98.88 361 LEU A N 1
ATOM 2798 C CA . LEU A 1 361 ? 11.434 9.457 -24.895 1.00 98.88 361 LEU A CA 1
ATOM 2799 C C . LEU A 1 361 ? 10.847 9.997 -23.588 1.00 98.88 361 LEU A C 1
ATOM 2801 O O . LEU A 1 361 ? 9.644 10.253 -23.530 1.00 98.88 361 LEU A O 1
ATOM 2805 N N . ALA A 1 362 ? 11.682 10.186 -22.563 1.00 98.81 362 ALA A N 1
ATOM 2806 C CA . ALA A 1 362 ? 11.264 10.739 -21.279 1.00 98.81 362 ALA A CA 1
ATOM 2807 C C . ALA A 1 362 ? 10.710 12.160 -21.437 1.00 98.81 362 ALA A C 1
ATOM 2809 O O . ALA A 1 362 ? 9.618 12.443 -20.956 1.00 98.81 362 ALA A O 1
ATOM 2810 N N . ASN A 1 363 ? 11.410 13.020 -22.180 1.00 98.69 363 ASN A N 1
ATOM 2811 C CA . ASN A 1 363 ? 10.993 14.392 -22.451 1.00 98.69 363 ASN A CA 1
ATOM 2812 C C . ASN A 1 363 ? 9.646 14.434 -23.191 1.00 98.69 363 ASN A C 1
ATOM 2814 O O . ASN A 1 363 ? 8.689 15.050 -22.725 1.00 98.69 363 ASN A O 1
ATOM 2818 N N . TYR A 1 364 ? 9.530 13.704 -24.306 1.00 98.69 364 TYR A N 1
ATOM 2819 C CA . TYR A 1 364 ? 8.290 13.645 -25.085 1.00 98.69 364 TYR A CA 1
ATOM 2820 C C . TYR A 1 364 ? 7.100 13.137 -24.258 1.00 98.69 364 TYR A C 1
ATOM 2822 O O . TYR A 1 364 ? 6.020 13.732 -24.261 1.00 98.69 364 TYR A O 1
ATOM 2830 N N . THR A 1 365 ? 7.309 12.052 -23.511 1.00 98.75 365 THR A N 1
ATOM 2831 C CA . THR A 1 365 ? 6.271 11.456 -22.664 1.00 98.75 365 THR A CA 1
ATOM 2832 C C . THR A 1 365 ? 5.897 12.390 -21.511 1.00 98.75 365 THR A C 1
ATOM 2834 O O . THR A 1 365 ? 4.720 12.547 -21.202 1.00 98.75 365 THR A O 1
ATOM 2837 N N . GLY A 1 366 ? 6.879 13.069 -20.917 1.00 98.69 366 GLY A N 1
ATOM 2838 C CA . GLY A 1 366 ? 6.700 14.058 -19.860 1.00 98.69 366 GLY A CA 1
ATOM 2839 C C . GLY A 1 366 ? 5.803 15.224 -20.261 1.00 98.69 366 GLY A C 1
ATOM 2840 O O . GLY A 1 366 ? 4.831 15.528 -19.571 1.00 98.69 366 GLY A O 1
ATOM 2841 N N . HIS A 1 367 ? 6.052 15.821 -21.428 1.00 98.56 367 HIS A N 1
ATOM 2842 C CA . HIS A 1 367 ? 5.173 16.850 -21.993 1.00 98.56 367 HIS A CA 1
ATOM 2843 C C . HIS A 1 367 ? 3.730 16.366 -22.155 1.00 98.56 367 HIS A C 1
ATOM 2845 O O . HIS A 1 367 ? 2.784 17.113 -21.885 1.00 98.56 367 HIS A O 1
ATOM 2851 N N . LYS A 1 368 ? 3.556 15.106 -22.571 1.00 98.12 368 LYS A N 1
ATOM 2852 C CA . LYS A 1 368 ? 2.241 14.485 -22.740 1.00 98.12 368 LYS A CA 1
ATOM 2853 C C . LYS A 1 368 ? 1.532 14.269 -21.404 1.00 98.12 368 LYS A C 1
ATOM 2855 O O . LYS A 1 368 ? 0.353 14.592 -21.301 1.00 98.12 368 LYS A O 1
ATOM 2860 N N . ILE A 1 369 ? 2.249 13.787 -20.387 1.00 98.50 369 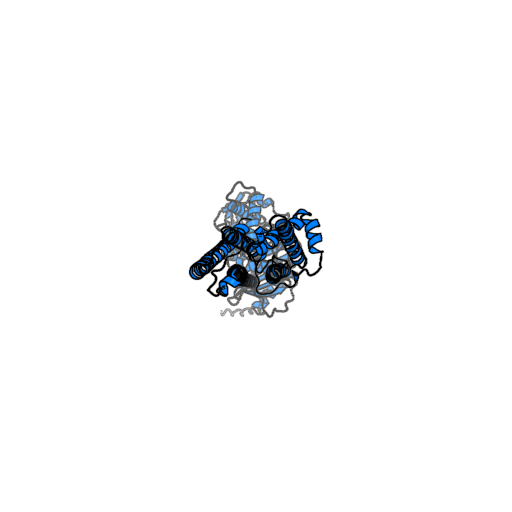ILE A N 1
ATOM 2861 C CA . ILE A 1 369 ? 1.742 13.626 -19.015 1.00 98.50 369 ILE A CA 1
ATOM 2862 C C . ILE A 1 369 ? 1.275 14.975 -18.456 1.00 98.50 369 ILE A C 1
ATOM 2864 O O . ILE A 1 369 ? 0.184 15.071 -17.897 1.00 98.50 369 ILE A O 1
ATOM 2868 N N . LEU A 1 370 ? 2.070 16.029 -18.653 1.00 98.25 370 LEU A N 1
ATOM 2869 C CA . LEU A 1 370 ? 1.739 17.383 -18.208 1.00 98.25 370 LEU A CA 1
ATOM 2870 C C . LEU A 1 370 ? 0.605 18.028 -19.020 1.00 98.25 370 LEU A C 1
ATOM 2872 O O . LEU A 1 370 ? -0.019 18.980 -18.552 1.00 98.25 370 LEU A O 1
ATOM 2876 N N . GLY A 1 371 ? 0.364 17.563 -20.249 1.00 97.56 371 GLY A N 1
ATOM 2877 C CA . GLY A 1 371 ? -0.522 18.232 -21.200 1.00 97.56 371 GLY A CA 1
ATOM 2878 C C . GLY A 1 371 ? -0.029 19.632 -21.591 1.00 97.56 371 GLY A C 1
ATOM 2879 O O . GLY A 1 371 ? -0.844 20.503 -21.897 1.00 97.56 371 GLY A O 1
ATOM 2880 N N . ASN A 1 372 ? 1.289 19.869 -21.542 1.00 95.81 372 ASN A N 1
ATOM 2881 C CA . ASN A 1 372 ? 1.903 21.177 -21.772 1.00 95.81 372 ASN A CA 1
ATOM 2882 C C . ASN A 1 372 ? 3.156 21.072 -22.655 1.00 95.81 372 ASN A C 1
ATOM 2884 O O . ASN A 1 372 ? 4.243 20.749 -22.179 1.00 95.81 372 ASN A O 1
ATOM 2888 N N . GLU A 1 373 ? 3.023 21.424 -23.934 1.00 92.69 373 GLU A N 1
ATOM 2889 C CA . GLU A 1 373 ? 4.136 21.437 -24.900 1.00 92.69 373 GLU A CA 1
ATOM 2890 C C . GLU A 1 373 ? 5.190 22.521 -24.615 1.00 92.69 373 GLU A C 1
ATOM 2892 O O . GLU A 1 373 ? 6.304 22.429 -25.114 1.00 92.69 373 GLU A O 1
ATOM 2897 N N . ASN A 1 374 ? 4.863 23.537 -23.808 1.00 95.06 374 ASN A N 1
ATOM 2898 C CA . ASN A 1 374 ? 5.786 24.624 -23.461 1.00 95.06 374 ASN A CA 1
ATOM 2899 C C . ASN A 1 374 ? 6.509 24.406 -22.121 1.00 95.06 374 ASN A C 1
ATOM 2901 O O . ASN A 1 374 ? 7.178 25.328 -21.654 1.00 95.06 374 ASN A O 1
ATOM 2905 N N . ALA A 1 375 ? 6.325 23.250 -21.471 1.00 97.12 375 ALA A N 1
ATOM 2906 C CA . ALA A 1 375 ? 7.081 22.904 -20.266 1.00 97.12 375 ALA A CA 1
ATOM 2907 C C . ALA A 1 375 ? 8.592 22.904 -20.561 1.00 97.12 375 ALA A C 1
ATOM 2909 O O . ALA A 1 375 ? 9.004 22.690 -21.702 1.00 97.12 375 ALA A O 1
ATOM 2910 N N . SER A 1 376 ? 9.431 23.163 -19.563 1.00 97.62 376 SER A N 1
ATOM 2911 C CA . SER A 1 376 ? 10.872 22.986 -19.756 1.00 97.62 376 SER A CA 1
ATOM 2912 C C . SER A 1 376 ? 11.216 21.497 -19.871 1.00 97.62 376 SER A C 1
ATOM 2914 O O . SER A 1 376 ? 10.466 20.632 -19.410 1.00 97.62 376 SER A O 1
ATOM 2916 N N . THR A 1 377 ? 12.375 21.189 -20.457 1.00 97.31 377 THR A N 1
ATOM 2917 C CA . THR A 1 377 ? 12.887 19.814 -20.519 1.00 97.31 377 THR A CA 1
ATOM 2918 C C . THR A 1 377 ? 12.987 19.193 -19.126 1.00 97.31 377 THR A C 1
ATOM 2920 O O . THR A 1 377 ? 12.654 18.027 -18.931 1.00 97.31 377 THR A O 1
ATOM 2923 N N . GLU A 1 378 ? 13.432 19.968 -18.138 1.00 97.00 378 GLU A N 1
ATOM 2924 C CA . GLU A 1 378 ? 13.542 19.523 -16.751 1.00 97.00 378 GLU A CA 1
ATOM 2925 C C . GLU A 1 378 ? 12.170 19.176 -16.166 1.00 97.00 378 GLU A C 1
ATOM 2927 O O . GLU A 1 378 ? 12.024 18.101 -15.592 1.00 97.00 378 GLU A O 1
ATOM 2932 N N . GLU A 1 379 ? 11.161 20.033 -16.364 1.00 98.06 379 GLU A N 1
ATOM 2933 C CA . GLU A 1 379 ? 9.790 19.787 -15.895 1.00 98.06 379 GLU A CA 1
ATOM 2934 C C . GLU A 1 379 ? 9.190 18.532 -16.544 1.00 98.06 379 GLU A C 1
ATOM 2936 O O . GLU A 1 379 ? 8.565 17.710 -15.870 1.00 98.06 379 GLU A O 1
ATOM 2941 N N . ALA A 1 380 ? 9.393 18.355 -17.852 1.00 98.44 380 ALA A N 1
ATOM 2942 C CA . ALA A 1 380 ? 8.908 17.189 -18.579 1.00 98.44 380 ALA A CA 1
ATOM 2943 C C . ALA A 1 380 ? 9.598 15.899 -18.104 1.00 98.44 380 ALA A C 1
ATOM 2945 O O . ALA A 1 380 ? 8.928 14.912 -17.795 1.00 98.44 380 ALA A O 1
ATOM 2946 N N . VAL A 1 381 ? 10.928 15.899 -17.986 1.00 98.19 381 VAL A N 1
ATOM 2947 C CA . VAL A 1 381 ? 11.672 14.735 -17.483 1.00 98.19 381 VAL A CA 1
ATOM 2948 C C . VAL A 1 381 ? 11.297 14.428 -16.030 1.00 98.19 381 VAL A C 1
ATOM 2950 O O . VAL A 1 381 ? 11.121 13.258 -15.701 1.00 98.19 381 VAL A O 1
ATOM 2953 N N . GLU A 1 382 ? 11.101 15.431 -15.169 1.00 98.19 382 GLU A N 1
ATOM 2954 C CA . GLU A 1 382 ? 10.632 15.229 -13.791 1.00 98.19 382 GLU A CA 1
ATOM 2955 C C . GLU A 1 382 ? 9.243 14.574 -13.755 1.00 98.19 382 GLU A C 1
ATOM 2957 O O . GLU A 1 382 ? 9.050 13.579 -13.052 1.00 98.19 382 GLU A O 1
ATOM 2962 N N . ALA A 1 383 ? 8.299 15.055 -14.572 1.00 98.69 383 ALA A N 1
ATOM 2963 C CA . ALA A 1 383 ? 6.974 14.449 -14.696 1.00 98.69 383 ALA A CA 1
ATOM 2964 C C . ALA A 1 383 ? 7.049 12.988 -15.167 1.00 98.69 383 ALA A C 1
ATOM 2966 O O . ALA A 1 383 ? 6.354 12.120 -14.633 1.00 98.69 383 ALA A O 1
ATOM 2967 N N . PHE A 1 384 ? 7.933 12.695 -16.125 1.00 98.81 384 PHE A N 1
ATOM 2968 C CA . PHE A 1 384 ? 8.183 11.327 -16.567 1.00 98.81 384 PHE A CA 1
ATOM 2969 C C . PHE A 1 384 ? 8.773 10.454 -15.455 1.00 98.81 384 PHE A C 1
ATOM 2971 O O . PHE A 1 384 ? 8.329 9.323 -15.275 1.00 98.81 384 PHE A O 1
ATOM 2978 N N . MET A 1 385 ? 9.741 10.956 -14.683 1.00 98.56 385 MET A N 1
ATOM 2979 C CA . MET A 1 385 ? 10.326 10.200 -13.572 1.00 98.56 385 MET A CA 1
ATOM 2980 C C . MET A 1 385 ? 9.307 9.927 -12.458 1.00 98.56 385 MET A C 1
ATOM 2982 O O . MET A 1 385 ? 9.353 8.857 -11.847 1.00 98.56 385 MET A O 1
ATOM 2986 N N . GLY A 1 386 ? 8.355 10.837 -12.228 1.00 98.44 386 GLY A N 1
ATOM 2987 C CA . GLY A 1 386 ? 7.194 10.588 -11.369 1.00 98.44 386 GLY A CA 1
ATOM 2988 C C . GLY A 1 386 ? 6.375 9.392 -11.860 1.00 98.44 386 GLY A C 1
ATOM 2989 O O . GLY A 1 386 ? 6.232 8.406 -11.138 1.00 98.44 386 GLY A O 1
ATOM 2990 N N . ALA A 1 387 ? 5.948 9.419 -13.125 1.00 98.62 387 ALA A N 1
ATOM 2991 C CA . ALA A 1 387 ? 5.197 8.324 -13.747 1.00 98.62 387 ALA A CA 1
ATOM 2992 C C . ALA A 1 387 ? 5.985 7.000 -13.810 1.00 98.62 387 ALA A C 1
ATOM 2994 O O . ALA A 1 387 ? 5.415 5.914 -13.712 1.00 98.62 387 ALA A O 1
ATOM 2995 N N . MET A 1 388 ? 7.309 7.065 -13.947 1.00 98.56 388 MET A N 1
ATOM 2996 C CA . MET A 1 388 ? 8.176 5.888 -13.948 1.00 98.56 388 MET A CA 1
ATOM 2997 C C . MET A 1 388 ? 8.247 5.226 -12.567 1.00 98.56 388 MET A C 1
ATOM 2999 O O . MET A 1 388 ? 8.228 3.998 -12.480 1.00 98.56 388 MET A O 1
ATOM 3003 N N . ASN A 1 389 ? 8.277 6.008 -11.483 1.00 98.19 389 ASN A N 1
ATOM 3004 C CA . ASN A 1 389 ? 8.204 5.465 -10.123 1.00 98.19 389 ASN A CA 1
ATOM 3005 C C . ASN A 1 389 ? 6.779 5.014 -9.751 1.00 98.19 389 ASN A C 1
ATOM 3007 O O . ASN A 1 389 ? 6.629 4.042 -9.016 1.00 98.19 389 ASN A O 1
ATOM 3011 N N . GLU A 1 390 ? 5.730 5.629 -10.308 1.00 97.88 390 GLU A N 1
ATOM 3012 C CA . GLU A 1 390 ? 4.366 5.075 -10.240 1.00 97.88 390 GLU A CA 1
ATOM 3013 C C . GLU A 1 390 ? 4.293 3.716 -10.948 1.00 97.88 390 GLU A C 1
ATOM 3015 O O . GLU A 1 390 ? 3.767 2.752 -10.395 1.00 97.88 390 GLU A O 1
ATOM 3020 N N . CYS A 1 391 ? 4.918 3.587 -12.124 1.00 98.06 391 CYS A N 1
ATOM 3021 C CA . CYS A 1 391 ? 5.035 2.308 -12.815 1.00 98.06 391 CYS A CA 1
ATOM 3022 C C . CYS A 1 391 ? 5.829 1.275 -12.000 1.00 98.06 391 CYS A C 1
ATOM 3024 O O . CYS A 1 391 ? 5.470 0.101 -12.012 1.00 98.06 391 CYS A O 1
ATOM 3026 N N . ALA A 1 392 ? 6.874 1.685 -11.275 1.00 97.44 392 ALA A N 1
ATOM 3027 C CA . ALA A 1 392 ? 7.582 0.812 -10.337 1.00 97.44 392 ALA A CA 1
ATOM 3028 C C . ALA A 1 392 ? 6.668 0.341 -9.191 1.00 97.44 392 ALA A C 1
ATOM 3030 O O . ALA A 1 392 ? 6.667 -0.840 -8.851 1.00 97.44 392 ALA A O 1
ATOM 3031 N N . ALA A 1 393 ? 5.849 1.232 -8.629 1.00 95.50 393 ALA A N 1
ATOM 3032 C CA . ALA A 1 393 ? 4.900 0.876 -7.577 1.00 95.50 393 ALA A CA 1
ATOM 3033 C C . ALA A 1 393 ? 3.812 -0.094 -8.073 1.00 95.50 393 ALA A C 1
ATOM 3035 O O . ALA A 1 393 ? 3.476 -1.044 -7.372 1.00 95.50 393 ALA A O 1
ATOM 3036 N N . GLU A 1 394 ? 3.297 0.102 -9.292 1.00 95.44 394 GLU A N 1
ATOM 3037 C CA . GLU A 1 394 ? 2.331 -0.812 -9.922 1.00 95.44 394 GLU A CA 1
ATOM 3038 C C . GLU A 1 394 ? 2.905 -2.209 -10.191 1.00 95.44 394 GLU A C 1
ATOM 3040 O O . GLU A 1 394 ? 2.174 -3.193 -10.137 1.00 95.44 394 GLU A O 1
ATOM 3045 N N . LEU A 1 395 ? 4.206 -2.297 -10.482 1.00 95.50 395 LEU A N 1
ATOM 3046 C CA . LEU A 1 395 ? 4.921 -3.565 -10.648 1.00 95.50 395 LEU A CA 1
ATOM 3047 C C . LEU A 1 395 ? 5.380 -4.171 -9.315 1.00 95.50 395 LEU A C 1
ATOM 3049 O O . LEU A 1 395 ? 6.081 -5.182 -9.328 1.00 95.50 395 LEU A O 1
ATOM 3053 N N . GLU A 1 396 ? 5.002 -3.559 -8.189 1.00 94.25 396 GLU A N 1
ATOM 3054 C CA . GLU A 1 396 ? 5.343 -4.004 -6.837 1.00 94.25 396 GLU A CA 1
ATOM 3055 C C . GLU A 1 396 ? 6.861 -4.143 -6.633 1.00 94.25 396 GLU A C 1
ATOM 3057 O O . GLU A 1 396 ? 7.345 -5.113 -6.049 1.00 94.25 396 GLU A O 1
ATOM 3062 N N . LEU A 1 397 ? 7.630 -3.173 -7.146 1.00 94.94 397 LEU A N 1
ATOM 3063 C CA . LEU A 1 397 ? 9.073 -3.115 -6.921 1.00 94.94 397 LEU A CA 1
ATOM 3064 C C . LEU A 1 397 ? 9.335 -2.653 -5.480 1.00 94.94 397 LEU A C 1
ATOM 3066 O O . LEU A 1 397 ? 9.157 -1.481 -5.148 1.00 94.94 397 LEU A O 1
ATOM 3070 N N . GLU A 1 398 ? 9.701 -3.595 -4.613 1.00 82.81 398 GLU A N 1
ATOM 3071 C CA . GLU A 1 398 ? 9.746 -3.405 -3.154 1.00 82.81 398 GLU A CA 1
ATOM 3072 C C . GLU A 1 398 ? 10.954 -2.574 -2.696 1.00 82.81 398 GLU A C 1
ATOM 3074 O O . GLU A 1 398 ? 10.877 -1.872 -1.688 1.00 82.81 398 GLU A O 1
ATOM 3079 N N . ASP A 1 399 ? 12.066 -2.639 -3.433 1.00 93.62 399 ASP A N 1
ATOM 3080 C CA . ASP A 1 399 ? 13.357 -2.074 -3.035 1.00 93.62 399 ASP A CA 1
ATOM 3081 C C . ASP A 1 399 ? 14.053 -1.381 -4.218 1.00 93.62 399 ASP A C 1
ATOM 3083 O O . ASP A 1 399 ? 15.242 -1.573 -4.489 1.00 93.62 399 ASP A O 1
ATOM 3087 N N . SER A 1 400 ? 13.311 -0.516 -4.909 1.00 97.31 400 SER A N 1
ATOM 3088 C CA . SER A 1 400 ? 13.803 0.230 -6.070 1.00 97.31 400 SER A CA 1
ATOM 3089 C C . SER A 1 400 ? 13.471 1.720 -5.998 1.00 97.31 400 SER A C 1
ATOM 3091 O O . SER A 1 400 ? 12.414 2.116 -5.515 1.00 97.31 400 SER A O 1
ATOM 3093 N N . ASN A 1 401 ? 14.367 2.559 -6.518 1.00 97.62 401 ASN A N 1
ATOM 3094 C CA . ASN A 1 401 ? 14.126 3.984 -6.739 1.00 97.62 401 ASN A CA 1
ATOM 3095 C C . ASN A 1 401 ? 14.845 4.438 -8.012 1.00 97.62 401 ASN A C 1
ATOM 3097 O O . ASN A 1 401 ? 16.061 4.266 -8.145 1.00 97.62 401 ASN A O 1
ATOM 3101 N N . PHE A 1 402 ? 14.103 5.046 -8.939 1.00 98.19 402 PHE A N 1
ATOM 3102 C CA . PHE A 1 402 ? 14.629 5.472 -10.234 1.00 98.19 402 PHE A CA 1
ATOM 3103 C C . PHE A 1 402 ? 14.676 6.994 -10.316 1.00 98.19 402 PHE A C 1
ATOM 3105 O O . PHE A 1 402 ? 13.670 7.668 -10.113 1.00 98.19 402 PHE A O 1
ATOM 3112 N N . VAL A 1 403 ? 15.853 7.536 -10.636 1.00 97.69 403 VAL A N 1
ATOM 3113 C CA . VAL A 1 403 ? 16.096 8.990 -10.662 1.00 97.69 403 VAL A CA 1
ATOM 3114 C C . VAL A 1 403 ? 16.413 9.480 -12.076 1.00 97.69 403 VAL A C 1
ATOM 3116 O O . VAL A 1 403 ? 16.089 10.614 -12.417 1.00 97.69 403 VAL A O 1
ATOM 3119 N N . ARG A 1 404 ? 17.000 8.628 -12.925 1.00 97.25 404 ARG A N 1
ATOM 3120 C CA . ARG A 1 404 ? 17.274 8.913 -14.337 1.00 97.25 404 ARG A CA 1
ATOM 3121 C C . ARG A 1 404 ? 16.664 7.846 -15.247 1.00 97.25 404 ARG A C 1
ATOM 3123 O O . ARG A 1 404 ? 16.708 6.662 -14.904 1.00 97.25 404 ARG A O 1
ATOM 3130 N N . PRO A 1 405 ? 16.164 8.225 -16.437 1.00 98.00 405 PRO A N 1
ATOM 3131 C CA . PRO A 1 405 ? 15.537 7.286 -17.368 1.00 98.00 405 PRO A CA 1
ATOM 3132 C C . PRO A 1 405 ? 16.558 6.377 -18.070 1.00 98.00 405 PRO A C 1
ATOM 3134 O O . PRO A 1 405 ? 16.215 5.346 -18.635 1.00 98.00 405 PRO A O 1
ATOM 3137 N N . ASP A 1 406 ? 17.836 6.740 -18.072 1.00 97.25 406 ASP A N 1
ATOM 3138 C CA . ASP A 1 406 ? 18.882 5.980 -18.746 1.00 97.25 406 ASP A CA 1
ATOM 3139 C C . ASP A 1 406 ? 19.613 4.995 -17.821 1.00 97.25 406 ASP A C 1
ATOM 3141 O O . ASP A 1 406 ? 20.324 4.115 -18.319 1.00 97.25 406 ASP A O 1
ATOM 3145 N N . GLY A 1 407 ? 19.414 5.111 -16.506 1.00 94.00 407 GLY A N 1
ATOM 3146 C CA . GLY A 1 407 ? 20.077 4.295 -15.499 1.00 94.00 407 GLY A CA 1
ATOM 3147 C C . GLY A 1 407 ? 21.505 4.722 -15.160 1.00 94.00 407 GLY A C 1
ATOM 3148 O O . GLY A 1 407 ? 22.225 3.948 -14.530 1.00 94.00 407 GLY A O 1
ATOM 3149 N N . ASP A 1 408 ? 21.921 5.928 -15.556 1.00 93.31 408 ASP A N 1
ATOM 3150 C CA . ASP A 1 408 ? 23.225 6.483 -15.189 1.00 93.31 408 ASP A CA 1
ATOM 3151 C C . ASP A 1 408 ? 23.333 6.772 -13.681 1.00 93.31 408 ASP A C 1
ATOM 3153 O O . ASP A 1 408 ? 22.324 7.013 -13.015 1.00 93.31 408 ASP A O 1
ATOM 3157 N N . GLN A 1 409 ? 24.544 6.730 -13.120 1.00 89.44 409 GLN A N 1
ATOM 3158 C CA . GLN A 1 409 ? 24.731 6.790 -11.671 1.00 89.44 409 GLN A CA 1
ATOM 3159 C C . GLN A 1 409 ? 24.355 8.155 -11.090 1.00 89.44 409 GLN A C 1
ATOM 3161 O O . GLN A 1 409 ? 24.870 9.203 -11.482 1.00 89.44 409 GLN A O 1
ATOM 3166 N N . VAL A 1 410 ? 23.493 8.128 -10.078 1.00 94.06 410 VAL A N 1
ATOM 3167 C CA . VAL A 1 410 ? 23.152 9.282 -9.249 1.00 94.06 410 VAL A CA 1
ATOM 3168 C C . VAL A 1 410 ? 22.759 8.800 -7.857 1.00 94.06 410 VAL A C 1
ATOM 3170 O O . VAL A 1 410 ? 22.383 7.641 -7.669 1.00 94.06 410 VAL A O 1
ATOM 3173 N N . GLU A 1 411 ? 22.883 9.681 -6.869 1.00 94.00 411 GLU A N 1
ATOM 3174 C CA . GLU A 1 411 ? 22.458 9.396 -5.503 1.00 94.00 411 GLU A CA 1
ATOM 3175 C C . GLU A 1 411 ? 21.002 8.906 -5.470 1.00 94.00 411 GLU A C 1
ATOM 3177 O O . GLU A 1 411 ? 20.143 9.401 -6.199 1.00 94.00 411 GLU A O 1
ATOM 3182 N N . ASN A 1 412 ? 20.741 7.915 -4.616 1.00 94.19 412 ASN A N 1
ATOM 3183 C CA . ASN A 1 412 ? 19.447 7.256 -4.447 1.00 94.19 412 ASN A CA 1
ATOM 3184 C C . ASN A 1 412 ? 18.910 6.491 -5.664 1.00 94.19 412 ASN A C 1
ATOM 3186 O O . ASN A 1 412 ? 17.799 5.988 -5.572 1.00 94.19 412 ASN A O 1
ATOM 3190 N N . GLN A 1 413 ? 19.652 6.315 -6.760 1.00 96.56 413 GLN A N 1
ATOM 3191 C CA . GLN A 1 413 ? 19.225 5.394 -7.816 1.00 96.56 413 GLN A CA 1
ATOM 3192 C C . GLN A 1 413 ? 19.665 3.957 -7.522 1.00 96.56 413 GLN A C 1
ATOM 3194 O O . GLN A 1 413 ? 20.859 3.656 -7.532 1.00 96.56 413 GLN A O 1
ATOM 3199 N N . TYR A 1 414 ? 18.705 3.062 -7.297 1.00 97.50 414 TYR A N 1
ATOM 3200 C CA . TYR A 1 414 ? 18.964 1.651 -7.002 1.00 97.50 414 TYR A CA 1
ATOM 3201 C C . TYR A 1 414 ? 17.788 0.757 -7.411 1.00 97.50 414 TYR A C 1
ATOM 3203 O O . TYR A 1 414 ? 16.671 1.225 -7.614 1.00 97.50 414 TYR A O 1
ATOM 3211 N N . THR A 1 415 ? 18.063 -0.536 -7.529 1.00 98.12 415 THR A N 1
ATOM 3212 C CA . THR A 1 415 ? 17.092 -1.617 -7.751 1.00 98.12 415 THR A CA 1
ATOM 3213 C C . THR A 1 415 ? 17.563 -2.874 -7.014 1.00 98.12 415 THR A C 1
ATOM 3215 O O . THR A 1 415 ? 18.611 -2.849 -6.366 1.00 98.12 415 THR A O 1
ATOM 3218 N N . THR A 1 416 ? 16.862 -3.993 -7.174 1.00 98.38 416 THR A N 1
ATOM 3219 C CA . THR A 1 416 ? 17.312 -5.326 -6.748 1.00 98.38 416 THR A CA 1
ATOM 3220 C C . THR A 1 416 ? 17.234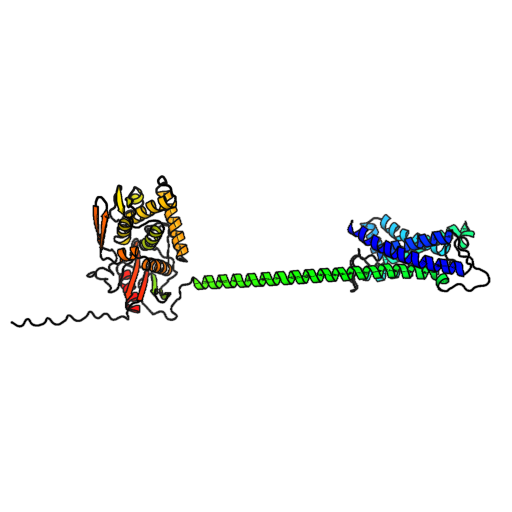 -6.329 -7.900 1.00 98.38 416 THR A C 1
ATOM 3222 O O . THR A 1 416 ? 16.546 -6.096 -8.895 1.00 98.38 416 THR A O 1
ATOM 3225 N N . ALA A 1 417 ? 17.913 -7.477 -7.793 1.00 98.12 417 ALA A N 1
ATOM 3226 C CA . ALA A 1 417 ? 17.788 -8.529 -8.809 1.00 98.12 417 ALA A CA 1
ATOM 3227 C C . ALA A 1 417 ? 16.347 -9.076 -8.892 1.00 98.12 417 ALA A C 1
ATOM 3229 O O . ALA A 1 417 ? 15.866 -9.371 -9.987 1.00 98.12 417 ALA A O 1
ATOM 3230 N N . ARG A 1 418 ? 15.629 -9.147 -7.759 1.00 97.19 418 ARG A N 1
ATOM 3231 C CA . ARG A 1 418 ? 14.198 -9.497 -7.713 1.00 97.19 418 ARG A CA 1
ATOM 3232 C C . ARG A 1 418 ? 13.321 -8.480 -8.441 1.00 97.19 418 ARG A C 1
ATOM 3234 O O . ARG A 1 418 ? 12.471 -8.858 -9.242 1.00 97.19 418 ARG A O 1
ATOM 3241 N N . ASP A 1 419 ? 13.545 -7.194 -8.214 1.00 98.06 419 ASP A N 1
ATOM 3242 C CA . ASP A 1 419 ? 12.760 -6.154 -8.881 1.00 98.06 419 ASP A CA 1
ATOM 3243 C C . ASP A 1 419 ? 13.063 -6.099 -10.385 1.00 98.06 419 ASP A C 1
ATOM 3245 O O . ASP A 1 419 ? 12.159 -5.912 -11.201 1.00 98.06 419 ASP A O 1
ATOM 3249 N N . MET A 1 420 ? 14.304 -6.384 -10.789 1.00 98.50 420 MET A N 1
ATOM 3250 C CA . MET A 1 420 ? 14.641 -6.500 -12.207 1.00 98.50 420 MET A CA 1
ATOM 3251 C C . MET A 1 420 ? 13.955 -7.684 -12.900 1.00 98.50 420 MET A C 1
ATOM 3253 O O . MET A 1 420 ? 13.572 -7.535 -14.062 1.00 98.50 420 MET A O 1
ATOM 3257 N N . VAL A 1 421 ? 13.730 -8.824 -12.229 1.00 97.75 421 VAL A N 1
ATOM 3258 C CA . VAL A 1 421 ? 12.926 -9.913 -12.825 1.00 97.75 421 VAL A CA 1
ATOM 3259 C C . VAL A 1 421 ? 11.429 -9.587 -12.871 1.00 97.75 421 VAL A C 1
ATOM 3261 O O . VAL A 1 421 ? 10.764 -10.015 -13.812 1.00 97.75 421 VAL A O 1
ATOM 3264 N N . ARG A 1 422 ? 10.895 -8.766 -11.951 1.00 97.56 422 ARG A N 1
ATOM 3265 C CA . ARG A 1 422 ? 9.520 -8.227 -12.055 1.00 97.56 422 ARG A CA 1
ATOM 3266 C C . ARG A 1 422 ? 9.367 -7.310 -13.269 1.00 97.56 422 ARG A C 1
ATOM 3268 O O . ARG A 1 422 ? 8.436 -7.479 -14.055 1.00 97.56 422 ARG A O 1
ATOM 3275 N N . ILE A 1 423 ? 10.323 -6.400 -13.476 1.00 98.62 423 ILE A N 1
ATOM 3276 C CA . ILE A 1 423 ? 10.386 -5.565 -14.686 1.00 98.62 423 ILE A CA 1
ATOM 3277 C C . ILE A 1 423 ? 10.483 -6.453 -15.935 1.00 98.62 423 ILE A C 1
ATOM 3279 O O . ILE A 1 423 ? 9.751 -6.243 -16.900 1.00 98.62 423 ILE A O 1
ATOM 3283 N N . ALA A 1 424 ? 11.344 -7.473 -15.915 1.00 98.44 424 ALA A N 1
ATOM 3284 C CA . ALA A 1 424 ? 11.507 -8.409 -17.025 1.00 98.44 424 ALA A CA 1
ATOM 3285 C C . ALA A 1 424 ? 10.218 -9.179 -17.345 1.00 98.44 424 ALA A C 1
ATOM 3287 O O . ALA A 1 424 ? 9.869 -9.307 -18.517 1.00 98.44 424 ALA A O 1
ATOM 3288 N N . LYS A 1 425 ? 9.490 -9.647 -16.322 1.00 97.75 425 LYS A N 1
ATOM 3289 C CA . LYS A 1 425 ? 8.178 -10.292 -16.465 1.00 97.75 425 LYS A CA 1
ATOM 3290 C C . LYS A 1 425 ? 7.192 -9.369 -17.186 1.00 97.75 425 LYS A C 1
ATOM 3292 O O . LYS A 1 425 ? 6.592 -9.784 -18.170 1.00 97.75 425 LYS A O 1
ATOM 3297 N N . ALA A 1 426 ? 7.096 -8.106 -16.772 1.00 98.25 426 ALA A N 1
ATOM 3298 C CA . ALA A 1 426 ? 6.242 -7.127 -17.446 1.00 98.25 426 ALA A CA 1
ATOM 3299 C C . ALA A 1 426 ? 6.693 -6.845 -18.893 1.00 98.25 426 ALA A C 1
ATOM 3301 O O . ALA A 1 426 ? 5.864 -6.691 -19.788 1.00 98.25 426 ALA A O 1
ATOM 3302 N N . CYS A 1 427 ? 8.004 -6.817 -19.160 1.00 98.56 427 CYS A N 1
ATOM 3303 C CA . CYS A 1 427 ? 8.522 -6.699 -20.524 1.00 98.56 427 CYS A CA 1
ATOM 3304 C C . CYS A 1 427 ? 8.157 -7.903 -21.400 1.00 98.56 427 CYS A C 1
ATOM 3306 O O . CYS A 1 427 ? 7.800 -7.697 -22.555 1.00 98.56 427 CYS A O 1
ATOM 3308 N N . MET A 1 428 ? 8.206 -9.126 -20.863 1.00 97.88 428 MET A N 1
ATOM 3309 C CA . MET A 1 428 ? 7.822 -10.357 -21.571 1.00 97.88 428 MET A CA 1
ATOM 3310 C C . MET A 1 428 ? 6.347 -10.375 -21.990 1.00 97.88 428 MET A C 1
ATOM 3312 O O . MET A 1 428 ? 5.994 -11.036 -22.963 1.00 97.88 428 MET A O 1
ATOM 3316 N N . GLU A 1 429 ? 5.488 -9.641 -21.282 1.00 97.12 429 GLU A N 1
ATOM 3317 C CA . GLU A 1 429 ? 4.068 -9.478 -21.615 1.00 97.12 429 GLU A CA 1
ATOM 3318 C C . GLU A 1 429 ? 3.816 -8.332 -22.613 1.00 97.12 429 GLU A C 1
ATOM 3320 O O . GLU A 1 429 ? 2.718 -8.206 -23.153 1.00 97.12 429 GLU A O 1
ATOM 3325 N N . ASN A 1 430 ? 4.826 -7.502 -22.900 1.00 98.38 430 ASN A N 1
ATOM 3326 C CA . ASN A 1 430 ? 4.715 -6.386 -23.830 1.00 98.38 430 ASN A CA 1
ATOM 3327 C C . ASN A 1 430 ? 5.263 -6.751 -25.220 1.00 98.38 430 ASN A C 1
ATOM 3329 O O . ASN A 1 430 ? 6.475 -6.766 -25.454 1.00 98.38 430 ASN A O 1
ATOM 3333 N N . GLU A 1 431 ? 4.358 -6.968 -26.178 1.00 97.88 431 GLU A N 1
ATOM 3334 C CA . GLU A 1 431 ? 4.703 -7.379 -27.547 1.00 97.88 431 GLU A CA 1
ATOM 3335 C C . GLU A 1 431 ? 5.682 -6.418 -28.241 1.00 97.88 431 GLU A C 1
ATOM 3337 O O . GLU A 1 431 ? 6.619 -6.867 -28.899 1.00 97.88 431 GLU A O 1
ATOM 3342 N N . THR A 1 432 ? 5.531 -5.100 -28.056 1.00 98.38 432 THR A N 1
ATOM 3343 C CA . THR A 1 432 ? 6.414 -4.103 -28.691 1.00 98.38 432 THR A CA 1
ATOM 3344 C C . THR A 1 432 ? 7.841 -4.205 -28.157 1.00 98.38 432 THR A C 1
ATOM 3346 O O . THR A 1 432 ? 8.793 -4.202 -28.941 1.00 98.38 432 THR A O 1
ATOM 3349 N N . ILE A 1 433 ? 8.010 -4.315 -26.835 1.00 98.69 433 ILE A N 1
ATOM 3350 C CA . ILE A 1 433 ? 9.338 -4.484 -26.233 1.00 98.69 433 ILE A CA 1
ATOM 3351 C C . ILE A 1 433 ? 9.963 -5.781 -26.743 1.00 98.69 433 ILE A C 1
ATOM 3353 O O . ILE A 1 433 ? 11.093 -5.748 -27.236 1.00 98.69 433 ILE A O 1
ATOM 3357 N N . MET A 1 434 ? 9.224 -6.893 -26.696 1.00 98.38 434 MET A N 1
ATOM 3358 C CA . MET A 1 434 ? 9.730 -8.199 -27.117 1.00 98.38 434 MET A CA 1
ATOM 3359 C C . MET A 1 434 ? 10.096 -8.248 -28.601 1.00 98.38 434 MET A C 1
ATOM 3361 O O . MET A 1 434 ? 11.142 -8.793 -28.949 1.00 98.38 434 MET A O 1
ATOM 3365 N N . GLU A 1 435 ? 9.306 -7.634 -29.485 1.00 97.75 435 GLU A N 1
ATOM 3366 C CA . GLU A 1 435 ? 9.645 -7.501 -30.906 1.00 97.75 435 GLU A CA 1
ATOM 3367 C C . GLU A 1 435 ? 10.977 -6.794 -31.149 1.00 97.75 435 GLU A C 1
ATOM 3369 O O . GLU A 1 435 ? 11.715 -7.171 -32.062 1.00 97.75 435 GLU A O 1
ATOM 3374 N N . ILE A 1 436 ? 11.270 -5.765 -30.354 1.00 98.44 436 ILE A N 1
ATOM 3375 C CA . ILE A 1 436 ? 12.498 -4.986 -30.465 1.00 98.44 436 ILE A CA 1
ATOM 3376 C C . ILE A 1 436 ? 13.673 -5.815 -29.937 1.00 98.44 436 ILE A C 1
ATOM 3378 O O . ILE A 1 436 ? 14.624 -6.078 -30.675 1.00 98.44 436 ILE A O 1
ATOM 3382 N N . VAL A 1 437 ? 13.613 -6.252 -28.677 1.00 98.31 437 VAL A N 1
ATOM 3383 C CA . VAL A 1 437 ? 14.783 -6.794 -27.961 1.00 98.31 437 VAL A CA 1
ATOM 3384 C C . VAL A 1 437 ? 15.194 -8.199 -28.401 1.00 98.31 437 VAL A C 1
ATOM 3386 O O . VAL A 1 437 ? 16.362 -8.550 -28.229 1.00 98.31 437 VAL A O 1
ATOM 3389 N N . LYS A 1 438 ? 14.284 -8.986 -28.996 1.00 97.00 438 LYS A N 1
ATOM 3390 C CA . LYS A 1 438 ? 14.598 -10.327 -29.526 1.00 97.00 438 LYS A CA 1
ATOM 3391 C C . LYS A 1 438 ? 15.432 -10.292 -30.811 1.00 97.00 438 LYS A C 1
ATOM 3393 O O . LYS A 1 438 ? 16.019 -11.295 -31.202 1.00 97.00 438 LYS A O 1
ATOM 3398 N N . GLY A 1 439 ? 15.456 -9.156 -31.511 1.00 95.38 439 GLY A N 1
ATOM 3399 C CA . GLY A 1 439 ? 16.169 -9.018 -32.777 1.00 95.38 439 GLY A CA 1
ATOM 3400 C C . GLY A 1 439 ? 17.684 -8.921 -32.590 1.00 95.38 439 GLY A C 1
ATOM 3401 O O . GLY A 1 439 ? 18.170 -8.191 -31.729 1.00 95.38 439 GLY A O 1
ATOM 3402 N N . LYS A 1 440 ? 18.458 -9.575 -33.467 1.00 96.56 440 LYS A N 1
ATOM 3403 C CA . LYS A 1 440 ? 19.927 -9.408 -33.539 1.00 96.56 440 LYS A CA 1
ATOM 3404 C C . LYS A 1 440 ? 20.361 -7.981 -33.901 1.00 96.56 440 LYS A C 1
ATOM 3406 O O . LYS A 1 440 ? 21.465 -7.543 -33.583 1.00 96.56 440 LYS A O 1
ATOM 3411 N N . SER A 1 441 ? 19.488 -7.260 -34.594 1.00 97.38 441 SER A N 1
ATOM 3412 C CA . SER A 1 441 ? 19.647 -5.865 -34.976 1.00 97.38 441 SER A CA 1
ATOM 3413 C C . SER A 1 441 ? 18.277 -5.214 -35.121 1.00 97.38 441 SER A C 1
ATOM 3415 O O . SER A 1 441 ? 17.259 -5.896 -35.254 1.00 97.38 441 SER A O 1
ATOM 3417 N N . PHE A 1 442 ? 18.258 -3.886 -35.124 1.00 98.06 442 PHE A N 1
ATOM 3418 C CA . PHE A 1 442 ? 17.057 -3.093 -35.336 1.00 98.06 442 PHE A CA 1
ATOM 3419 C C . PHE A 1 442 ? 17.336 -1.991 -36.351 1.00 98.06 442 PHE A C 1
ATOM 3421 O O . PHE A 1 442 ? 18.258 -1.193 -36.178 1.00 98.06 442 PHE A O 1
ATOM 3428 N N . ARG A 1 443 ? 16.533 -1.948 -37.417 1.00 97.94 443 ARG A N 1
ATOM 3429 C CA . ARG A 1 443 ? 16.577 -0.877 -38.414 1.00 97.94 443 ARG A CA 1
ATOM 3430 C C . ARG A 1 443 ? 15.671 0.264 -37.962 1.00 97.94 443 ARG A C 1
ATOM 3432 O O . ARG A 1 443 ? 14.449 0.159 -38.030 1.00 97.94 443 ARG A O 1
ATOM 3439 N N . ALA A 1 444 ? 16.285 1.339 -37.494 1.00 96.94 444 ALA A N 1
ATOM 3440 C CA . ALA A 1 444 ? 15.638 2.570 -37.089 1.00 96.94 444 ALA A CA 1
ATOM 3441 C C . ALA A 1 444 ? 15.496 3.516 -38.290 1.00 96.94 444 ALA A C 1
ATOM 3443 O O . ALA A 1 444 ? 16.481 4.036 -38.817 1.00 96.94 444 ALA A O 1
ATOM 3444 N N . LEU A 1 445 ? 14.248 3.737 -38.705 1.00 96.62 445 LEU A N 1
ATOM 3445 C CA . LEU A 1 445 ? 13.892 4.690 -39.753 1.00 96.62 445 LEU A CA 1
ATOM 3446 C C . LEU A 1 445 ? 13.477 6.015 -39.106 1.00 96.62 445 LEU A C 1
ATOM 3448 O O . LEU A 1 445 ? 12.400 6.119 -38.512 1.00 96.62 445 LEU A O 1
ATOM 3452 N N . PHE A 1 446 ? 14.353 7.007 -39.213 1.00 96.75 446 PHE A N 1
ATOM 3453 C CA . PHE A 1 446 ? 14.064 8.411 -38.942 1.00 96.75 446 PHE A CA 1
ATOM 3454 C C . PHE A 1 446 ? 13.717 9.112 -40.262 1.00 96.75 446 PHE A C 1
ATOM 3456 O O . PHE A 1 446 ? 14.108 8.655 -41.335 1.00 96.75 446 PHE A O 1
ATOM 3463 N N . GLU A 1 447 ? 13.025 10.250 -40.211 1.00 95.06 447 GLU A N 1
ATOM 3464 C CA . GLU A 1 447 ? 12.630 10.992 -41.423 1.00 95.06 447 GLU A CA 1
ATOM 3465 C C . GLU A 1 447 ? 13.833 11.365 -42.315 1.00 95.06 447 GLU A C 1
ATOM 3467 O O . GLU A 1 447 ? 13.714 11.430 -43.537 1.00 95.06 447 GLU A O 1
ATOM 3472 N N . ASN A 1 448 ? 15.002 11.593 -41.708 1.00 90.75 448 ASN A N 1
ATOM 3473 C CA . ASN A 1 448 ? 16.228 12.028 -42.375 1.00 90.75 448 ASN A CA 1
ATOM 3474 C C . ASN A 1 448 ? 17.413 11.054 -42.226 1.00 90.75 448 ASN A C 1
ATOM 3476 O O . ASN A 1 448 ? 18.525 11.399 -42.632 1.00 90.75 448 ASN A O 1
ATOM 3480 N N . ALA A 1 449 ? 17.211 9.869 -41.643 1.00 93.81 449 ALA A N 1
ATOM 3481 C CA . ALA A 1 449 ? 18.274 8.885 -41.445 1.00 93.81 449 ALA A CA 1
ATOM 3482 C C . ALA A 1 449 ? 17.734 7.448 -41.407 1.00 93.81 449 ALA A C 1
ATOM 3484 O O . ALA A 1 449 ? 16.686 7.177 -40.830 1.00 93.81 449 ALA A O 1
ATOM 3485 N N . ASP A 1 450 ? 18.499 6.517 -41.969 1.00 96.19 450 ASP A N 1
ATOM 3486 C CA . ASP A 1 450 ? 18.249 5.076 -41.896 1.00 96.19 450 ASP A CA 1
ATOM 3487 C C . ASP A 1 450 ? 19.442 4.433 -41.191 1.00 96.19 450 ASP A C 1
ATOM 3489 O O . ASP A 1 450 ? 20.544 4.371 -41.742 1.00 96.19 450 ASP A O 1
ATOM 3493 N N . ILE A 1 451 ? 19.248 4.049 -39.930 1.00 96.94 451 ILE A N 1
ATOM 3494 C CA . ILE A 1 451 ? 20.315 3.562 -39.056 1.00 96.94 451 ILE A CA 1
ATOM 3495 C C . ILE A 1 451 ? 19.978 2.137 -38.640 1.00 96.94 451 ILE A C 1
ATOM 3497 O O . ILE A 1 451 ? 18.906 1.870 -38.110 1.00 96.94 451 ILE A O 1
ATOM 3501 N N . THR A 1 452 ? 20.903 1.204 -38.843 1.00 97.88 452 THR A N 1
ATOM 3502 C CA . THR A 1 452 ? 20.766 -0.153 -38.303 1.00 97.88 452 THR A CA 1
ATOM 3503 C C . THR A 1 452 ? 21.645 -0.299 -37.073 1.00 97.88 452 THR A C 1
ATOM 3505 O O . THR A 1 452 ? 22.870 -0.275 -37.175 1.00 97.88 452 THR A O 1
ATOM 3508 N N . TYR A 1 453 ? 21.018 -0.473 -35.913 1.00 97.94 453 TYR A N 1
ATOM 3509 C CA . TYR A 1 453 ? 21.708 -0.763 -34.664 1.00 97.94 453 TYR A CA 1
ATOM 3510 C C . TYR A 1 453 ? 21.904 -2.266 -34.521 1.00 97.94 453 TYR A C 1
ATOM 3512 O O . TYR A 1 453 ? 20.955 -3.036 -34.678 1.00 97.94 453 TYR A O 1
ATOM 3520 N N . GLN A 1 454 ? 23.120 -2.694 -34.197 1.00 97.12 454 GLN A N 1
ATOM 3521 C CA . GLN A 1 454 ? 23.331 -4.054 -33.713 1.00 97.12 454 GLN A CA 1
ATOM 3522 C C . GLN A 1 454 ? 22.907 -4.129 -32.250 1.00 97.12 454 GLN A C 1
ATOM 3524 O O . GLN A 1 454 ? 23.173 -3.206 -31.478 1.00 97.12 454 GLN A O 1
ATOM 3529 N N . ASN A 1 455 ? 22.216 -5.207 -31.883 1.00 97.44 455 ASN A N 1
ATOM 3530 C CA . ASN A 1 455 ? 21.832 -5.427 -30.496 1.00 97.44 455 ASN A CA 1
ATOM 3531 C C . ASN A 1 455 ? 23.093 -5.504 -29.646 1.00 97.44 455 ASN A C 1
ATOM 3533 O O . ASN A 1 455 ? 24.075 -6.083 -30.084 1.00 97.44 455 ASN A O 1
ATOM 3537 N N . SER A 1 456 ? 23.088 -4.887 -28.469 1.00 95.75 456 SER A N 1
ATOM 3538 C CA . SER A 1 456 ? 24.201 -4.958 -27.522 1.00 95.75 456 SER A CA 1
ATOM 3539 C C . SER A 1 456 ? 24.218 -6.279 -26.749 1.00 95.75 456 SER A C 1
ATOM 3541 O O . SER A 1 456 ? 25.289 -6.735 -26.355 1.00 95.75 456 SER A O 1
ATOM 3543 N N . ASN A 1 457 ? 23.069 -6.943 -26.600 1.00 97.44 457 ASN A N 1
ATOM 3544 C CA . ASN A 1 457 ? 22.953 -8.239 -25.941 1.00 97.44 457 ASN A CA 1
ATOM 3545 C C . ASN A 1 457 ? 23.469 -9.372 -26.846 1.00 97.44 457 ASN A C 1
ATOM 3547 O O . ASN A 1 457 ? 22.907 -9.621 -27.914 1.00 97.44 457 ASN A O 1
ATOM 3551 N N . GLN A 1 458 ? 24.554 -10.033 -26.436 1.00 97.38 458 GLN A N 1
ATOM 3552 C CA . GLN A 1 458 ? 25.179 -11.123 -27.201 1.00 97.38 458 GLN A CA 1
ATOM 3553 C C . GLN A 1 458 ? 24.359 -12.417 -27.198 1.00 97.38 458 GLN A C 1
ATOM 3555 O O . GLN A 1 458 ? 24.495 -13.213 -28.123 1.00 97.38 458 GLN A O 1
ATOM 3560 N N . LEU A 1 459 ? 23.462 -12.605 -26.221 1.00 97.88 459 LEU A N 1
ATOM 3561 C CA . LEU A 1 459 ? 22.658 -13.825 -26.098 1.00 97.88 459 LEU A CA 1
ATOM 3562 C C . LEU A 1 459 ? 21.812 -14.105 -27.353 1.00 97.88 459 LEU A C 1
ATOM 3564 O O . LEU A 1 459 ? 21.590 -15.260 -27.691 1.00 97.88 459 LEU A O 1
ATOM 3568 N N . VAL A 1 460 ? 21.382 -13.056 -28.066 1.00 97.31 460 VAL A N 1
ATOM 3569 C CA . VAL A 1 460 ? 20.469 -13.142 -29.225 1.00 97.31 460 VAL A CA 1
ATOM 3570 C C . VAL A 1 460 ? 21.162 -13.012 -30.586 1.00 97.31 460 VAL A C 1
ATOM 3572 O O . VAL A 1 460 ? 20.493 -12.861 -31.611 1.00 97.31 460 VAL A O 1
ATOM 3575 N N . ARG A 1 461 ? 22.500 -13.005 -30.629 1.00 95.69 461 ARG A N 1
ATOM 3576 C CA . ARG A 1 461 ? 23.265 -12.825 -31.874 1.00 95.69 461 ARG A CA 1
ATOM 3577 C C . ARG A 1 461 ? 23.973 -14.123 -32.268 1.00 95.69 461 ARG A C 1
ATOM 3579 O O . ARG A 1 461 ? 25.031 -14.415 -31.718 1.00 95.69 461 ARG A O 1
ATOM 3586 N N . PRO A 1 462 ? 23.431 -14.901 -33.225 1.00 93.31 462 PRO A N 1
ATOM 3587 C CA . PRO A 1 462 ? 24.117 -16.087 -33.726 1.00 93.31 462 PRO A CA 1
ATOM 3588 C C . PRO A 1 462 ? 25.521 -15.740 -34.234 1.00 93.31 462 PRO A C 1
ATOM 3590 O O . PRO A 1 462 ? 25.672 -14.829 -35.050 1.00 93.31 462 PRO A O 1
ATOM 3593 N N . GLY A 1 463 ? 26.526 -16.479 -33.762 1.00 91.62 463 GLY A N 1
ATOM 3594 C CA . GLY A 1 463 ? 27.940 -16.263 -34.088 1.00 91.62 463 GLY A CA 1
ATOM 3595 C C . GLY A 1 463 ? 28.733 -15.482 -33.034 1.00 91.62 463 GLY A C 1
ATOM 3596 O O . GLY A 1 463 ? 29.961 -15.503 -33.084 1.00 91.62 463 GLY A O 1
ATOM 3597 N N . ASP A 1 464 ? 28.070 -14.851 -32.063 1.00 94.88 464 ASP A N 1
ATOM 3598 C CA . ASP A 1 464 ? 28.743 -14.248 -30.912 1.00 94.88 464 ASP A CA 1
ATOM 3599 C C . ASP A 1 464 ? 29.122 -15.309 -29.869 1.00 94.88 464 ASP A C 1
ATOM 3601 O O . ASP A 1 464 ? 28.411 -16.297 -29.674 1.00 94.88 464 ASP A O 1
ATOM 3605 N N . THR A 1 465 ? 30.213 -15.067 -29.134 1.00 95.81 465 THR A N 1
ATOM 3606 C CA . THR A 1 465 ? 30.752 -15.975 -28.102 1.00 95.81 465 THR A CA 1
ATOM 3607 C C . THR A 1 465 ? 29.710 -16.396 -27.065 1.00 95.81 465 THR A C 1
ATOM 3609 O O . THR A 1 465 ? 29.717 -17.531 -26.589 1.00 95.81 465 THR A O 1
ATOM 3612 N N . TYR A 1 466 ? 28.808 -15.482 -26.704 1.00 96.69 466 TYR A N 1
ATOM 3613 C CA . TYR A 1 466 ? 27.809 -15.702 -25.661 1.00 96.69 466 TYR A CA 1
ATOM 3614 C C . TYR A 1 466 ? 26.405 -15.973 -26.197 1.00 96.69 466 TYR A C 1
ATOM 3616 O O . TYR A 1 466 ? 25.460 -15.923 -25.417 1.00 96.69 466 TYR A O 1
ATOM 3624 N N . TYR A 1 467 ? 26.249 -16.290 -27.485 1.00 97.50 467 TYR A N 1
ATOM 3625 C CA . TYR A 1 467 ? 24.958 -16.723 -28.015 1.00 97.50 467 TYR A CA 1
ATOM 3626 C C . TYR A 1 467 ? 24.361 -17.861 -27.165 1.00 97.50 467 TYR A C 1
ATOM 3628 O O . TYR A 1 467 ? 25.086 -18.731 -26.654 1.00 97.50 467 TYR A O 1
ATOM 3636 N N . TYR A 1 468 ? 23.041 -17.825 -26.987 1.00 97.31 468 TYR A N 1
ATOM 3637 C CA . TYR A 1 468 ? 22.293 -18.847 -26.267 1.00 97.31 468 TYR A CA 1
ATOM 3638 C C . TYR A 1 468 ? 21.006 -19.173 -27.019 1.00 97.31 468 TYR A C 1
ATOM 3640 O O . TYR A 1 468 ? 20.185 -18.294 -27.286 1.00 97.31 468 TYR A O 1
ATOM 3648 N N . GLU A 1 469 ? 20.836 -20.440 -27.384 1.00 95.81 469 GLU A N 1
ATOM 3649 C CA . GLU A 1 469 ? 19.647 -20.886 -28.101 1.00 95.81 469 GLU A CA 1
ATOM 3650 C C . GLU A 1 469 ? 18.395 -20.744 -27.224 1.00 95.81 469 GLU A C 1
ATOM 3652 O O . GLU A 1 469 ? 18.404 -21.072 -26.042 1.00 95.81 469 GLU A O 1
ATOM 3657 N N . GLY A 1 470 ? 17.319 -20.200 -27.796 1.00 95.81 470 GLY A N 1
ATOM 3658 C CA . GLY A 1 470 ? 16.089 -19.887 -27.062 1.00 95.81 470 GLY A CA 1
ATOM 3659 C C . GLY A 1 470 ? 16.118 -18.555 -26.303 1.00 95.81 470 GLY A C 1
ATOM 3660 O O . GLY A 1 470 ? 15.088 -18.153 -25.763 1.00 95.81 470 GLY A O 1
ATOM 3661 N N . ALA A 1 471 ? 17.244 -17.830 -26.257 1.00 97.88 471 ALA A N 1
ATOM 3662 C CA . ALA A 1 471 ? 17.264 -16.500 -25.654 1.00 97.88 471 ALA A CA 1
ATOM 3663 C C . ALA A 1 471 ? 16.442 -15.504 -26.488 1.00 97.88 471 ALA A C 1
ATOM 3665 O O . ALA A 1 471 ? 16.620 -15.385 -27.701 1.00 97.88 471 ALA A O 1
ATOM 3666 N N . VAL A 1 472 ? 15.572 -14.740 -25.823 1.00 97.25 472 VAL A N 1
ATOM 3667 C CA . VAL A 1 472 ? 14.627 -13.802 -26.461 1.00 97.25 472 VAL A CA 1
ATOM 3668 C C . VAL A 1 472 ? 14.855 -12.338 -26.064 1.00 97.25 472 VAL A C 1
ATOM 3670 O O . VAL A 1 472 ? 13.987 -11.487 -26.243 1.00 97.25 472 VAL A O 1
ATOM 3673 N N . GLY A 1 473 ? 16.062 -12.002 -25.601 1.00 95.69 473 GLY A N 1
ATOM 3674 C CA . GLY A 1 473 ? 16.535 -10.618 -25.531 1.00 95.69 473 GLY A CA 1
ATOM 3675 C C . GLY A 1 473 ? 16.552 -10.024 -24.130 1.00 95.69 473 GLY A C 1
ATOM 3676 O O . GLY A 1 473 ? 17.247 -10.537 -23.259 1.00 95.69 473 GLY A O 1
ATOM 3677 N N . LEU A 1 474 ? 15.852 -8.899 -23.963 1.00 97.69 474 LEU A N 1
ATOM 3678 C CA . LEU A 1 474 ? 15.964 -7.915 -22.877 1.00 97.69 474 LEU A CA 1
ATOM 3679 C C . LEU A 1 474 ? 17.236 -7.055 -22.966 1.00 97.69 474 LEU A C 1
ATOM 3681 O O . LEU A 1 474 ? 17.477 -6.472 -24.026 1.00 97.69 474 LEU A O 1
ATOM 3685 N N . LYS A 1 475 ? 17.998 -6.844 -21.883 1.00 98.31 475 LYS A N 1
ATOM 3686 C CA . LYS A 1 475 ? 18.877 -5.667 -21.811 1.00 98.31 475 LYS A CA 1
ATOM 3687 C C . LYS A 1 475 ? 20.148 -5.838 -20.982 1.00 98.31 475 LYS A C 1
ATOM 3689 O O . LYS A 1 475 ? 20.132 -6.256 -19.831 1.00 98.31 475 LYS A O 1
ATOM 3694 N N . THR A 1 476 ? 21.254 -5.374 -21.559 1.00 97.50 476 THR A N 1
ATOM 3695 C CA . THR A 1 476 ? 22.550 -5.160 -20.895 1.00 97.50 476 THR A CA 1
ATOM 3696 C C . THR A 1 476 ? 22.587 -3.834 -20.122 1.00 97.50 476 THR A C 1
ATOM 3698 O O . THR A 1 476 ? 22.016 -2.829 -20.556 1.00 97.50 476 THR A O 1
ATOM 3701 N N . GLY A 1 477 ? 23.323 -3.789 -19.013 1.00 96.44 477 GLY A N 1
ATOM 3702 C CA . GLY A 1 477 ? 23.651 -2.573 -18.266 1.00 96.44 477 GLY A CA 1
ATOM 3703 C C . GLY A 1 477 ? 25.158 -2.415 -18.096 1.00 96.44 477 GLY A C 1
ATOM 3704 O O . GLY A 1 477 ? 25.830 -3.373 -17.734 1.00 96.44 477 GLY A O 1
ATOM 3705 N N . SER A 1 478 ? 25.708 -1.234 -18.358 1.00 93.44 478 SER A N 1
ATOM 3706 C CA . SER A 1 478 ? 27.129 -0.957 -18.126 1.00 93.44 478 SER A CA 1
ATOM 3707 C C . SER A 1 478 ? 27.273 0.387 -17.431 1.00 93.44 478 SER A C 1
ATOM 3709 O O . SER A 1 478 ? 26.715 1.372 -17.909 1.00 93.44 478 SER A O 1
ATOM 3711 N N . LEU A 1 479 ? 28.021 0.405 -16.333 1.00 90.88 479 LEU A N 1
ATOM 3712 C CA . LEU A 1 479 ? 28.408 1.601 -15.597 1.00 90.88 479 LEU A CA 1
ATOM 3713 C C . LEU A 1 479 ? 29.819 1.371 -15.052 1.00 90.88 479 LEU A C 1
ATOM 3715 O O . LEU A 1 479 ? 30.012 0.488 -14.220 1.00 90.88 479 LEU A O 1
ATOM 3719 N N . ASP A 1 480 ? 30.800 2.115 -15.557 1.00 88.19 480 ASP A N 1
ATOM 3720 C CA . ASP A 1 480 ? 32.220 1.911 -15.248 1.00 88.19 480 ASP A CA 1
ATOM 3721 C C . ASP A 1 480 ? 32.624 0.428 -15.354 1.00 88.19 480 ASP A C 1
ATOM 3723 O O . ASP A 1 480 ? 32.424 -0.210 -16.393 1.00 88.19 480 ASP A O 1
ATOM 3727 N N . GLU A 1 481 ? 33.166 -0.153 -14.286 1.00 86.88 481 GLU A N 1
ATOM 3728 C CA . GLU A 1 481 ? 33.543 -1.567 -14.210 1.00 86.88 481 GLU A CA 1
ATOM 3729 C C . GLU A 1 481 ? 32.348 -2.488 -13.909 1.00 86.88 481 GLU A C 1
ATOM 3731 O O . GLU A 1 481 ? 32.415 -3.682 -14.180 1.00 86.88 481 GLU A O 1
ATOM 3736 N N . THR A 1 482 ? 31.228 -1.934 -13.434 1.00 90.12 482 THR A N 1
ATOM 3737 C CA . THR A 1 482 ? 30.034 -2.682 -13.027 1.00 90.12 482 THR A CA 1
ATOM 3738 C C . THR A 1 482 ? 29.132 -3.004 -14.209 1.00 90.12 482 THR A C 1
ATOM 3740 O O . THR A 1 482 ? 28.647 -2.120 -14.929 1.00 90.12 482 THR A O 1
ATOM 3743 N N . LYS A 1 483 ? 28.872 -4.294 -14.405 1.00 96.88 483 LYS A N 1
ATOM 3744 C CA . LYS A 1 483 ? 28.022 -4.803 -15.471 1.00 96.88 483 LYS A CA 1
ATOM 3745 C C . LYS A 1 483 ? 26.783 -5.494 -14.927 1.00 96.88 483 LYS A C 1
ATOM 3747 O O . LYS A 1 483 ? 26.813 -6.153 -13.894 1.00 96.88 483 LYS A O 1
ATOM 3752 N N . CYS A 1 484 ? 25.695 -5.343 -15.671 1.00 97.94 484 CYS A N 1
ATOM 3753 C CA . CYS A 1 484 ? 24.421 -5.997 -15.416 1.00 97.94 484 CYS A CA 1
ATOM 3754 C C . CYS A 1 484 ? 23.899 -6.624 -16.714 1.00 97.94 484 CYS A C 1
ATOM 3756 O O . CYS A 1 484 ? 24.234 -6.177 -17.823 1.00 97.94 484 CYS A O 1
ATOM 3758 N N . LEU A 1 485 ? 23.050 -7.633 -16.590 1.00 98.62 485 LEU A N 1
ATOM 3759 C CA . LEU A 1 485 ? 22.321 -8.236 -17.693 1.00 98.62 485 LEU A CA 1
ATOM 3760 C C . LEU A 1 485 ? 20.988 -8.766 -17.178 1.00 98.62 485 LEU A C 1
ATOM 3762 O O . LEU A 1 485 ? 20.945 -9.576 -16.261 1.00 98.62 485 LEU A O 1
ATOM 3766 N N . VAL A 1 486 ? 19.907 -8.312 -17.799 1.00 98.81 486 VAL A N 1
ATOM 3767 C CA . VAL A 1 486 ? 18.597 -8.940 -17.675 1.00 98.81 486 VAL A CA 1
ATOM 3768 C C . VAL A 1 486 ? 18.334 -9.657 -18.987 1.00 98.81 486 VAL A C 1
ATOM 3770 O O . VAL A 1 486 ? 18.433 -9.036 -20.047 1.00 98.81 486 VAL A O 1
ATOM 3773 N N . GLY A 1 487 ? 18.048 -10.951 -18.918 1.00 98.19 487 GLY A N 1
ATOM 3774 C CA . GLY A 1 487 ? 17.830 -11.822 -20.066 1.00 98.19 487 GLY A CA 1
ATOM 3775 C C . GLY A 1 487 ? 16.530 -12.602 -19.937 1.00 98.19 487 GLY A C 1
ATOM 3776 O O . GLY A 1 487 ? 16.055 -12.858 -18.833 1.00 98.19 487 GLY A O 1
ATOM 3777 N N . ALA A 1 488 ? 15.973 -12.991 -21.078 1.00 98.38 488 ALA A N 1
ATOM 3778 C CA . ALA A 1 488 ? 14.802 -13.853 -21.161 1.00 98.38 488 ALA A CA 1
ATOM 3779 C C . ALA A 1 488 ? 15.091 -15.086 -22.018 1.00 98.38 488 ALA A C 1
ATOM 3781 O O . ALA A 1 488 ? 15.861 -15.003 -22.980 1.00 98.38 488 ALA A O 1
ATOM 3782 N N . LEU A 1 489 ? 14.443 -16.197 -21.683 1.00 98.25 489 LEU A N 1
ATOM 3783 C CA . LEU A 1 489 ? 14.598 -17.499 -22.319 1.00 98.25 489 LEU A CA 1
ATOM 3784 C C . LEU A 1 489 ? 13.227 -18.125 -22.582 1.00 98.25 489 LEU A C 1
ATOM 3786 O O . LEU A 1 489 ? 12.378 -18.172 -21.691 1.00 98.25 489 LEU A O 1
ATOM 3790 N N . GLU A 1 490 ? 13.052 -18.666 -23.783 1.00 97.50 490 GLU A N 1
ATOM 3791 C CA . GLU A 1 490 ? 11.966 -19.578 -24.127 1.00 97.50 490 GLU A CA 1
ATOM 3792 C C . GLU A 1 490 ? 12.544 -20.967 -24.403 1.00 97.50 490 GLU A C 1
ATOM 3794 O O . GLU A 1 490 ? 13.262 -21.173 -25.380 1.00 97.50 490 GLU A O 1
ATOM 3799 N N . ALA A 1 491 ? 12.240 -21.927 -23.531 1.00 95.75 491 ALA A N 1
ATOM 3800 C CA . ALA A 1 491 ? 12.760 -23.288 -23.620 1.00 95.75 491 ALA A CA 1
ATOM 3801 C C . ALA A 1 491 ? 11.701 -24.298 -23.168 1.00 95.75 491 ALA A C 1
ATOM 3803 O O . ALA A 1 491 ? 10.997 -24.081 -22.184 1.00 95.75 491 ALA A O 1
ATOM 3804 N N . GLY A 1 492 ? 11.546 -25.400 -23.909 1.00 91.75 492 GLY A N 1
ATOM 3805 C CA . GLY A 1 492 ? 10.589 -26.460 -23.558 1.00 91.75 492 GLY A CA 1
ATOM 3806 C C . GLY A 1 492 ? 9.124 -26.001 -23.477 1.00 91.75 492 GLY A C 1
ATOM 3807 O O . GLY A 1 492 ? 8.343 -26.588 -22.732 1.00 91.75 492 GLY A O 1
ATOM 3808 N N . GLY A 1 493 ? 8.751 -24.939 -24.203 1.00 93.69 493 GLY A N 1
ATOM 3809 C CA . GLY A 1 493 ? 7.414 -24.333 -24.139 1.00 93.69 493 GLY A CA 1
ATOM 3810 C C . GLY A 1 493 ? 7.156 -23.493 -22.883 1.00 93.69 493 GLY A C 1
ATOM 3811 O O . GLY A 1 493 ? 6.002 -23.179 -22.602 1.00 93.69 493 GLY A O 1
ATOM 3812 N N . ARG A 1 494 ? 8.209 -23.151 -22.133 1.00 96.38 494 ARG A N 1
ATOM 3813 C CA . ARG A 1 494 ? 8.164 -22.355 -20.902 1.00 96.38 494 ARG A CA 1
ATOM 3814 C C . ARG A 1 494 ? 9.009 -21.095 -21.043 1.00 96.38 494 ARG A C 1
ATOM 3816 O O . ARG A 1 494 ? 9.918 -21.039 -21.873 1.00 96.38 494 ARG A O 1
ATOM 3823 N N . ARG A 1 495 ? 8.702 -20.088 -20.230 1.00 97.81 495 ARG A N 1
ATOM 3824 C CA . ARG A 1 495 ? 9.308 -18.756 -20.244 1.00 97.81 495 ARG A CA 1
ATOM 3825 C C . ARG A 1 495 ? 10.022 -18.481 -18.932 1.00 97.81 495 ARG A C 1
ATOM 3827 O O . ARG A 1 495 ? 9.446 -18.615 -17.851 1.00 97.81 495 ARG A O 1
ATOM 3834 N N . TYR A 1 496 ? 11.254 -18.011 -19.047 1.00 98.31 496 TYR A N 1
ATOM 3835 C CA . TYR A 1 496 ? 12.103 -17.678 -17.914 1.00 98.31 496 TYR A CA 1
ATOM 3836 C C . TYR A 1 496 ? 12.726 -16.305 -18.104 1.00 98.31 496 TYR A C 1
ATOM 3838 O O . TYR A 1 496 ? 13.005 -15.881 -19.227 1.00 98.31 496 TYR A O 1
ATOM 3846 N N . VAL A 1 497 ? 12.979 -15.622 -16.995 1.00 98.62 497 VAL A N 1
ATOM 3847 C CA . VAL A 1 497 ? 13.779 -14.397 -16.969 1.00 98.62 497 VAL A CA 1
ATOM 3848 C C . VAL A 1 497 ? 14.839 -14.507 -15.892 1.00 98.62 497 VAL A C 1
ATOM 3850 O O . VAL A 1 497 ? 14.603 -15.073 -14.826 1.00 98.62 497 VAL A O 1
ATOM 3853 N N . ALA A 1 498 ? 16.008 -13.951 -16.173 1.00 98.56 498 ALA A N 1
ATOM 3854 C CA . ALA A 1 498 ? 17.101 -13.879 -15.226 1.00 98.56 498 ALA A CA 1
ATOM 3855 C C . ALA A 1 498 ? 17.666 -12.461 -15.177 1.00 98.56 498 ALA A C 1
ATOM 3857 O O . ALA A 1 498 ? 17.796 -11.797 -16.207 1.00 98.56 498 ALA A O 1
ATOM 3858 N N . ALA A 1 499 ? 18.013 -12.010 -13.978 1.00 98.69 499 ALA A N 1
ATOM 3859 C CA . ALA A 1 499 ? 18.754 -10.782 -13.746 1.00 98.69 499 ALA A CA 1
ATOM 3860 C C . ALA A 1 499 ? 20.086 -11.130 -13.085 1.00 98.69 499 ALA A C 1
ATOM 3862 O O . ALA A 1 499 ? 20.107 -11.835 -12.080 1.00 98.69 499 ALA A O 1
ATOM 3863 N N . VAL A 1 500 ? 21.176 -10.614 -13.643 1.00 98.50 500 VAL A N 1
ATOM 3864 C CA . VAL A 1 500 ? 22.541 -10.717 -13.124 1.00 98.50 500 VAL A CA 1
ATOM 3865 C C . VAL A 1 500 ? 23.072 -9.298 -12.953 1.00 98.50 500 VAL A C 1
ATOM 3867 O O . VAL A 1 500 ? 23.066 -8.506 -13.898 1.00 98.50 500 VAL A O 1
ATOM 3870 N N . MET A 1 501 ? 23.485 -8.956 -11.737 1.00 98.19 501 MET A N 1
ATOM 3871 C CA . MET A 1 501 ? 23.814 -7.599 -11.309 1.00 98.19 501 MET A CA 1
ATOM 3872 C C . MET A 1 501 ? 25.184 -7.576 -10.627 1.00 98.19 501 MET A C 1
ATOM 3874 O O . MET A 1 501 ? 25.550 -8.526 -9.938 1.00 98.19 501 MET A O 1
ATOM 3878 N N . GLN A 1 502 ? 25.903 -6.456 -10.753 1.00 97.12 502 GLN A N 1
ATOM 3879 C CA . GLN A 1 502 ? 27.234 -6.274 -10.155 1.00 97.12 502 GLN A CA 1
ATOM 3880 C C . GLN A 1 502 ? 28.247 -7.333 -10.594 1.00 97.12 502 GLN A C 1
ATOM 3882 O O . GLN A 1 502 ? 28.825 -8.043 -9.775 1.00 97.12 502 GLN A O 1
ATOM 3887 N N . ASP A 1 503 ? 28.450 -7.429 -11.900 1.00 97.56 503 ASP A N 1
ATOM 3888 C CA . ASP A 1 503 ? 29.333 -8.416 -12.509 1.00 97.56 503 ASP A CA 1
ATOM 3889 C C . ASP A 1 503 ? 30.386 -7.750 -13.415 1.00 97.56 503 ASP A C 1
ATOM 3891 O O . ASP A 1 503 ? 30.398 -6.528 -13.601 1.00 97.56 503 ASP A O 1
ATOM 3895 N N . THR A 1 504 ? 31.271 -8.555 -13.991 1.00 97.00 504 THR A N 1
ATOM 3896 C CA . THR A 1 504 ? 32.228 -8.186 -15.031 1.00 97.00 504 THR A CA 1
ATOM 3897 C C . THR A 1 504 ? 31.600 -8.271 -16.428 1.00 97.00 504 THR A C 1
ATOM 3899 O O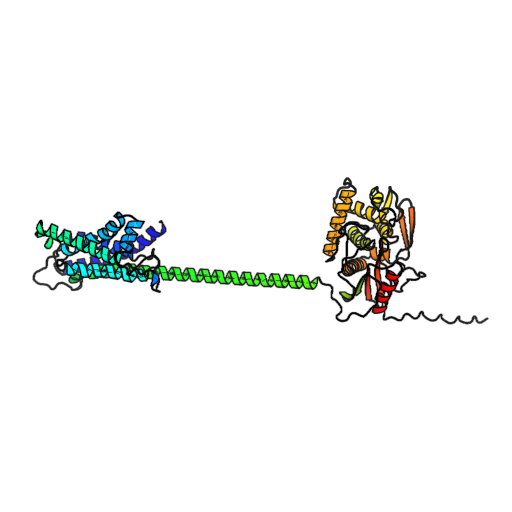 . THR A 1 504 ? 30.476 -8.741 -16.623 1.00 97.00 504 THR A O 1
ATOM 3902 N N . ASP A 1 505 ? 32.322 -7.790 -17.445 1.00 94.56 505 ASP A N 1
ATOM 3903 C CA . ASP A 1 505 ? 31.830 -7.783 -18.829 1.00 94.56 505 ASP A CA 1
ATOM 3904 C C . ASP A 1 505 ? 31.598 -9.175 -19.406 1.00 94.56 505 ASP A C 1
ATOM 3906 O O . ASP A 1 505 ? 30.580 -9.392 -20.061 1.00 94.56 505 ASP A O 1
ATOM 3910 N N . GLU A 1 506 ? 32.499 -10.111 -19.111 1.00 96.19 506 GLU A N 1
ATOM 3911 C CA . GLU A 1 506 ? 32.338 -11.517 -19.473 1.00 96.19 506 GLU A CA 1
ATOM 3912 C C . GLU A 1 506 ? 31.450 -12.269 -18.478 1.00 96.19 506 GLU A C 1
ATOM 3914 O O . GLU A 1 506 ? 30.618 -13.074 -18.899 1.00 96.19 506 GLU A O 1
ATOM 3919 N N . GLY A 1 507 ? 31.618 -11.999 -17.177 1.00 97.12 507 GLY A N 1
ATOM 3920 C CA . GLY A 1 507 ? 30.923 -12.688 -16.088 1.00 97.12 507 GLY A CA 1
ATOM 3921 C C . GLY A 1 507 ? 29.412 -12.639 -16.253 1.00 97.12 507 GLY A C 1
ATOM 3922 O O . GLY A 1 507 ? 28.783 -13.693 -16.284 1.00 97.12 507 GLY A O 1
ATOM 3923 N N . ARG A 1 508 ? 28.845 -11.466 -16.592 1.00 97.50 508 ARG A N 1
ATOM 3924 C CA . ARG A 1 508 ? 27.383 -11.316 -16.748 1.00 97.50 508 ARG A CA 1
ATOM 3925 C C . ARG A 1 508 ? 26.764 -12.308 -17.731 1.00 97.50 508 ARG A C 1
ATOM 3927 O O . ARG A 1 508 ? 25.603 -12.680 -17.589 1.00 97.50 508 ARG A O 1
ATOM 3934 N N . TYR A 1 509 ? 27.519 -12.686 -18.764 1.00 98.25 509 TYR A N 1
ATOM 3935 C CA . TYR A 1 509 ? 27.070 -13.622 -19.785 1.00 98.25 509 TYR A CA 1
ATOM 3936 C C . TYR A 1 509 ? 27.325 -15.066 -19.365 1.00 98.25 509 TYR A C 1
ATOM 3938 O O . TYR A 1 509 ? 26.504 -15.926 -19.662 1.00 98.25 509 TYR A O 1
ATOM 3946 N N . LYS A 1 510 ? 28.439 -15.350 -18.684 1.00 97.94 510 LYS A N 1
ATOM 3947 C CA . LYS A 1 510 ? 28.716 -16.687 -18.140 1.00 97.94 510 LYS A CA 1
ATOM 3948 C C . LYS A 1 510 ? 27.674 -17.052 -17.081 1.00 97.94 510 LYS A C 1
ATOM 3950 O O . LYS A 1 510 ? 27.040 -18.096 -17.190 1.00 97.94 510 LYS A O 1
ATOM 3955 N N . ASP A 1 511 ? 27.414 -16.144 -16.151 1.00 98.31 511 ASP A N 1
ATOM 3956 C CA . ASP A 1 511 ? 26.490 -16.342 -15.040 1.00 98.31 511 ASP A CA 1
ATOM 3957 C C . ASP A 1 511 ? 25.039 -16.484 -15.500 1.00 98.31 511 ASP A C 1
ATOM 3959 O O . ASP A 1 511 ? 24.337 -17.392 -15.057 1.00 98.31 511 ASP A O 1
ATOM 3963 N N . ILE A 1 512 ? 24.575 -15.651 -16.440 1.00 98.25 512 ILE A N 1
ATOM 3964 C CA . ILE A 1 512 ? 23.200 -15.798 -16.939 1.00 98.25 512 ILE A CA 1
ATOM 3965 C C . ILE A 1 512 ? 23.009 -17.102 -17.723 1.00 98.25 512 ILE A C 1
ATOM 3967 O O . ILE A 1 512 ? 21.927 -17.682 -17.684 1.00 98.25 512 ILE A O 1
ATOM 3971 N N . LYS A 1 513 ? 24.055 -17.587 -18.409 1.00 97.62 513 LYS A N 1
ATOM 3972 C CA . LYS A 1 513 ? 24.018 -18.883 -19.094 1.00 97.62 513 LYS A CA 1
ATOM 3973 C C . LYS A 1 513 ? 23.936 -20.026 -18.090 1.00 97.62 513 LYS A C 1
ATOM 3975 O O . LYS A 1 513 ? 23.104 -20.894 -18.290 1.00 97.62 513 LYS A O 1
ATOM 3980 N N . ILE A 1 514 ? 24.680 -19.969 -16.981 1.00 97.81 514 ILE A N 1
ATOM 3981 C CA . ILE A 1 514 ? 24.554 -20.942 -15.879 1.00 97.81 514 ILE A CA 1
ATOM 3982 C C . ILE A 1 514 ? 23.107 -20.990 -15.359 1.00 97.81 514 ILE A C 1
ATOM 3984 O O . ILE A 1 514 ? 22.552 -22.072 -15.184 1.00 97.81 514 ILE A O 1
ATOM 3988 N N . LEU A 1 515 ? 22.465 -19.831 -15.170 1.00 97.75 515 LEU A N 1
ATOM 3989 C CA . LEU A 1 515 ? 21.057 -19.767 -14.754 1.00 97.75 515 LEU A CA 1
ATOM 3990 C C . LEU A 1 515 ? 20.097 -20.376 -15.790 1.00 97.75 515 LEU A C 1
ATOM 3992 O O . LEU A 1 515 ? 19.116 -21.016 -15.423 1.00 97.75 515 LEU A O 1
ATOM 3996 N N . PHE A 1 516 ? 20.348 -20.180 -17.083 1.00 97.81 516 PHE A N 1
ATOM 3997 C CA . PHE A 1 516 ? 19.531 -20.772 -18.147 1.00 97.81 516 PHE A CA 1
ATOM 3998 C C . PHE A 1 516 ? 19.791 -22.272 -18.339 1.00 97.81 516 PHE A C 1
ATOM 4000 O O . PHE A 1 516 ? 18.856 -23.028 -18.608 1.00 97.81 516 PHE A O 1
ATOM 4007 N N . ASP A 1 517 ? 21.025 -22.726 -18.136 1.00 96.25 517 ASP A N 1
ATOM 4008 C CA . ASP A 1 517 ? 21.402 -24.138 -18.200 1.00 96.25 517 ASP A CA 1
ATOM 4009 C C . ASP A 1 517 ? 20.688 -24.955 -17.117 1.00 96.25 517 ASP A C 1
ATOM 4011 O O . ASP A 1 517 ? 20.260 -26.079 -17.378 1.00 96.25 517 ASP A O 1
ATOM 4015 N N . GLU A 1 518 ? 20.460 -24.366 -15.942 1.00 94.75 518 GLU A N 1
ATOM 4016 C CA . GLU A 1 518 ? 19.693 -24.987 -14.857 1.00 94.75 518 GLU A CA 1
ATOM 4017 C C . GLU A 1 518 ? 18.266 -25.374 -15.285 1.00 94.75 518 GLU A C 1
ATOM 4019 O O . GLU A 1 518 ? 17.797 -26.472 -14.990 1.00 94.75 518 GLU A O 1
ATOM 4024 N N . VAL A 1 519 ? 17.565 -24.505 -16.021 1.00 93.81 519 VAL A N 1
ATOM 4025 C CA . VAL A 1 519 ? 16.170 -24.756 -16.442 1.00 93.81 519 VAL A CA 1
ATOM 4026 C C . VAL A 1 519 ? 16.056 -25.537 -17.745 1.00 93.81 519 VAL A C 1
ATOM 4028 O O . VAL A 1 519 ? 14.998 -26.100 -18.032 1.00 93.81 519 VAL A O 1
ATOM 4031 N N . THR A 1 520 ? 17.130 -25.594 -18.532 1.00 92.62 520 THR A N 1
ATOM 4032 C CA . THR A 1 520 ? 17.193 -26.397 -19.761 1.00 92.62 520 THR A CA 1
ATOM 4033 C C . THR A 1 520 ? 17.778 -27.794 -19.535 1.00 92.62 520 THR A C 1
ATOM 4035 O O . THR A 1 520 ? 17.656 -28.648 -20.413 1.00 92.62 520 THR A O 1
ATOM 4038 N N . GLY A 1 521 ? 18.336 -28.069 -18.349 1.00 77.81 521 GLY A N 1
ATOM 4039 C CA . GLY A 1 521 ? 18.854 -29.382 -17.959 1.00 77.81 521 GLY A CA 1
ATOM 4040 C C . GLY A 1 521 ? 20.320 -29.627 -18.326 1.00 77.81 521 GLY A C 1
ATOM 4041 O O . GLY A 1 521 ? 20.716 -30.787 -18.396 1.00 77.81 521 GLY A O 1
ATOM 4042 N N . GLY A 1 522 ? 21.103 -28.564 -18.558 1.00 60.75 522 GLY A N 1
ATOM 4043 C CA . GLY A 1 522 ? 22.563 -28.590 -18.699 1.00 60.75 522 GLY A CA 1
ATOM 4044 C C . GLY A 1 522 ? 23.092 -29.692 -19.620 1.00 60.75 522 GLY A C 1
ATOM 4045 O O . GLY A 1 522 ? 23.661 -30.673 -19.146 1.00 60.75 522 GLY A O 1
ATOM 4046 N N . GLY A 1 523 ? 22.924 -29.548 -20.938 1.00 43.03 523 GLY A N 1
ATOM 4047 C CA . GLY A 1 523 ? 23.391 -30.573 -21.876 1.00 43.03 523 GLY A CA 1
ATOM 4048 C C . GLY A 1 523 ? 23.091 -30.304 -23.345 1.00 43.03 523 GLY A C 1
ATOM 4049 O O . GLY A 1 523 ? 22.497 -31.146 -24.008 1.00 43.03 523 GLY A O 1
ATOM 4050 N N . GLY A 1 524 ? 23.504 -29.149 -23.865 1.00 35.00 524 GLY A N 1
ATOM 4051 C CA . GLY A 1 524 ? 23.649 -28.957 -25.307 1.00 35.00 524 GLY A CA 1
ATOM 4052 C C . GLY A 1 524 ? 25.044 -29.384 -25.759 1.00 35.00 524 GLY A C 1
ATOM 4053 O O . GLY A 1 524 ? 25.904 -28.529 -25.962 1.00 35.00 524 GLY A O 1
ATOM 4054 N N . GLU A 1 525 ? 25.293 -30.688 -25.916 1.00 36.84 525 GLU A N 1
ATOM 4055 C CA . GLU A 1 525 ? 26.259 -31.101 -26.940 1.00 36.84 525 GLU A CA 1
ATOM 4056 C C . GLU A 1 525 ? 25.715 -30.583 -28.274 1.00 36.84 525 GLU A C 1
ATOM 4058 O O . GLU A 1 525 ? 24.553 -30.817 -28.616 1.00 36.84 525 GLU A O 1
ATOM 4063 N N . ALA A 1 526 ? 26.534 -29.817 -28.996 1.00 39.72 526 ALA A N 1
ATOM 4064 C CA . ALA A 1 526 ? 26.220 -29.428 -30.360 1.00 39.72 526 ALA A CA 1
ATOM 4065 C C . ALA A 1 526 ? 25.858 -30.693 -31.160 1.00 39.72 526 ALA A C 1
ATOM 4067 O O . ALA A 1 526 ? 26.555 -31.700 -31.005 1.00 39.72 526 ALA A O 1
ATOM 4068 N N . PRO A 1 527 ? 24.809 -30.678 -32.003 1.00 38.97 527 PRO A N 1
ATOM 4069 C CA . PRO A 1 527 ? 24.546 -31.811 -32.875 1.00 38.97 527 PRO A CA 1
ATOM 4070 C C . PRO A 1 527 ? 25.806 -32.076 -33.708 1.00 38.97 527 PRO A C 1
ATOM 4072 O O . PRO A 1 527 ? 26.361 -31.147 -34.304 1.00 38.97 527 PRO A O 1
ATOM 4075 N N . GLU A 1 528 ? 26.289 -33.324 -33.694 1.00 38.78 528 GLU A N 1
ATOM 4076 C CA . GLU A 1 528 ? 27.374 -33.759 -34.574 1.00 38.78 528 GLU A CA 1
ATOM 4077 C C . GLU A 1 528 ? 27.035 -33.338 -36.014 1.00 38.78 528 GLU A C 1
ATOM 4079 O O . GLU A 1 528 ? 25.880 -33.484 -36.430 1.00 38.78 528 GLU A O 1
ATOM 4084 N N . PRO A 1 529 ? 27.995 -32.788 -36.780 1.00 40.34 529 PRO A N 1
ATOM 4085 C CA . PRO A 1 529 ? 27.743 -32.467 -38.175 1.00 40.34 529 PRO A CA 1
ATOM 4086 C C . PRO A 1 529 ? 27.327 -33.749 -38.901 1.00 40.34 529 PRO A C 1
ATOM 4088 O O . PRO A 1 529 ? 28.030 -34.760 -38.829 1.00 40.34 529 PRO A O 1
ATOM 4091 N N . GLU A 1 530 ? 26.175 -33.707 -39.577 1.00 39.75 530 GLU A N 1
ATOM 4092 C CA . GLU A 1 530 ? 25.742 -34.794 -40.453 1.00 39.75 530 GLU A CA 1
ATOM 4093 C C . GLU A 1 530 ? 26.880 -35.131 -41.434 1.00 39.75 530 GLU A C 1
ATOM 4095 O O . GLU A 1 530 ? 27.511 -34.213 -41.971 1.00 39.75 530 GLU A O 1
ATOM 4100 N N . PRO A 1 531 ? 27.183 -36.422 -41.664 1.00 41.12 531 PRO A N 1
ATOM 4101 C CA . PRO A 1 531 ? 28.207 -36.797 -42.623 1.00 41.12 531 PRO A CA 1
ATOM 4102 C C . PRO A 1 531 ? 27.785 -36.304 -44.007 1.00 41.12 531 PRO A C 1
ATOM 4104 O O . PRO A 1 531 ? 26.667 -36.572 -44.450 1.00 41.12 531 PRO A O 1
ATOM 4107 N N . GLU A 1 532 ? 28.687 -35.577 -44.671 1.00 42.50 532 GLU A N 1
ATOM 4108 C CA . GLU A 1 532 ? 28.544 -35.176 -46.068 1.00 42.50 532 GLU A CA 1
ATOM 4109 C C . GLU A 1 532 ? 28.187 -36.416 -46.896 1.00 42.50 532 GLU A C 1
ATOM 4111 O O . GLU A 1 532 ? 28.976 -37.355 -47.018 1.00 42.50 532 GLU A O 1
ATOM 4116 N N . GLY A 1 533 ? 26.953 -36.440 -47.403 1.00 39.44 533 GLY A N 1
ATOM 4117 C CA . GLY A 1 533 ? 26.502 -37.459 -48.332 1.00 39.44 533 GLY A CA 1
ATOM 4118 C C . GLY A 1 533 ? 27.360 -37.400 -49.586 1.00 39.44 533 GLY A C 1
ATOM 4119 O O . GLY A 1 533 ? 27.460 -36.352 -50.222 1.00 39.44 533 GLY A O 1
ATOM 4120 N N . GLU A 1 534 ? 27.981 -38.532 -49.896 1.00 41.81 534 GLU A N 1
ATOM 4121 C CA . GLU A 1 534 ? 28.722 -38.788 -51.123 1.00 41.81 534 GLU A CA 1
ATOM 4122 C C . GLU A 1 534 ? 27.898 -38.338 -52.342 1.00 41.81 534 GLU A C 1
ATOM 4124 O O . GLU A 1 534 ? 26.771 -38.791 -52.557 1.00 41.81 534 GLU A O 1
ATOM 4129 N N . GLU A 1 535 ? 28.465 -37.428 -53.138 1.00 46.78 535 GLU A N 1
ATOM 4130 C CA . GLU A 1 535 ? 28.023 -37.188 -54.509 1.00 46.78 535 GLU A CA 1
ATOM 4131 C C . GLU A 1 535 ? 28.298 -38.468 -55.316 1.00 46.78 535 GLU A C 1
ATOM 4133 O O . GLU A 1 535 ? 29.451 -38.794 -55.604 1.00 46.78 535 GLU A O 1
ATOM 4138 N N . GLU A 1 536 ? 27.246 -39.218 -55.655 1.00 45.09 536 GLU A N 1
ATOM 4139 C CA . GLU A 1 536 ? 27.318 -40.230 -56.712 1.00 45.09 536 GLU A CA 1
ATOM 4140 C C . GLU A 1 536 ? 27.302 -39.544 -58.093 1.00 45.09 536 GLU A C 1
ATOM 4142 O O . GLU A 1 536 ? 26.489 -38.651 -58.351 1.00 45.09 536 GLU A O 1
ATOM 4147 N N . GLU A 1 537 ? 28.251 -39.984 -58.930 1.00 42.75 537 GLU A N 1
ATOM 4148 C CA . GLU A 1 537 ? 28.621 -39.528 -60.285 1.00 42.75 537 GLU A CA 1
ATOM 4149 C C . GLU A 1 537 ? 27.493 -39.437 -61.329 1.00 42.75 537 GLU A C 1
ATOM 4151 O O . GLU A 1 537 ? 26.596 -40.315 -61.365 1.00 42.75 537 GLU A O 1
#

Secondary structure (DSSP, 8-state):
-HHHHHHHHHHHHHHHHHHHHHHHHHHHHHHHTT-B--HHHHHHHHHHHHHHHHHHHHHS-GGG-B-SS--GGG-B--TTHHHHHHHHHH-HHHHHHHHHTTHHHHHHHHHH-GGG-SHHHHHHHHHHHHHHHHHHHTTBTT---BHHHHHHHHHHHHHHHHHHHHHHHH-TTHHHHSSPBPPTTSPPPHHHHTHHHHHHHHHHHHHHHHHHHHHHHHHHHHHHHHHHHHHHHHHHHHHHHHHHHHHHHHHHHTSPEE-SS-------SSEEEEEETTTTEEEEEESTT--B--GGGGHHHHHHHHHHH--TT-EEE--GGGGGSPTT-------TT-EEEHHHHHHHHHSS--HHHHHHHHHHHHHHHHT-TTS-HHHHHHHHHHHHHHHHHHTT-TT-B---TT----TT-BB-HHHHHHHHHHHHT-HHHHHHHTSSEEEEEETTEEEEEEPS-GGGSTTSTT--TTEEEEEEEEETTEEEEEEEEEETTEEEEEEEEEE-TTHHHHHHHHHHHHHHTS--PPPPPPP------